Protein AF-A0A7G8WR10-F1 (afdb_monomer_lite)

Foldseek 3Di:
DPDDPQAKWKWKWKWFFLAFLLLLLVLLVVLCVVLQWQWAFRASFKTKTWFADLVQCVVVDLRHFTKIKMWGWACDVRGIMIMIMIIGPHPDPDQDPSVSVLVSVQVSLVSSQVSNCVSGVPIDGIPDIPTRHDRPPDDDPPDPPPVVVVCPVVVVVVVVVDPPCVCVDLAFDPFAWEWEFEPWWIFIGTPLLLLLLLLLLSLCLNPVDPHDPVLNSLSSVVNVQSVVQRSPGPPDRYGYGYDYPVSVVSSLQSSLQSLLQLVFQKWKWWAFPPPRDIDTHRPVVVVVVVVVVCVVVDPDDDDDDQDPVGRRPSSVVSVVVRRSVPLVAPQPPPPRGSDTDIAMWTADPPPRDIGRDSHQAADPVPRHGSSVRGDCPPRTDGGPPPPPPPPPPPPPPPDDDDDDDPDPPDDPDDDDPDDDPPPPDDDPDPDPDDDDDDDDPPPPDPPDPPPPQQDAWDWDQDPVNPARTFTDHSPDTAQWGAHPNDIDGHDD

pLDDT: mean 78.95, std 19.24, range [35.53, 98.44]

Radius of gyration: 31.47 Å; chains: 1; bounding box: 62×111×83 Å

Sequence (492 aa):
MTAPSAAAVRGLARRDLTIGIGRARAELVRAIGESGFALEIDQLTVLEAARGSAIAGASRSADKLPLRLRIRLTAADPGCSVWIEVSDYWKLPVRRPVEHYRDVIVEILGAIDLAVRRADPGASEFADPEITGGPIGASSESGGSQAIAKFSGAANRYLDGGVPATQRRKGWRETGTLLVMTPKASTVFEMAEAYGIVTVGTMVVSRPGGMPGPLVSEIGKVVAAFEAALQGGPAMPGASVELDGAAVPAIEFLAQQARIREKVAIRTLQVCTTCRLTKVVNPDYTKLKAKRHRTNILSNSIGAVISTGGVSPFVLIGRLAQLNQLDLEFVCPRCQGLHAESSLITFCPKCGDQRNDSVLRSCDRCKFEFRALGSTKDLWDEPIQRPLPHATPALPPAGMASEAVPWPMADETAEQPRLPADQWAPPRSAQRVSTLPPAHPVSWEPPTPAQQVLPPPMWSPDPMGRHQLRWWDGHAWTAHALSHGRPVVDPL

Structure (mmCIF, N/CA/C/O backbone):
data_AF-A0A7G8WR10-F1
#
_entry.id   AF-A0A7G8WR10-F1
#
loop_
_atom_site.group_PDB
_atom_site.id
_atom_site.type_symbol
_atom_site.label_atom_id
_atom_site.label_alt_id
_atom_site.label_comp_id
_atom_site.label_asym_id
_atom_site.label_entity_id
_atom_site.label_seq_id
_atom_site.pdbx_PDB_ins_code
_atom_site.Cartn_x
_atom_site.Cartn_y
_atom_site.Cartn_z
_atom_site.occupancy
_atom_site.B_iso_or_equiv
_atom_site.auth_seq_id
_atom_site.auth_comp_id
_atom_site.auth_asym_id
_atom_site.auth_atom_id
_atom_site.pdbx_PDB_model_num
ATOM 1 N N . MET A 1 1 ? 14.966 19.772 -2.213 1.00 40.88 1 MET A N 1
ATOM 2 C CA . MET A 1 1 ? 15.108 19.108 -3.526 1.00 40.88 1 MET A CA 1
ATOM 3 C C . MET A 1 1 ? 16.570 19.222 -3.914 1.00 40.88 1 MET A C 1
ATOM 5 O O . MET A 1 1 ? 17.074 20.333 -3.926 1.00 40.88 1 MET A O 1
ATOM 9 N N . THR A 1 2 ? 17.288 18.115 -4.094 1.00 41.50 2 THR A N 1
ATOM 10 C CA . THR A 1 2 ? 18.653 18.156 -4.642 1.00 41.50 2 THR A CA 1
ATOM 11 C C . THR A 1 2 ? 18.586 18.718 -6.059 1.00 41.50 2 THR A C 1
ATOM 13 O O . THR A 1 2 ? 17.701 18.315 -6.816 1.00 41.50 2 THR A O 1
ATOM 16 N N . ALA A 1 3 ? 19.473 19.657 -6.400 1.00 42.62 3 ALA A N 1
ATOM 17 C CA . ALA A 1 3 ? 19.559 20.200 -7.752 1.00 42.62 3 ALA A CA 1
ATOM 18 C C . ALA A 1 3 ? 19.681 19.039 -8.759 1.00 42.62 3 ALA A C 1
ATOM 20 O O . ALA A 1 3 ? 20.433 18.091 -8.493 1.00 42.62 3 ALA A O 1
ATOM 21 N N . PRO A 1 4 ? 18.913 19.050 -9.862 1.00 50.44 4 PRO A N 1
ATOM 22 C CA . PRO A 1 4 ? 18.985 17.988 -10.851 1.00 50.44 4 PRO A CA 1
ATOM 23 C C . PRO A 1 4 ? 20.415 17.912 -11.391 1.00 50.44 4 PRO A C 1
ATOM 25 O O . PRO A 1 4 ? 20.997 18.917 -11.792 1.00 50.44 4 PRO A O 1
ATOM 28 N N . SER A 1 5 ? 20.999 16.713 -11.377 1.00 52.41 5 SER A N 1
ATOM 29 C CA . SER A 1 5 ? 22.228 16.456 -12.124 1.00 52.41 5 SER A CA 1
ATOM 30 C C . SER A 1 5 ? 21.944 16.785 -13.591 1.00 52.41 5 SER A C 1
ATOM 32 O O . SER A 1 5 ? 21.019 16.215 -14.167 1.00 52.41 5 SER A O 1
ATOM 34 N N . ALA A 1 6 ? 22.709 17.712 -14.172 1.00 54.22 6 ALA A N 1
ATOM 35 C CA . ALA A 1 6 ? 22.470 18.331 -15.482 1.00 54.22 6 ALA A CA 1
ATOM 36 C C . ALA A 1 6 ? 22.495 17.370 -16.700 1.00 54.22 6 ALA A C 1
ATOM 38 O O . ALA A 1 6 ? 22.509 17.826 -17.837 1.00 54.22 6 ALA A O 1
ATOM 39 N N . ALA A 1 7 ? 22.506 16.050 -16.487 1.00 67.19 7 ALA A N 1
ATOM 40 C CA . ALA A 1 7 ? 22.666 15.033 -17.529 1.00 67.19 7 ALA A CA 1
ATOM 41 C C . ALA A 1 7 ? 21.576 13.939 -17.548 1.00 67.19 7 ALA A C 1
ATOM 43 O O . ALA A 1 7 ? 21.667 13.021 -18.364 1.00 67.19 7 ALA A O 1
ATOM 44 N N . ALA A 1 8 ? 20.576 13.985 -16.660 1.00 79.56 8 ALA A N 1
ATOM 45 C CA . ALA A 1 8 ? 19.507 12.983 -16.648 1.00 79.56 8 ALA A CA 1
ATOM 46 C C . ALA A 1 8 ? 18.439 13.297 -17.704 1.00 79.56 8 ALA A C 1
ATOM 48 O O . ALA A 1 8 ? 17.933 14.416 -17.727 1.00 79.56 8 ALA A O 1
ATOM 49 N N . VAL A 1 9 ? 18.072 12.303 -18.520 1.00 86.19 9 VAL A N 1
ATOM 50 C CA . VAL A 1 9 ? 16.889 12.359 -19.382 1.00 86.19 9 VAL A CA 1
ATOM 51 C C . VAL A 1 9 ? 15.666 12.167 -18.500 1.00 86.19 9 VAL A C 1
ATOM 53 O O . VAL A 1 9 ? 15.548 11.158 -17.795 1.00 86.19 9 VAL A O 1
ATOM 56 N N . ARG A 1 10 ? 14.778 13.158 -18.494 1.00 90.31 10 ARG A N 1
ATOM 57 C CA . ARG A 1 10 ? 13.597 13.177 -17.626 1.00 90.31 10 ARG A CA 1
ATOM 58 C C . ARG A 1 10 ? 12.379 13.598 -18.414 1.00 90.31 10 ARG A C 1
ATOM 60 O O . ARG A 1 10 ? 12.482 14.597 -19.103 1.00 90.31 10 ARG A O 1
ATOM 67 N N . GLY A 1 11 ? 11.267 12.886 -18.273 1.00 90.69 11 GLY A N 1
ATOM 68 C CA . GLY A 1 11 ? 9.947 13.309 -18.734 1.00 90.69 11 GLY A CA 1
ATOM 69 C C . GLY A 1 11 ? 9.049 13.616 -17.543 1.00 90.69 11 GLY A C 1
ATOM 70 O O . GLY A 1 11 ? 8.984 12.827 -16.596 1.00 90.69 11 GLY A O 1
ATOM 71 N N . LEU A 1 12 ? 8.370 14.758 -17.594 1.00 92.75 12 LEU A N 1
ATOM 72 C CA . LEU A 1 12 ? 7.423 15.197 -16.573 1.00 92.75 12 LEU A CA 1
ATOM 73 C C . LEU A 1 12 ? 6.030 15.338 -17.179 1.00 92.75 12 LEU A C 1
ATOM 75 O O . LEU A 1 12 ? 5.881 15.905 -18.257 1.00 92.75 12 LEU A O 1
ATOM 79 N N . ALA A 1 13 ? 5.016 14.862 -16.462 1.00 92.25 13 ALA A N 1
ATOM 80 C CA . ALA A 1 13 ? 3.618 15.048 -16.823 1.00 92.25 13 ALA A CA 1
ATOM 81 C C . ALA A 1 13 ? 2.781 15.341 -15.572 1.00 92.25 13 ALA A C 1
ATOM 83 O O . ALA A 1 13 ? 3.046 14.820 -14.487 1.00 92.25 13 ALA A O 1
ATOM 84 N N . ARG A 1 14 ? 1.758 16.184 -15.708 1.00 93.38 14 ARG A N 1
ATOM 85 C CA . ARG A 1 14 ? 0.814 16.503 -14.632 1.00 93.38 14 ARG A CA 1
ATOM 86 C C . ARG A 1 14 ? -0.606 16.466 -15.166 1.00 93.38 14 ARG A C 1
ATOM 88 O O . ARG A 1 14 ? -0.843 16.921 -16.280 1.00 93.38 14 ARG A O 1
ATOM 95 N N . ARG A 1 15 ? -1.540 15.983 -14.350 1.00 91.25 15 ARG A N 1
ATOM 96 C CA . ARG A 1 15 ? -2.969 16.012 -14.654 1.00 91.25 15 ARG A CA 1
ATOM 97 C C . ARG A 1 15 ? -3.815 16.103 -13.398 1.00 91.25 15 ARG A C 1
ATOM 99 O O . ARG A 1 15 ? -3.475 15.498 -12.387 1.00 91.25 15 ARG A O 1
ATOM 106 N N . ASP A 1 16 ? -4.936 16.796 -13.510 1.00 94.38 16 ASP A N 1
ATOM 107 C CA . ASP A 1 16 ? -5.999 16.779 -12.515 1.00 94.38 16 ASP A CA 1
ATOM 108 C C . ASP A 1 16 ? -7.110 15.825 -12.985 1.00 94.38 16 ASP A C 1
ATOM 110 O O . ASP A 1 16 ? -7.447 15.775 -14.168 1.00 94.38 16 ASP A O 1
ATOM 114 N N . LEU A 1 17 ? -7.623 15.018 -12.063 1.00 95.12 17 LEU A N 1
ATOM 115 C CA . LEU A 1 17 ? -8.621 13.977 -12.283 1.00 95.12 17 LEU A CA 1
ATOM 116 C C . LEU A 1 17 ? -9.863 14.275 -11.457 1.00 95.12 17 LEU A C 1
ATOM 118 O O . LEU A 1 17 ? -9.760 14.712 -10.312 1.00 95.12 17 LEU A O 1
ATOM 122 N N . THR A 1 18 ? -11.025 13.950 -12.008 1.00 95.06 18 THR A N 1
ATOM 123 C CA . THR A 1 18 ? -12.325 14.049 -11.331 1.00 95.06 18 THR A CA 1
ATOM 124 C C . THR A 1 18 ? -12.588 12.863 -10.400 1.00 95.06 18 THR A C 1
ATOM 126 O O . THR A 1 18 ? -13.427 12.932 -9.501 1.00 95.06 18 THR A O 1
ATOM 129 N N . ILE A 1 19 ? -11.852 11.763 -10.584 1.00 93.88 19 ILE A N 1
ATOM 130 C CA . ILE A 1 19 ? -11.946 10.563 -9.750 1.00 93.88 19 ILE A CA 1
ATOM 131 C C . ILE A 1 19 ? -11.105 10.678 -8.474 1.00 93.88 19 ILE A C 1
ATOM 133 O O . ILE A 1 19 ? -10.072 11.342 -8.433 1.00 93.88 19 ILE A O 1
ATOM 137 N N . GLY A 1 20 ? -11.522 9.970 -7.423 1.00 91.44 20 GLY A N 1
ATOM 138 C CA . GLY A 1 20 ? -10.787 9.935 -6.159 1.00 91.44 20 GLY A CA 1
ATOM 139 C C . GLY A 1 20 ? -9.423 9.237 -6.258 1.00 91.44 20 GLY A C 1
ATOM 140 O O . GLY A 1 20 ? -9.238 8.285 -7.024 1.00 91.44 20 GLY A O 1
ATOM 141 N N . ILE A 1 21 ? -8.499 9.660 -5.389 1.00 93.94 21 ILE A N 1
ATOM 142 C CA . ILE A 1 21 ? -7.103 9.190 -5.318 1.00 93.94 21 ILE A CA 1
ATOM 143 C C . ILE A 1 21 ? -6.953 7.660 -5.283 1.00 93.94 21 ILE A C 1
ATOM 145 O O . ILE A 1 21 ? -6.066 7.116 -5.934 1.00 93.94 21 ILE A O 1
ATOM 149 N N . GLY A 1 22 ? -7.837 6.942 -4.582 1.00 88.81 22 GLY A N 1
ATOM 150 C CA . GLY A 1 22 ? -7.779 5.479 -4.485 1.00 88.81 22 GLY A CA 1
ATOM 151 C C . GLY A 1 22 ? -8.014 4.768 -5.818 1.00 88.81 22 GLY A C 1
ATOM 152 O O . GLY A 1 22 ? -7.296 3.824 -6.151 1.00 88.81 22 GLY A O 1
ATOM 153 N N . ARG A 1 23 ? -8.976 5.254 -6.614 1.00 91.31 23 ARG A N 1
ATOM 154 C CA . ARG A 1 23 ? -9.259 4.708 -7.949 1.00 91.31 23 ARG A CA 1
ATOM 155 C C . ARG A 1 23 ? -8.131 5.041 -8.920 1.00 91.31 23 ARG A C 1
ATOM 157 O O . ARG A 1 23 ? -7.678 4.153 -9.635 1.00 91.31 23 ARG A O 1
ATOM 164 N N . ALA A 1 24 ? -7.646 6.285 -8.897 1.00 94.38 24 ALA A N 1
ATOM 165 C CA . ALA A 1 24 ? -6.505 6.702 -9.709 1.00 94.38 24 ALA A CA 1
ATOM 166 C C . ALA A 1 24 ? -5.265 5.843 -9.410 1.00 94.38 24 ALA A C 1
ATOM 168 O O . ALA A 1 24 ? -4.658 5.289 -10.323 1.00 94.38 24 ALA A O 1
ATOM 169 N N . ARG A 1 25 ? -4.935 5.646 -8.126 1.00 94.06 25 ARG A N 1
ATOM 170 C CA . ARG A 1 25 ? -3.821 4.796 -7.688 1.00 94.06 25 ARG A CA 1
ATOM 171 C C . ARG A 1 25 ? -3.950 3.361 -8.192 1.00 94.06 25 ARG A C 1
ATOM 173 O O . ARG A 1 25 ? -2.968 2.821 -8.686 1.00 94.06 25 ARG A O 1
ATOM 180 N N . ALA A 1 26 ? -5.126 2.742 -8.069 1.00 89.69 26 ALA A N 1
ATOM 181 C CA . ALA A 1 26 ? -5.334 1.361 -8.509 1.00 89.69 26 ALA A CA 1
ATOM 182 C C . ALA A 1 26 ? -5.037 1.182 -10.010 1.00 89.69 26 ALA A C 1
ATOM 184 O O . ALA A 1 26 ? -4.357 0.232 -10.401 1.00 89.69 26 ALA A O 1
ATOM 185 N N . GLU A 1 27 ? -5.486 2.127 -10.836 1.00 93.00 27 GLU A N 1
ATOM 186 C CA . GLU A 1 27 ? -5.251 2.108 -12.284 1.00 93.00 27 GLU A CA 1
ATOM 187 C C . GLU A 1 27 ? -3.790 2.392 -12.643 1.00 93.00 27 GLU A C 1
ATOM 189 O O . GLU A 1 27 ? -3.227 1.739 -13.522 1.00 93.00 27 GLU A O 1
ATOM 194 N N . LEU A 1 28 ? -3.139 3.298 -11.911 1.00 94.88 28 LEU A N 1
ATOM 195 C CA . LEU A 1 28 ? -1.716 3.581 -12.082 1.00 94.88 28 LEU A CA 1
ATOM 196 C C . LEU A 1 28 ? -0.851 2.374 -11.707 1.00 94.88 28 LEU A C 1
ATOM 198 O O . LEU A 1 28 ? 0.021 2.004 -12.481 1.00 94.88 28 LEU A O 1
ATOM 202 N N . VAL A 1 29 ? -1.111 1.707 -10.578 1.00 91.56 29 VAL A N 1
ATOM 203 C CA . VAL A 1 29 ? -0.379 0.489 -10.177 1.00 91.56 29 VAL A CA 1
ATOM 204 C C . VAL A 1 29 ? -0.480 -0.596 -11.250 1.00 91.56 29 VAL A C 1
ATOM 206 O O . VAL A 1 29 ? 0.519 -1.237 -11.577 1.00 91.56 29 VAL A O 1
ATOM 209 N N . ARG A 1 30 ? -1.662 -0.764 -11.852 1.00 88.31 30 ARG A N 1
ATOM 210 C CA . ARG A 1 30 ? -1.852 -1.686 -12.973 1.00 88.31 30 ARG A CA 1
ATOM 211 C C . ARG A 1 30 ? -1.021 -1.279 -14.195 1.00 88.31 30 ARG A C 1
ATOM 213 O O . ARG A 1 30 ? -0.301 -2.115 -14.732 1.00 88.31 30 ARG A O 1
ATOM 220 N N . ALA A 1 31 ? -1.064 -0.004 -14.584 1.00 93.44 31 ALA A N 1
ATOM 221 C CA . ALA A 1 31 ? -0.308 0.529 -15.721 1.00 93.44 31 ALA A CA 1
ATOM 222 C C . ALA A 1 31 ? 1.216 0.405 -15.547 1.00 93.44 31 ALA A C 1
ATOM 224 O O . ALA A 1 31 ? 1.926 0.094 -16.501 1.00 93.44 31 ALA A O 1
ATOM 225 N N . ILE A 1 32 ? 1.717 0.600 -14.322 1.00 93.69 32 ILE A N 1
ATOM 226 C CA . ILE A 1 32 ? 3.126 0.392 -13.955 1.00 93.69 32 ILE A CA 1
ATOM 227 C C . ILE A 1 32 ? 3.535 -1.058 -14.247 1.00 93.69 32 ILE A C 1
ATOM 229 O O . ILE A 1 32 ? 4.541 -1.288 -14.919 1.00 93.69 32 ILE A O 1
ATOM 233 N N . GLY A 1 33 ? 2.736 -2.029 -13.789 1.00 88.06 33 GLY A N 1
ATOM 234 C CA . GLY A 1 33 ? 2.985 -3.452 -14.035 1.00 88.06 33 GLY A CA 1
ATOM 235 C C . GLY A 1 33 ? 2.908 -3.826 -15.520 1.00 88.06 33 GLY A C 1
ATOM 236 O O . GLY A 1 33 ? 3.808 -4.495 -16.022 1.00 88.06 33 GLY A O 1
ATOM 237 N N . GLU A 1 34 ? 1.890 -3.335 -16.239 1.00 87.62 34 GLU A N 1
ATOM 238 C CA . GLU A 1 34 ? 1.729 -3.519 -17.696 1.00 87.62 34 GLU A CA 1
ATOM 239 C C . GLU A 1 34 ? 2.923 -2.935 -18.484 1.00 87.62 34 GLU A C 1
ATOM 241 O O . GLU A 1 34 ? 3.312 -3.480 -19.514 1.00 87.62 34 GLU A O 1
ATOM 246 N N . SER A 1 35 ? 3.565 -1.885 -17.960 1.00 91.06 35 SER A N 1
ATOM 247 C CA . SER A 1 35 ? 4.746 -1.239 -18.556 1.00 91.06 35 SER A CA 1
ATOM 248 C C . SER A 1 35 ? 6.081 -1.916 -18.190 1.00 91.06 35 SER A C 1
ATOM 250 O O . SER A 1 35 ? 7.155 -1.392 -18.510 1.00 91.06 35 SER A O 1
ATOM 252 N N . GLY A 1 36 ? 6.045 -3.060 -17.496 1.00 88.31 36 GLY A N 1
ATOM 253 C CA . GLY A 1 36 ? 7.229 -3.840 -17.117 1.00 88.31 36 GLY A CA 1
ATOM 254 C C . GLY A 1 36 ? 8.055 -3.239 -15.977 1.00 88.31 36 GLY A C 1
ATOM 255 O O . GLY A 1 36 ? 9.228 -3.581 -15.820 1.00 88.31 36 GLY A O 1
ATOM 256 N N . PHE A 1 37 ? 7.484 -2.322 -15.193 1.00 90.69 37 PHE A N 1
ATOM 257 C CA . PHE A 1 37 ? 8.144 -1.783 -14.008 1.00 90.69 37 PHE A CA 1
ATOM 258 C C . PHE A 1 37 ? 7.909 -2.673 -12.785 1.00 90.69 37 PHE A C 1
ATOM 260 O O . PHE A 1 37 ? 6.791 -3.104 -12.507 1.00 90.69 37 PHE A O 1
ATOM 267 N N . ALA A 1 38 ? 8.960 -2.869 -11.993 1.00 84.06 38 ALA A N 1
ATOM 268 C CA . ALA A 1 38 ? 8.857 -3.417 -10.651 1.00 84.06 38 ALA A CA 1
ATOM 269 C C . ALA A 1 38 ? 8.544 -2.281 -9.668 1.00 84.06 38 ALA A C 1
ATOM 271 O O . ALA A 1 38 ? 9.334 -1.345 -9.514 1.00 84.06 38 ALA A O 1
ATOM 272 N N . LEU A 1 39 ? 7.387 -2.350 -9.005 1.00 85.19 39 LEU A N 1
ATOM 273 C CA . LEU A 1 39 ? 6.978 -1.355 -8.016 1.00 85.19 39 LEU A CA 1
ATOM 274 C C . LEU A 1 39 ? 7.851 -1.482 -6.752 1.00 85.19 39 LEU A C 1
ATOM 276 O O . LEU A 1 39 ? 7.923 -2.537 -6.123 1.00 85.19 39 LEU A O 1
ATOM 280 N N . GLU A 1 40 ? 8.549 -0.402 -6.406 1.00 83.12 40 GLU A N 1
ATOM 281 C CA . GLU A 1 40 ? 9.468 -0.314 -5.268 1.00 83.12 40 GLU A CA 1
ATOM 282 C C . GLU A 1 40 ? 8.829 0.344 -4.041 1.00 83.12 40 GLU A C 1
ATOM 284 O O . GLU A 1 40 ? 9.194 0.011 -2.913 1.00 83.12 40 GLU A O 1
ATOM 289 N N . ILE A 1 41 ? 7.923 1.300 -4.255 1.00 85.06 41 ILE A N 1
ATOM 290 C CA . ILE A 1 41 ? 7.161 1.994 -3.214 1.00 85.06 41 ILE A CA 1
ATOM 291 C C . ILE A 1 41 ? 5.705 2.060 -3.665 1.00 85.06 41 ILE A C 1
ATOM 293 O O . ILE A 1 41 ? 5.426 2.576 -4.744 1.00 85.06 41 ILE A O 1
ATOM 297 N N . ASP A 1 42 ? 4.796 1.579 -2.819 1.00 87.44 42 ASP A N 1
ATOM 298 C CA . ASP A 1 42 ? 3.351 1.572 -3.067 1.00 87.44 42 ASP A CA 1
ATOM 299 C C . ASP A 1 42 ? 2.584 2.304 -1.951 1.00 87.44 42 ASP A C 1
ATOM 301 O O . ASP A 1 42 ? 1.883 1.706 -1.136 1.00 87.44 42 ASP A O 1
ATOM 305 N N . GLN A 1 43 ? 2.734 3.621 -1.866 1.00 89.00 43 GLN A N 1
ATOM 306 C CA . GLN A 1 43 ? 2.037 4.466 -0.885 1.00 89.00 43 GLN A CA 1
ATOM 307 C C . GLN A 1 43 ? 0.766 5.060 -1.499 1.00 89.00 43 GLN A C 1
ATOM 309 O O . GLN A 1 43 ? 0.565 4.984 -2.713 1.00 89.00 43 GLN A O 1
ATOM 314 N N . LEU A 1 44 ? -0.138 5.615 -0.688 1.00 89.44 44 LEU A N 1
ATOM 315 C CA . LEU A 1 44 ? -1.358 6.234 -1.211 1.00 89.44 44 LEU A CA 1
ATOM 316 C C . LEU A 1 44 ? -1.026 7.458 -2.075 1.00 89.44 44 LEU A C 1
ATOM 318 O O . LEU A 1 44 ? -1.592 7.628 -3.153 1.00 89.44 44 LEU A O 1
ATOM 322 N N . THR A 1 45 ? -0.094 8.285 -1.603 1.00 92.56 45 THR A N 1
ATOM 323 C CA . THR A 1 45 ? 0.309 9.544 -2.248 1.00 92.56 45 THR A CA 1
ATOM 324 C C . THR A 1 45 ? 1.540 9.418 -3.138 1.00 92.56 45 THR A C 1
ATOM 326 O O . THR A 1 45 ? 1.857 10.346 -3.882 1.00 92.56 45 THR A O 1
ATOM 329 N N . VAL A 1 46 ? 2.267 8.299 -3.078 1.00 93.50 46 VAL A N 1
ATOM 330 C CA . VAL A 1 46 ? 3.518 8.115 -3.823 1.00 93.50 46 VAL A CA 1
ATOM 331 C C . VAL A 1 46 ? 3.643 6.687 -4.338 1.00 93.50 46 VAL A C 1
ATOM 333 O O . VAL A 1 46 ? 3.650 5.735 -3.564 1.00 93.50 46 VAL A O 1
ATOM 336 N N . LEU A 1 47 ? 3.851 6.553 -5.644 1.00 93.75 47 LEU A N 1
ATOM 337 C CA . LEU A 1 47 ? 4.287 5.316 -6.281 1.00 93.75 47 LEU A CA 1
ATOM 338 C C . LEU A 1 47 ? 5.708 5.520 -6.810 1.00 93.75 47 LEU A C 1
ATOM 340 O O . LEU A 1 47 ? 5.976 6.499 -7.507 1.00 93.75 47 LEU A O 1
ATOM 344 N N . GLU A 1 48 ? 6.627 4.612 -6.499 1.00 93.12 48 GLU A N 1
ATOM 345 C CA . GLU A 1 48 ? 7.943 4.563 -7.145 1.00 93.12 48 GLU A CA 1
ATOM 346 C C . GLU A 1 48 ? 8.160 3.180 -7.731 1.00 93.12 48 GLU A C 1
ATOM 348 O O . GLU A 1 48 ? 7.904 2.175 -7.073 1.00 93.12 48 GLU A O 1
ATOM 353 N N . ALA A 1 49 ? 8.646 3.124 -8.962 1.00 92.69 49 ALA A N 1
ATOM 354 C CA . ALA A 1 49 ? 8.912 1.884 -9.661 1.00 92.69 49 ALA A CA 1
ATOM 355 C C . ALA A 1 49 ? 10.209 1.991 -10.466 1.00 92.69 49 ALA A C 1
ATOM 357 O O . ALA A 1 49 ? 10.615 3.079 -10.885 1.00 92.69 49 ALA A O 1
ATOM 358 N N . ALA A 1 50 ? 10.860 0.857 -10.695 1.00 91.62 50 ALA A N 1
ATOM 359 C CA . ALA A 1 50 ? 12.067 0.772 -11.505 1.00 91.62 50 ALA A CA 1
ATOM 360 C C . ALA A 1 50 ? 11.927 -0.324 -12.564 1.00 91.62 50 ALA A C 1
ATOM 362 O O . ALA A 1 50 ? 11.341 -1.376 -12.315 1.00 91.62 50 ALA A O 1
ATOM 363 N N . ARG A 1 51 ? 12.476 -0.071 -13.748 1.00 90.69 51 ARG A N 1
ATOM 364 C CA . ARG A 1 51 ? 12.572 -1.024 -14.857 1.00 90.69 51 ARG A CA 1
ATOM 365 C C . ARG A 1 51 ? 14.001 -1.031 -15.383 1.00 90.69 51 ARG A C 1
ATOM 367 O O . ARG A 1 51 ? 14.674 -0.005 -15.343 1.00 90.69 51 ARG A O 1
ATOM 374 N N . GLY A 1 52 ? 14.428 -2.181 -15.901 1.00 87.00 52 GLY A N 1
ATOM 375 C CA . GLY A 1 52 ? 15.722 -2.356 -16.555 1.00 87.00 52 GLY A CA 1
ATOM 376 C C . GLY A 1 52 ? 16.899 -2.473 -15.587 1.00 87.00 52 GLY A C 1
ATOM 377 O O . GLY A 1 52 ? 16.758 -2.516 -14.365 1.00 87.00 52 GLY A O 1
ATOM 378 N N . SER A 1 53 ? 18.104 -2.565 -16.145 1.00 81.00 53 SER A N 1
ATOM 379 C CA . SER A 1 53 ? 19.341 -2.544 -15.363 1.00 81.00 53 SER A CA 1
ATOM 380 C C . SER A 1 53 ? 20.436 -1.824 -16.135 1.00 81.00 53 SER A C 1
ATOM 382 O O . SER A 1 53 ? 20.437 -1.808 -17.364 1.00 81.00 53 SER A O 1
ATOM 384 N N . ALA A 1 54 ? 21.400 -1.237 -15.423 1.00 73.00 54 ALA A N 1
ATOM 385 C CA . ALA A 1 54 ? 22.521 -0.546 -16.064 1.00 73.00 54 ALA A CA 1
ATOM 386 C C . ALA A 1 54 ? 23.332 -1.475 -16.991 1.00 73.00 54 ALA A C 1
ATOM 388 O O . ALA A 1 54 ? 23.918 -1.023 -17.967 1.00 73.00 54 ALA A O 1
ATOM 389 N N . ILE A 1 55 ? 23.345 -2.778 -16.701 1.00 71.00 55 ILE A N 1
ATOM 390 C CA . ILE A 1 55 ? 24.081 -3.780 -17.477 1.00 71.00 55 ILE A CA 1
ATOM 391 C C . ILE A 1 55 ? 23.271 -4.191 -18.707 1.00 71.00 55 ILE A C 1
ATOM 393 O O . ILE A 1 55 ? 23.792 -4.201 -19.820 1.00 71.00 55 ILE A O 1
ATOM 397 N N . ALA A 1 56 ? 21.976 -4.465 -18.531 1.00 68.88 56 ALA A N 1
ATOM 398 C CA . ALA A 1 56 ? 21.091 -4.839 -19.626 1.00 68.88 56 ALA A CA 1
ATOM 399 C C . ALA A 1 56 ? 20.875 -3.678 -20.611 1.00 68.88 56 ALA A C 1
ATOM 401 O O . ALA A 1 56 ? 20.771 -3.910 -21.816 1.00 68.88 56 ALA A O 1
ATOM 402 N N . GLY A 1 57 ? 20.896 -2.432 -20.132 1.00 62.62 57 GLY A N 1
ATOM 403 C CA . GLY A 1 57 ? 20.779 -1.232 -20.959 1.00 62.62 57 GLY A CA 1
ATOM 404 C C . GLY A 1 57 ? 21.902 -1.067 -21.991 1.00 62.62 57 GLY A C 1
ATOM 405 O O . GLY A 1 57 ? 21.706 -0.378 -22.989 1.00 62.62 57 GLY A O 1
ATOM 406 N N . ALA A 1 58 ? 23.047 -1.747 -21.825 1.00 70.75 58 ALA A N 1
ATOM 407 C CA . ALA A 1 58 ? 24.099 -1.783 -22.845 1.00 70.75 58 ALA A CA 1
ATOM 408 C C . ALA A 1 58 ? 23.626 -2.439 -24.156 1.00 70.75 58 ALA A C 1
ATOM 410 O O . ALA A 1 58 ? 24.119 -2.093 -25.226 1.00 70.75 58 ALA A O 1
ATOM 411 N N . SER A 1 59 ? 22.628 -3.331 -24.084 1.00 74.50 59 SER A N 1
ATOM 412 C CA . SER A 1 59 ? 22.006 -3.945 -25.264 1.00 74.50 59 SER A CA 1
ATOM 413 C C . SER A 1 59 ? 21.124 -2.986 -26.070 1.00 74.50 59 SER A C 1
ATOM 415 O O . SER A 1 59 ? 20.689 -3.354 -27.156 1.00 74.50 59 SER A O 1
ATOM 417 N N . ARG A 1 60 ? 20.855 -1.772 -25.556 1.00 75.44 60 ARG A N 1
ATOM 418 C CA . ARG A 1 60 ? 19.967 -0.762 -26.165 1.00 75.44 60 ARG A CA 1
ATOM 419 C C . ARG A 1 60 ? 18.568 -1.284 -26.514 1.00 75.44 60 ARG A C 1
ATOM 421 O O . ARG A 1 60 ? 17.906 -0.726 -27.377 1.00 75.44 60 ARG A O 1
ATOM 428 N N . SER A 1 61 ? 18.125 -2.357 -25.866 1.00 83.25 61 SER A N 1
ATOM 429 C CA . SER A 1 61 ? 16.749 -2.812 -25.999 1.00 83.25 61 SER A CA 1
ATOM 430 C C . SER A 1 61 ? 15.853 -1.953 -25.110 1.00 83.25 61 SER A C 1
ATOM 432 O O . SER A 1 61 ? 16.208 -1.679 -23.958 1.00 83.25 61 SER A O 1
ATOM 434 N N . ALA A 1 62 ? 14.721 -1.505 -25.653 1.00 83.44 62 ALA A N 1
ATOM 435 C CA . ALA A 1 62 ? 13.814 -0.577 -24.985 1.00 83.44 62 ALA A CA 1
ATOM 436 C C . ALA A 1 62 ? 13.350 -1.112 -23.620 1.00 83.44 62 ALA A C 1
ATOM 438 O O . ALA A 1 62 ? 13.350 -0.382 -22.628 1.00 83.44 62 ALA A O 1
ATOM 439 N N . ASP A 1 63 ? 13.023 -2.405 -23.535 1.00 81.81 63 ASP A N 1
ATOM 440 C CA . ASP A 1 63 ? 12.606 -3.126 -22.320 1.00 81.81 63 ASP A CA 1
ATOM 441 C C . ASP A 1 63 ? 13.657 -3.086 -21.193 1.00 81.81 63 ASP A C 1
ATOM 443 O O . ASP A 1 63 ? 13.309 -3.081 -20.011 1.00 81.81 63 ASP A O 1
ATOM 447 N N . LYS A 1 64 ? 14.938 -2.970 -21.552 1.00 84.94 64 LYS A N 1
ATOM 448 C CA . LYS A 1 64 ? 16.090 -3.072 -20.647 1.00 84.94 64 LYS A CA 1
ATOM 449 C C . LYS A 1 64 ? 16.670 -1.735 -20.199 1.00 84.94 64 LYS A C 1
ATOM 451 O O . LYS A 1 64 ? 17.609 -1.741 -19.394 1.00 84.94 64 LYS A O 1
ATOM 456 N N . LEU A 1 65 ? 16.142 -0.607 -20.676 1.00 88.94 65 LEU A N 1
ATOM 457 C CA . LEU A 1 65 ? 16.615 0.710 -20.250 1.00 88.94 65 LEU A CA 1
ATOM 458 C C . LEU A 1 65 ? 16.363 0.927 -18.746 1.00 88.94 65 LEU A C 1
ATOM 460 O O . LEU A 1 65 ? 15.236 0.732 -18.292 1.00 88.94 65 LEU A O 1
ATOM 464 N N . PRO A 1 66 ? 17.382 1.334 -17.962 1.00 91.38 66 PRO A N 1
ATOM 465 C CA . PRO A 1 66 ? 17.233 1.647 -16.547 1.00 91.38 66 PRO A CA 1
ATOM 466 C C . PRO A 1 66 ? 16.459 2.953 -16.361 1.00 91.38 66 PRO A C 1
ATOM 468 O O . PRO A 1 66 ? 17.021 4.054 -16.360 1.00 91.38 66 PRO A O 1
ATOM 471 N N . LEU A 1 67 ? 15.155 2.802 -16.172 1.00 93.31 67 LEU A N 1
ATOM 472 C CA . LEU A 1 67 ? 14.210 3.883 -15.951 1.00 93.31 67 LEU A CA 1
ATOM 473 C C . LEU A 1 67 ? 13.609 3.789 -14.555 1.00 93.31 67 LEU A C 1
ATOM 475 O O . LEU A 1 67 ? 13.267 2.716 -14.058 1.00 93.31 67 LEU A O 1
ATOM 479 N N . ARG A 1 68 ? 13.455 4.947 -13.927 1.00 94.31 68 ARG A N 1
ATOM 480 C CA . ARG A 1 68 ? 12.733 5.126 -12.679 1.00 94.31 68 ARG A CA 1
ATOM 481 C C . ARG A 1 68 ? 11.485 5.937 -12.960 1.00 94.31 68 ARG A C 1
ATOM 483 O O . ARG A 1 68 ? 11.565 7.030 -13.512 1.00 94.31 68 ARG A O 1
ATOM 490 N N . LEU A 1 69 ? 10.360 5.403 -12.524 1.00 95.75 69 LEU A N 1
ATOM 491 C CA . LEU A 1 69 ? 9.063 6.045 -12.564 1.00 95.75 69 LEU A CA 1
ATOM 492 C C . LEU A 1 69 ? 8.698 6.466 -11.143 1.00 95.75 69 LEU A C 1
ATOM 494 O O . LEU A 1 69 ? 8.754 5.663 -10.214 1.00 95.75 69 LEU A O 1
ATOM 498 N N . ARG A 1 70 ? 8.331 7.730 -10.973 1.00 95.62 70 ARG A N 1
ATOM 499 C CA . ARG A 1 70 ? 7.813 8.283 -9.729 1.00 95.62 70 ARG A CA 1
ATOM 500 C C . ARG A 1 70 ? 6.493 8.966 -10.022 1.00 95.62 70 ARG A C 1
ATOM 502 O O . ARG A 1 70 ? 6.440 9.877 -10.836 1.00 95.62 70 ARG A O 1
ATOM 509 N N . ILE A 1 71 ? 5.445 8.565 -9.322 1.00 96.38 71 ILE A N 1
ATOM 510 C CA . ILE A 1 71 ? 4.127 9.175 -9.428 1.00 96.38 71 ILE A CA 1
ATOM 511 C C . ILE A 1 71 ? 3.753 9.719 -8.057 1.00 96.38 71 ILE A C 1
ATOM 513 O O . ILE A 1 71 ? 3.818 9.002 -7.062 1.00 96.38 71 ILE A O 1
ATOM 517 N N . ARG A 1 72 ? 3.386 10.996 -7.990 1.00 96.00 72 ARG A N 1
ATOM 518 C CA . ARG A 1 72 ? 2.809 11.620 -6.800 1.00 96.00 72 ARG A CA 1
ATOM 519 C C . ARG A 1 72 ? 1.327 11.851 -7.036 1.00 96.00 72 ARG A C 1
ATOM 521 O O . ARG A 1 72 ? 0.953 12.374 -8.081 1.00 96.00 72 ARG A O 1
ATOM 528 N N . LEU A 1 73 ? 0.514 11.488 -6.058 1.00 95.75 73 LEU A N 1
ATOM 529 C CA . LEU A 1 73 ? -0.915 11.736 -6.047 1.00 95.75 73 LEU A CA 1
ATOM 530 C C . LEU A 1 73 ? -1.248 12.686 -4.900 1.00 95.75 73 LEU A C 1
ATOM 532 O O . LEU A 1 73 ? -0.843 12.450 -3.762 1.00 95.75 73 LEU A O 1
ATOM 536 N N . THR A 1 74 ? -2.016 13.729 -5.193 1.00 94.25 74 THR A N 1
ATOM 537 C CA . THR A 1 74 ? -2.526 14.661 -4.181 1.00 94.25 74 THR A CA 1
ATOM 538 C C . THR A 1 74 ? -4.042 14.665 -4.252 1.00 94.25 74 THR A C 1
ATOM 540 O O . THR A 1 74 ? -4.598 14.909 -5.320 1.00 94.25 74 THR A O 1
ATOM 543 N N . ALA A 1 75 ? -4.723 14.389 -3.140 1.00 90.00 75 ALA A N 1
ATOM 544 C CA . ALA A 1 75 ? -6.180 14.477 -3.091 1.00 90.00 75 ALA A CA 1
ATOM 545 C C . ALA A 1 75 ? -6.648 15.919 -3.373 1.00 90.00 75 ALA A C 1
ATOM 547 O O . ALA A 1 75 ? -6.024 16.874 -2.911 1.00 90.00 75 ALA A O 1
ATOM 548 N N . ALA A 1 76 ? -7.737 16.060 -4.127 1.00 89.69 76 ALA A N 1
ATOM 549 C CA . ALA A 1 76 ? -8.429 17.319 -4.395 1.00 89.69 76 ALA A CA 1
ATOM 550 C C . ALA A 1 76 ? -9.929 17.125 -4.115 1.00 89.69 76 ALA A C 1
ATOM 552 O O . ALA A 1 76 ? -10.400 15.989 -4.064 1.00 89.69 76 ALA A O 1
ATOM 553 N N . ASP A 1 77 ? -10.680 18.204 -3.904 1.00 82.69 77 ASP A N 1
ATOM 554 C CA . ASP A 1 77 ? -12.128 18.118 -3.694 1.00 82.69 77 ASP A CA 1
ATOM 555 C C . ASP A 1 77 ? -12.885 18.848 -4.820 1.00 82.69 77 ASP A C 1
ATOM 557 O O . ASP A 1 77 ? -12.808 20.079 -4.878 1.00 82.69 77 ASP A O 1
ATOM 561 N N . PRO A 1 78 ? -13.584 18.130 -5.727 1.00 85.75 78 PRO A N 1
ATOM 562 C CA . PRO A 1 78 ? -13.568 16.674 -5.917 1.00 85.75 78 PRO A CA 1
ATOM 563 C C . PRO A 1 78 ? -12.324 16.196 -6.694 1.00 85.75 78 PRO A C 1
ATOM 565 O O . PRO A 1 78 ? -11.821 16.892 -7.573 1.00 85.75 78 PRO A O 1
ATOM 568 N N . GLY A 1 79 ? -11.861 14.970 -6.424 1.00 92.25 79 GLY A N 1
ATOM 569 C CA . GLY A 1 79 ? -10.907 14.253 -7.279 1.00 92.25 79 GLY A CA 1
ATOM 570 C C . GLY A 1 79 ? -9.467 14.134 -6.757 1.00 92.25 79 GLY A C 1
ATOM 571 O O . GLY A 1 79 ? -9.224 13.895 -5.570 1.00 92.25 79 GLY A O 1
ATOM 572 N N . CYS A 1 80 ? -8.480 14.208 -7.654 1.00 95.12 80 CYS A N 1
ATOM 573 C CA . CYS A 1 80 ? -7.057 14.216 -7.291 1.00 95.12 80 CYS A CA 1
ATOM 574 C C . CYS A 1 80 ? -6.167 14.757 -8.414 1.00 95.12 80 CYS A C 1
ATOM 576 O O . CYS A 1 80 ? -6.518 14.666 -9.583 1.00 95.12 80 CYS A O 1
ATOM 578 N N . SER A 1 81 ? -4.976 15.241 -8.074 1.00 95.25 81 SER A N 1
ATOM 579 C CA . SER A 1 81 ? -3.920 15.545 -9.043 1.00 95.25 81 SER A CA 1
ATOM 580 C C . SER A 1 81 ? -2.866 14.440 -9.068 1.00 95.25 81 SER A C 1
ATOM 582 O O . SER A 1 81 ? -2.506 13.882 -8.030 1.00 95.25 81 SER A O 1
ATOM 584 N N . VAL A 1 82 ? -2.365 14.130 -10.260 1.00 95.62 82 VAL A N 1
ATOM 585 C CA . VAL A 1 82 ? -1.330 13.131 -10.525 1.00 95.62 82 VAL A CA 1
ATOM 586 C C . VAL A 1 82 ? -0.143 13.826 -11.183 1.00 95.62 82 VAL A C 1
ATOM 588 O O . VAL A 1 82 ? -0.282 14.484 -12.213 1.00 95.62 82 VAL A O 1
ATOM 591 N N . TRP A 1 83 ? 1.037 13.675 -10.589 1.00 95.69 83 TRP A N 1
ATOM 592 C CA . TRP A 1 83 ? 2.306 14.182 -11.106 1.00 95.69 83 TRP A CA 1
ATOM 593 C C . TRP A 1 83 ? 3.249 13.015 -11.375 1.00 95.69 83 TRP A C 1
ATOM 595 O O . TRP A 1 83 ? 3.573 12.261 -10.459 1.00 95.69 83 TRP A O 1
ATOM 605 N N . ILE A 1 84 ? 3.676 12.857 -12.621 1.00 95.81 84 ILE A N 1
ATOM 606 C CA . ILE A 1 84 ? 4.458 11.727 -13.112 1.00 95.81 84 ILE A CA 1
ATOM 607 C C . ILE A 1 84 ? 5.843 12.233 -13.508 1.00 95.81 84 ILE A C 1
ATOM 609 O O . ILE A 1 84 ? 5.972 13.178 -14.280 1.00 95.81 84 ILE A O 1
ATOM 613 N N . GLU A 1 85 ? 6.875 11.576 -12.997 1.00 95.38 85 GLU A N 1
ATOM 614 C CA . GLU A 1 85 ? 8.274 11.781 -13.355 1.00 95.38 85 GLU A CA 1
ATOM 615 C C . GLU A 1 85 ? 8.855 10.444 -13.813 1.00 95.38 85 GLU A C 1
ATOM 617 O O . GLU A 1 85 ? 8.948 9.494 -13.033 1.00 95.38 85 GLU A O 1
ATOM 622 N N . VAL A 1 86 ? 9.273 10.371 -15.075 1.00 95.25 86 VAL A N 1
ATOM 623 C CA . VAL A 1 86 ? 10.098 9.275 -15.590 1.00 95.25 86 VAL A CA 1
ATOM 624 C C . VAL A 1 86 ? 11.508 9.809 -15.747 1.00 95.25 86 VAL A C 1
ATOM 626 O O . VAL A 1 86 ? 11.715 10.841 -16.375 1.00 95.25 86 VAL A O 1
ATOM 629 N N . SER A 1 87 ? 12.490 9.135 -15.167 1.00 93.31 87 SER A N 1
ATOM 630 C CA . SER A 1 87 ? 13.888 9.557 -15.230 1.00 93.31 87 SER A CA 1
ATOM 631 C C . SER A 1 87 ? 14.801 8.363 -15.426 1.00 93.31 87 SER A C 1
ATOM 633 O O . SER A 1 87 ? 14.557 7.295 -14.865 1.00 93.31 87 SER A O 1
ATOM 635 N N . ASP A 1 88 ? 15.877 8.529 -16.186 1.00 90.81 88 ASP A N 1
ATOM 636 C CA . ASP A 1 88 ? 16.949 7.542 -16.139 1.00 90.81 88 ASP A CA 1
ATOM 637 C C . ASP A 1 88 ? 17.645 7.574 -14.766 1.00 90.81 88 ASP A C 1
ATOM 639 O O . ASP A 1 88 ? 17.736 8.615 -14.109 1.00 90.81 88 ASP A O 1
ATOM 643 N N . TYR A 1 89 ? 18.143 6.422 -14.318 1.00 86.88 89 TYR A N 1
ATOM 644 C CA . TYR A 1 89 ? 18.975 6.336 -13.111 1.00 86.88 89 TYR A CA 1
ATOM 645 C C . TYR A 1 89 ? 20.399 5.863 -13.419 1.00 86.88 89 TYR A C 1
ATOM 647 O O . TYR A 1 89 ? 21.057 5.229 -12.585 1.00 86.88 89 TYR A O 1
ATOM 655 N N . TRP A 1 90 ? 20.902 6.182 -14.614 1.00 80.38 90 TRP A N 1
ATOM 656 C CA . TRP A 1 90 ? 22.235 5.770 -15.031 1.00 80.38 90 TRP A CA 1
ATOM 657 C C . TRP A 1 90 ? 23.297 6.497 -14.199 1.00 80.38 90 TRP A C 1
ATOM 659 O O . TRP A 1 90 ? 23.352 7.726 -14.161 1.00 80.38 90 TRP A O 1
ATOM 669 N N . LYS A 1 91 ? 24.164 5.742 -13.516 1.00 74.44 91 LYS A N 1
ATOM 670 C CA . LYS A 1 91 ? 25.222 6.317 -12.661 1.00 74.44 91 LYS A CA 1
ATOM 671 C C . LYS A 1 91 ? 26.556 6.504 -13.379 1.00 74.44 91 LYS A C 1
ATOM 673 O O . LYS A 1 91 ? 27.379 7.290 -12.926 1.00 74.44 91 LYS A O 1
ATOM 678 N N . LEU A 1 92 ? 26.789 5.779 -14.473 1.00 71.88 92 LEU A N 1
ATOM 679 C CA . LEU A 1 92 ? 28.068 5.828 -15.180 1.00 71.88 92 LEU A CA 1
ATOM 680 C C . LEU A 1 92 ? 28.126 7.003 -16.177 1.00 71.88 92 LEU A C 1
ATOM 682 O O . LEU A 1 92 ? 27.129 7.291 -16.842 1.00 71.88 92 LEU A O 1
ATOM 686 N N . PRO A 1 93 ? 29.291 7.646 -16.342 1.00 65.75 93 PRO A N 1
ATOM 687 C CA . PRO A 1 93 ? 29.514 8.716 -17.315 1.00 65.75 93 PRO A CA 1
ATOM 688 C C . PRO A 1 93 ? 29.701 8.155 -18.740 1.00 65.75 93 PRO A C 1
ATOM 690 O O . PRO A 1 93 ? 30.674 8.457 -19.420 1.00 65.75 93 PRO A O 1
ATOM 693 N N . VAL A 1 94 ? 28.803 7.275 -19.187 1.00 69.69 94 VAL A N 1
ATOM 694 C CA . VAL A 1 94 ? 28.816 6.715 -20.549 1.00 69.69 94 VAL A CA 1
ATOM 695 C C . VAL A 1 94 ? 27.874 7.541 -21.424 1.00 69.69 94 VAL A C 1
ATOM 697 O O . VAL A 1 94 ? 26.827 7.976 -20.942 1.00 69.69 94 VAL A O 1
ATOM 700 N N . ARG A 1 95 ? 28.226 7.751 -22.704 1.00 71.75 95 ARG A N 1
ATOM 701 C CA . ARG A 1 95 ? 27.329 8.380 -23.689 1.00 71.75 95 ARG A CA 1
ATOM 702 C C . ARG A 1 95 ? 25.983 7.651 -23.696 1.00 71.75 95 ARG A C 1
ATOM 704 O O . ARG A 1 95 ? 25.923 6.448 -23.954 1.00 71.75 95 ARG A O 1
ATOM 711 N N . ARG A 1 96 ? 24.916 8.391 -23.402 1.00 75.31 96 ARG A N 1
ATOM 712 C CA . ARG A 1 96 ? 23.537 7.893 -23.379 1.00 75.31 96 ARG A CA 1
ATOM 713 C C . ARG A 1 96 ? 22.924 8.117 -24.763 1.00 75.31 96 ARG A C 1
ATOM 715 O O . ARG A 1 96 ? 23.101 9.211 -25.294 1.00 75.31 96 ARG A O 1
ATOM 722 N N . PRO A 1 97 ? 22.212 7.139 -25.344 1.00 82.19 97 PRO A N 1
ATOM 723 C CA . PRO A 1 97 ? 21.403 7.378 -26.535 1.00 82.19 97 PRO A CA 1
ATOM 724 C C . PRO A 1 97 ? 20.148 8.164 -26.124 1.00 82.19 97 PRO A C 1
ATOM 726 O O . PRO A 1 97 ? 19.107 7.568 -25.855 1.00 82.19 97 PRO A O 1
ATOM 729 N N . VAL A 1 98 ? 20.273 9.486 -25.970 1.00 84.25 98 VAL A N 1
ATOM 730 C CA . VAL A 1 98 ? 19.222 10.366 -25.419 1.00 84.25 98 VAL A CA 1
ATOM 731 C C . VAL A 1 98 ? 17.915 10.233 -26.200 1.00 84.25 98 VAL A C 1
ATOM 733 O O . VAL A 1 98 ? 16.845 10.206 -25.596 1.00 84.25 98 VAL A O 1
ATOM 736 N N . GLU A 1 99 ? 18.005 10.068 -27.518 1.00 85.88 99 GLU A N 1
ATOM 737 C CA . GLU A 1 99 ? 16.874 9.876 -28.425 1.00 85.88 99 GLU A CA 1
ATOM 738 C C . GLU A 1 99 ? 16.081 8.617 -28.057 1.00 85.88 99 GLU A C 1
ATOM 740 O O . GLU A 1 99 ? 14.867 8.667 -27.903 1.00 85.88 99 GLU A O 1
ATOM 745 N N . HIS A 1 100 ? 16.775 7.512 -27.778 1.00 88.00 100 HIS A N 1
ATOM 746 C CA . HIS A 1 100 ? 16.119 6.258 -27.417 1.00 88.00 100 HIS A CA 1
ATOM 747 C C . HIS A 1 100 ? 15.441 6.327 -26.039 1.00 88.00 100 HIS A C 1
ATOM 749 O O . HIS A 1 100 ? 14.364 5.770 -25.845 1.00 88.00 100 HIS A O 1
ATOM 755 N N . TYR A 1 101 ? 16.034 7.044 -25.076 1.00 89.38 101 TYR A N 1
ATOM 756 C CA . TYR A 1 101 ? 15.371 7.308 -23.793 1.00 89.38 101 TYR A CA 1
ATOM 757 C C . TYR A 1 101 ? 14.124 8.168 -23.970 1.00 89.38 101 TYR A C 1
ATOM 759 O O . TYR A 1 101 ? 13.112 7.901 -23.329 1.00 89.38 101 TYR A O 1
ATOM 767 N N . ARG A 1 102 ? 14.195 9.187 -24.831 1.00 90.19 102 ARG A N 1
ATOM 768 C CA . ARG A 1 102 ? 13.059 10.050 -25.156 1.00 90.19 102 ARG A CA 1
ATOM 769 C C . ARG A 1 102 ? 11.898 9.231 -25.721 1.00 90.19 102 ARG A C 1
ATOM 771 O O . ARG A 1 102 ? 10.801 9.349 -25.184 1.00 90.19 102 ARG A O 1
ATOM 778 N N . ASP A 1 103 ? 12.145 8.374 -26.708 1.00 91.44 103 ASP A N 1
ATOM 779 C CA . ASP A 1 103 ? 11.097 7.552 -27.330 1.00 91.44 103 ASP A CA 1
ATOM 780 C C . ASP A 1 103 ? 10.416 6.633 -26.305 1.00 91.44 103 ASP A C 1
ATOM 782 O O . ASP A 1 103 ? 9.190 6.610 -26.196 1.00 91.44 103 ASP A O 1
ATOM 786 N N . VAL A 1 104 ? 11.209 5.945 -25.475 1.00 92.69 104 VAL A N 1
ATOM 787 C CA . VAL A 1 104 ? 10.678 5.042 -24.441 1.00 92.69 104 VAL A CA 1
ATOM 788 C C . VAL A 1 104 ? 9.932 5.809 -23.343 1.00 92.69 104 VAL A C 1
ATOM 790 O O . VAL A 1 104 ? 8.917 5.334 -22.839 1.00 92.69 104 VAL A O 1
ATOM 793 N N . ILE A 1 105 ? 10.391 7.006 -22.963 1.00 93.19 105 ILE A N 1
ATOM 794 C CA . ILE A 1 105 ? 9.681 7.861 -22.000 1.00 93.19 105 ILE A CA 1
ATOM 795 C C . ILE A 1 105 ? 8.321 8.295 -22.559 1.00 93.19 105 ILE A C 1
ATOM 797 O O . ILE A 1 105 ? 7.334 8.240 -21.826 1.00 93.19 105 ILE A O 1
ATOM 801 N N . VAL A 1 106 ? 8.251 8.691 -23.835 1.00 92.38 106 VAL A N 1
ATOM 802 C CA . VAL A 1 106 ? 6.987 9.055 -24.499 1.00 92.38 106 VAL A CA 1
ATOM 803 C C . VAL A 1 106 ? 6.033 7.861 -24.536 1.00 92.38 106 VAL A C 1
ATOM 805 O O . VAL A 1 106 ? 4.869 8.008 -24.168 1.00 92.38 106 VAL A O 1
ATOM 808 N N . GLU A 1 107 ? 6.523 6.671 -24.890 1.00 93.75 107 GLU A N 1
ATOM 809 C CA . GLU A 1 107 ? 5.732 5.434 -24.885 1.00 93.75 107 GLU A CA 1
ATOM 810 C C . GLU A 1 107 ? 5.151 5.130 -23.492 1.00 93.75 107 GLU A C 1
ATOM 812 O O . GLU A 1 107 ? 3.950 4.893 -23.353 1.00 93.75 107 GLU A O 1
ATOM 817 N N . ILE A 1 108 ? 5.979 5.197 -22.441 1.00 94.31 108 ILE A N 1
ATOM 818 C CA . ILE A 1 108 ? 5.552 4.951 -21.054 1.00 94.31 108 ILE A CA 1
ATOM 819 C C . ILE A 1 108 ? 4.496 5.966 -20.614 1.00 94.31 108 ILE A C 1
ATOM 821 O O . ILE A 1 108 ? 3.489 5.592 -20.010 1.00 94.31 108 ILE A O 1
ATOM 825 N N . LEU A 1 109 ? 4.708 7.251 -20.905 1.00 94.06 109 LEU A N 1
ATOM 826 C CA . LEU A 1 109 ? 3.749 8.293 -20.549 1.00 94.06 109 LEU A CA 1
ATOM 827 C C . LEU A 1 109 ? 2.434 8.134 -21.318 1.00 94.06 109 LEU A C 1
ATOM 829 O O . LEU A 1 109 ? 1.378 8.308 -20.715 1.00 94.06 109 LEU A O 1
ATOM 833 N N . GLY A 1 110 ? 2.473 7.712 -22.585 1.00 93.38 110 GLY A N 1
ATOM 834 C CA . GLY A 1 110 ? 1.282 7.374 -23.369 1.00 93.38 110 GLY A CA 1
ATOM 835 C C . GLY A 1 110 ? 0.521 6.156 -22.826 1.00 93.38 110 GLY A C 1
ATOM 836 O O . GLY A 1 110 ? -0.709 6.162 -22.763 1.00 93.38 110 GLY A O 1
ATOM 837 N N . ALA A 1 111 ? 1.224 5.124 -22.355 1.00 93.25 111 ALA A N 1
ATOM 838 C CA . ALA A 1 111 ? 0.591 3.968 -21.716 1.00 93.25 111 ALA A CA 1
ATOM 839 C C . ALA A 1 111 ? -0.098 4.348 -20.392 1.00 93.25 111 ALA A C 1
ATOM 841 O O . ALA A 1 111 ? -1.234 3.935 -20.128 1.00 93.25 111 ALA A O 1
ATOM 842 N N . ILE A 1 112 ? 0.560 5.178 -19.574 1.00 94.56 112 ILE A N 1
ATOM 843 C CA . ILE A 1 112 ? -0.027 5.708 -18.338 1.00 94.56 112 ILE A CA 1
ATOM 844 C C . ILE A 1 112 ? -1.214 6.627 -18.656 1.00 94.56 112 ILE A C 1
ATOM 846 O O . ILE A 1 112 ? -2.242 6.537 -17.985 1.00 94.56 112 ILE A O 1
ATOM 850 N N . ASP A 1 113 ? -1.118 7.455 -19.698 1.00 93.62 113 ASP A N 1
ATOM 851 C CA . ASP A 1 113 ? -2.215 8.293 -20.185 1.00 93.62 113 ASP A CA 1
ATOM 852 C C . ASP A 1 113 ? -3.468 7.480 -20.485 1.00 93.62 113 ASP A C 1
ATOM 854 O O . ASP A 1 113 ? -4.539 7.748 -19.935 1.00 93.62 113 ASP A O 1
ATOM 858 N N . LEU A 1 114 ? -3.321 6.432 -21.293 1.00 93.25 114 LEU A N 1
ATOM 859 C CA . LEU A 1 114 ? -4.422 5.551 -21.652 1.00 93.25 114 LEU A CA 1
ATOM 860 C C . LEU A 1 114 ? -5.046 4.897 -20.411 1.00 93.25 114 LEU A C 1
ATOM 862 O O . LEU A 1 114 ? -6.268 4.784 -20.311 1.00 93.25 114 LEU A O 1
ATOM 866 N N . ALA A 1 115 ? -4.230 4.477 -19.441 1.00 92.00 115 ALA A N 1
ATOM 867 C CA . ALA A 1 115 ? -4.728 3.924 -18.185 1.00 92.00 115 ALA A CA 1
ATOM 868 C C . ALA A 1 115 ? -5.532 4.947 -17.372 1.00 92.00 115 ALA A C 1
ATOM 870 O O . ALA A 1 115 ? -6.620 4.630 -16.893 1.00 92.00 115 ALA A O 1
ATOM 871 N N . VAL A 1 116 ? -5.041 6.182 -17.278 1.00 93.12 116 VAL A N 1
ATOM 872 C CA . VAL A 1 116 ? -5.734 7.269 -16.585 1.00 93.12 116 VAL A CA 1
ATOM 873 C C . VAL A 1 116 ? -7.044 7.631 -17.291 1.00 93.12 116 VAL A C 1
ATOM 875 O O . VAL A 1 116 ? -8.060 7.754 -16.615 1.00 93.12 116 VAL A O 1
ATOM 878 N N . ARG A 1 117 ? -7.079 7.706 -18.628 1.00 93.31 117 ARG A N 1
ATOM 879 C CA . ARG A 1 117 ? -8.320 7.966 -19.386 1.00 93.31 117 ARG A CA 1
ATOM 880 C C . ARG A 1 117 ? -9.352 6.848 -19.261 1.00 93.31 117 ARG A C 1
ATOM 882 O O . ARG A 1 117 ? -10.546 7.118 -19.223 1.00 93.31 117 ARG A O 1
ATOM 889 N N . ARG A 1 118 ? -8.920 5.584 -19.159 1.00 92.12 118 ARG A N 1
ATOM 890 C CA . ARG A 1 118 ? -9.833 4.466 -18.841 1.00 92.12 118 ARG A CA 1
ATOM 891 C C . ARG A 1 118 ? -10.506 4.663 -17.478 1.00 92.12 118 ARG A C 1
ATOM 893 O O . ARG A 1 118 ? -11.659 4.275 -17.300 1.00 92.12 118 ARG A O 1
ATOM 900 N N . ALA A 1 119 ? -9.785 5.244 -16.521 1.00 91.56 119 ALA A N 1
ATOM 901 C CA . ALA A 1 119 ? -10.286 5.522 -15.181 1.00 91.56 119 ALA A CA 1
ATOM 902 C C . ALA A 1 119 ? -11.197 6.759 -15.140 1.00 91.56 119 ALA A C 1
ATOM 904 O O . ALA A 1 119 ? -12.220 6.741 -14.452 1.00 91.56 119 ALA A O 1
ATOM 905 N N . ASP A 1 120 ? -10.807 7.801 -15.875 1.00 95.75 120 ASP A N 1
ATOM 906 C CA . ASP A 1 120 ? -11.444 9.112 -15.950 1.00 95.75 120 ASP A CA 1
ATOM 907 C C . ASP A 1 120 ? -11.531 9.593 -17.413 1.00 95.75 120 ASP A C 1
ATOM 909 O O . ASP A 1 120 ? -10.637 10.296 -17.896 1.00 95.75 120 ASP A O 1
ATOM 913 N N . PRO A 1 121 ? -12.597 9.213 -18.146 1.00 93.25 121 PRO A N 1
ATOM 914 C CA . PRO A 1 121 ? -12.751 9.566 -19.559 1.00 93.25 121 PRO A CA 1
ATOM 915 C C . PRO A 1 121 ? -12.871 11.071 -19.827 1.00 93.25 121 PRO A C 1
ATOM 917 O O . PRO A 1 121 ? -12.687 11.494 -20.964 1.00 93.25 121 PRO A O 1
ATOM 920 N N . GLY A 1 122 ? -13.208 11.869 -18.805 1.00 89.38 122 GLY A N 1
ATOM 921 C CA . GLY A 1 122 ? -13.336 13.324 -18.910 1.00 89.38 122 GLY A CA 1
ATOM 922 C C . GLY A 1 122 ? -12.022 14.080 -18.713 1.00 89.38 122 GLY A C 1
ATOM 923 O O . GLY A 1 122 ? -12.005 15.302 -18.851 1.00 89.38 122 GLY A O 1
ATOM 924 N N . ALA A 1 123 ? -10.931 13.387 -18.379 1.00 87.62 123 ALA A N 1
ATOM 925 C CA . ALA A 1 123 ? -9.651 14.029 -18.135 1.00 87.62 123 ALA A CA 1
ATOM 926 C C . ALA A 1 123 ? -8.991 14.509 -19.442 1.00 87.62 123 ALA A C 1
ATOM 928 O O . ALA A 1 123 ? -8.958 13.792 -20.443 1.00 87.62 123 ALA A O 1
ATOM 929 N N . SER A 1 124 ? -8.433 15.722 -19.419 1.00 82.88 124 SER A N 1
ATOM 930 C CA . SER A 1 124 ? -7.694 16.311 -20.543 1.00 82.88 124 SER A CA 1
ATOM 931 C C . SER A 1 124 ? -6.416 15.533 -20.859 1.00 82.88 124 SER A C 1
ATOM 933 O O . SER A 1 124 ? -5.822 14.950 -19.958 1.00 82.88 124 SER A O 1
ATOM 935 N N . GLU A 1 125 ? -5.949 15.550 -22.114 1.00 80.25 125 GLU A N 1
ATOM 936 C CA . GLU A 1 125 ? -4.679 14.918 -22.515 1.00 80.25 125 GLU A CA 1
ATOM 937 C C . GLU A 1 125 ? -3.481 15.481 -21.724 1.00 80.25 125 GLU A C 1
ATOM 939 O O . GLU A 1 125 ? -3.542 16.580 -21.174 1.00 80.25 125 GLU A O 1
ATOM 944 N N . PHE A 1 126 ? -2.410 14.691 -21.569 1.00 77.31 126 PHE A N 1
ATOM 945 C CA . PHE A 1 126 ? -1.231 15.164 -20.851 1.00 77.31 126 PHE A CA 1
ATOM 946 C C . PHE A 1 126 ? -0.585 16.202 -21.756 1.00 77.31 126 PHE A C 1
ATOM 948 O O . PHE A 1 126 ? -0.544 16.014 -22.970 1.00 77.31 126 PHE A O 1
ATOM 955 N N . ALA A 1 127 ? -0.075 17.284 -21.169 1.00 75.62 127 ALA A N 1
ATOM 956 C CA . ALA A 1 127 ? 0.825 18.146 -21.917 1.00 75.62 127 ALA A CA 1
ATOM 957 C C . ALA A 1 127 ? 1.995 17.308 -22.448 1.00 75.62 127 ALA A C 1
ATOM 959 O O . ALA A 1 127 ? 2.413 16.347 -21.786 1.00 75.62 127 ALA A O 1
ATOM 960 N N . ASP A 1 128 ? 2.516 17.690 -23.615 1.00 74.38 128 ASP A N 1
ATOM 961 C CA . ASP A 1 128 ? 3.714 17.068 -24.163 1.00 74.38 128 ASP A CA 1
ATOM 962 C C . ASP A 1 128 ? 4.799 17.026 -23.080 1.00 74.38 128 ASP A C 1
ATOM 964 O O . ASP A 1 128 ? 5.041 18.037 -22.406 1.00 74.38 128 ASP A O 1
ATOM 968 N N . PRO A 1 129 ? 5.426 15.860 -22.851 1.00 74.56 129 PRO A N 1
ATOM 969 C CA . PRO A 1 129 ? 6.339 15.714 -21.740 1.00 74.56 129 PRO A CA 1
ATOM 970 C C . PRO A 1 129 ? 7.521 16.659 -21.892 1.00 74.56 129 PRO A C 1
ATOM 972 O O . PRO A 1 129 ? 8.189 16.692 -22.928 1.00 74.56 129 PRO A O 1
ATOM 975 N N . GLU A 1 130 ? 7.827 17.392 -20.824 1.00 79.69 130 GLU A N 1
ATOM 976 C CA . GLU A 1 130 ? 9.035 18.206 -20.787 1.00 79.69 130 GLU A CA 1
ATOM 977 C C . GLU A 1 130 ? 10.238 17.266 -20.685 1.00 79.69 130 GLU A C 1
ATOM 979 O O . GLU A 1 130 ? 10.519 16.714 -19.617 1.00 79.69 130 GLU A O 1
ATOM 984 N N . ILE A 1 131 ? 10.917 17.044 -21.815 1.00 76.12 131 ILE A N 1
ATOM 985 C CA . ILE A 1 131 ? 12.093 16.178 -21.879 1.00 76.12 131 ILE A CA 1
ATOM 986 C C . ILE A 1 131 ? 13.358 17.010 -21.721 1.00 76.12 131 ILE A C 1
ATOM 988 O O . ILE A 1 131 ? 13.847 17.614 -22.676 1.00 76.12 131 ILE A O 1
ATOM 992 N N . THR A 1 132 ? 13.911 17.001 -20.511 1.00 77.75 132 THR A N 1
ATOM 993 C CA . THR A 1 132 ? 15.200 17.640 -20.210 1.00 77.75 132 THR A CA 1
ATOM 994 C C . THR A 1 132 ? 16.335 16.638 -20.408 1.00 77.75 132 THR A C 1
ATOM 996 O O . THR A 1 132 ? 16.219 15.490 -19.994 1.00 77.75 132 THR A O 1
ATOM 999 N N . GLY A 1 133 ? 17.410 17.049 -21.087 1.00 67.56 133 GLY A N 1
ATOM 1000 C CA . GLY A 1 133 ? 18.582 16.219 -21.385 1.00 67.56 133 GLY A CA 1
ATOM 1001 C C . GLY A 1 133 ? 19.384 16.809 -22.545 1.00 67.56 133 GLY A C 1
ATOM 1002 O O . GLY A 1 133 ? 18.973 16.705 -23.696 1.00 67.56 133 GLY A O 1
ATOM 1003 N N . GLY A 1 134 ? 20.499 17.480 -22.250 1.00 58.84 134 GLY A N 1
ATOM 1004 C CA . GLY A 1 134 ? 21.367 18.045 -23.286 1.00 58.84 134 GLY A CA 1
ATOM 1005 C C . GLY A 1 134 ? 22.245 16.969 -23.941 1.00 58.84 134 GLY A C 1
ATOM 1006 O O . GLY A 1 134 ? 22.625 16.010 -23.260 1.00 58.84 134 GLY A O 1
ATOM 1007 N N . PRO A 1 135 ? 22.615 17.111 -25.229 1.00 59.25 135 PRO A N 1
ATOM 1008 C CA . PRO A 1 135 ? 23.652 16.276 -25.820 1.00 59.25 135 PRO A CA 1
ATOM 1009 C C . PRO A 1 135 ? 24.934 16.450 -24.998 1.00 59.25 135 PRO A C 1
ATOM 1011 O O . PRO A 1 135 ? 25.465 17.554 -24.879 1.00 59.25 135 PRO A O 1
ATOM 1014 N N . ILE A 1 136 ? 25.424 15.369 -24.385 1.00 57.72 136 ILE A N 1
ATOM 1015 C CA . ILE A 1 136 ? 26.726 15.392 -23.713 1.00 57.72 136 ILE A CA 1
ATOM 1016 C C . ILE A 1 136 ? 27.756 15.671 -24.811 1.00 57.72 136 ILE A C 1
ATOM 1018 O O . ILE A 1 136 ? 27.893 14.865 -25.731 1.00 57.72 136 ILE A O 1
ATOM 1022 N N . GLY A 1 137 ? 28.406 16.838 -24.737 1.00 52.78 137 GLY A N 1
ATOM 1023 C CA . GLY A 1 137 ? 29.241 17.403 -25.797 1.00 52.78 137 GLY A CA 1
ATOM 1024 C C . GLY A 1 137 ? 30.132 16.369 -26.485 1.00 52.78 137 GLY A C 1
ATOM 1025 O O . GLY A 1 137 ? 30.771 15.547 -25.822 1.00 52.78 137 GLY A O 1
ATOM 1026 N N . ALA A 1 138 ? 30.143 16.422 -27.820 1.00 48.59 138 ALA A N 1
ATOM 1027 C CA . ALA A 1 138 ? 30.888 15.550 -28.720 1.00 48.59 138 ALA A CA 1
ATOM 1028 C C . ALA A 1 138 ? 32.388 15.523 -28.376 1.00 48.59 138 ALA A C 1
ATOM 1030 O O . ALA A 1 138 ? 33.202 16.253 -28.927 1.00 48.59 138 ALA A O 1
ATOM 1031 N N . SER A 1 139 ? 32.768 14.671 -27.434 1.00 49.88 139 SER A N 1
ATOM 1032 C CA . SER A 1 139 ? 34.157 14.409 -27.074 1.00 49.88 139 SER A CA 1
ATOM 1033 C C . SER A 1 139 ? 34.623 13.204 -27.891 1.00 49.88 139 SER A C 1
ATOM 1035 O O . SER A 1 139 ? 34.160 12.095 -27.644 1.00 49.88 139 SER A O 1
ATOM 1037 N N . SER A 1 140 ? 35.426 13.481 -28.927 1.00 44.97 140 SER A N 1
ATOM 1038 C CA . SER A 1 140 ? 36.324 12.605 -29.711 1.00 44.97 140 SER A CA 1
ATOM 1039 C C . SER A 1 140 ? 36.018 11.092 -29.736 1.00 44.97 140 SER A C 1
ATOM 1041 O O . SER A 1 140 ? 36.185 10.384 -28.748 1.00 44.97 140 SER A O 1
ATOM 1043 N N . GLU A 1 141 ? 35.650 10.570 -30.909 1.00 49.03 141 GLU A N 1
ATOM 1044 C CA . GLU A 1 141 ? 35.268 9.170 -31.181 1.00 49.03 141 GLU A CA 1
ATOM 1045 C C . GLU A 1 141 ? 36.419 8.135 -31.159 1.00 49.03 141 GLU A C 1
ATOM 1047 O O . GLU A 1 141 ? 36.245 6.997 -31.590 1.00 49.03 141 GLU A O 1
ATOM 1052 N N . SER A 1 142 ? 37.596 8.465 -30.626 1.00 47.56 142 SER A N 1
ATOM 1053 C CA . SER A 1 142 ? 38.780 7.595 -30.706 1.00 47.56 142 SER A CA 1
ATOM 1054 C C . SER A 1 142 ? 39.108 6.913 -29.367 1.00 47.56 142 SER A C 1
ATOM 1056 O O . SER A 1 142 ? 39.920 7.401 -28.590 1.00 47.56 142 SER A O 1
ATOM 1058 N N . GLY A 1 143 ? 38.492 5.755 -29.070 1.00 48.75 143 GLY A N 1
ATOM 1059 C CA . GLY A 1 143 ? 38.964 4.920 -27.942 1.00 48.75 143 GLY A CA 1
ATOM 1060 C C . GLY A 1 143 ? 38.044 3.836 -27.357 1.00 48.75 143 GLY A C 1
ATOM 1061 O O . GLY A 1 143 ? 38.346 3.310 -26.286 1.00 48.75 143 GLY A O 1
ATOM 1062 N N . GLY A 1 144 ? 36.924 3.481 -28.000 1.00 49.09 144 GLY A N 1
ATOM 1063 C CA . GLY A 1 144 ? 35.860 2.663 -27.385 1.00 49.09 144 GLY A CA 1
ATOM 1064 C C . GLY A 1 144 ? 36.204 1.212 -27.001 1.00 49.09 144 GLY A C 1
ATOM 1065 O O . GLY A 1 144 ? 35.498 0.618 -26.188 1.00 49.09 144 GLY A O 1
ATOM 1066 N N . SER A 1 145 ? 37.281 0.627 -27.528 1.00 52.41 145 SER A N 1
ATOM 1067 C CA . SER A 1 145 ? 37.494 -0.828 -27.441 1.00 52.41 145 SER A CA 1
ATOM 1068 C C . SER A 1 145 ? 38.231 -1.297 -26.178 1.00 52.41 145 SER A C 1
ATOM 1070 O O . SER A 1 145 ? 38.033 -2.428 -25.745 1.00 52.41 145 SER A O 1
ATOM 1072 N N . GLN A 1 146 ? 39.060 -0.457 -25.544 1.00 53.06 146 GLN A N 1
ATOM 1073 C CA . GLN A 1 146 ? 39.869 -0.878 -24.381 1.00 53.06 146 GLN A CA 1
ATOM 1074 C C . GLN A 1 146 ? 39.190 -0.660 -23.023 1.00 53.06 146 GLN A C 1
ATOM 1076 O O . GLN A 1 146 ? 39.558 -1.307 -22.041 1.00 53.06 146 GLN A O 1
ATOM 1081 N N . ALA A 1 147 ? 38.180 0.210 -22.943 1.00 50.25 147 ALA A N 1
ATOM 1082 C CA . ALA A 1 147 ? 37.493 0.479 -21.684 1.00 50.25 147 ALA A CA 1
ATOM 1083 C C . ALA A 1 147 ? 36.642 -0.719 -21.227 1.00 50.25 147 ALA A C 1
ATOM 1085 O O . ALA A 1 147 ? 36.633 -1.031 -20.044 1.00 50.25 147 ALA A O 1
ATOM 1086 N N . ILE A 1 148 ? 36.008 -1.456 -22.145 1.00 50.91 148 ILE A N 1
ATOM 1087 C CA . ILE A 1 148 ? 35.047 -2.530 -21.823 1.00 50.91 148 ILE A CA 1
ATOM 1088 C C . ILE A 1 148 ? 35.702 -3.711 -21.072 1.00 50.91 148 ILE A C 1
ATOM 1090 O O . ILE A 1 148 ? 35.073 -4.309 -20.200 1.00 50.91 148 ILE A O 1
ATOM 1094 N N . ALA A 1 149 ? 36.987 -3.999 -21.309 1.00 49.56 149 ALA A N 1
ATOM 1095 C CA . ALA A 1 149 ? 37.679 -5.144 -20.704 1.00 49.56 149 ALA A CA 1
ATOM 1096 C C . ALA A 1 149 ? 38.030 -4.970 -19.210 1.00 49.56 149 ALA A C 1
ATOM 1098 O O . ALA A 1 149 ? 38.179 -5.963 -18.502 1.00 49.56 149 ALA A O 1
ATOM 1099 N N . LYS A 1 150 ? 38.128 -3.732 -18.694 1.00 50.75 150 LYS A N 1
ATOM 1100 C CA . LYS A 1 150 ? 38.449 -3.469 -17.272 1.00 50.75 150 LYS A CA 1
ATOM 1101 C C . LYS A 1 150 ? 37.217 -3.394 -16.357 1.00 50.75 150 LYS A C 1
ATOM 1103 O O . LYS A 1 150 ? 37.369 -3.344 -15.139 1.00 50.75 150 LYS A O 1
ATOM 1108 N N . PHE A 1 151 ? 36.001 -3.416 -16.911 1.00 50.81 151 PHE A N 1
ATOM 1109 C CA . PHE A 1 151 ? 34.759 -3.305 -16.131 1.00 50.81 151 PHE A CA 1
ATOM 1110 C C . PHE A 1 151 ? 34.210 -4.645 -15.618 1.00 50.81 151 PHE A C 1
ATOM 1112 O O . PHE A 1 151 ? 33.387 -4.639 -14.704 1.00 50.81 151 PHE A O 1
ATOM 1119 N N . SER A 1 152 ? 34.685 -5.791 -16.114 1.00 49.06 152 SER A N 1
ATOM 1120 C CA . SER A 1 152 ? 34.198 -7.125 -15.718 1.00 49.06 152 SER A CA 1
ATOM 1121 C C . SER A 1 152 ? 34.421 -7.447 -14.228 1.00 49.06 152 SER A C 1
ATOM 1123 O O . SER A 1 152 ? 33.549 -8.033 -13.589 1.00 49.06 152 SER A O 1
ATOM 1125 N N . GLY A 1 153 ? 35.524 -6.983 -13.627 1.00 46.97 153 GLY A N 1
ATOM 1126 C CA . GLY A 1 153 ? 35.823 -7.207 -12.202 1.00 46.97 153 GLY A CA 1
ATOM 1127 C C . GLY A 1 153 ? 34.989 -6.365 -11.222 1.00 46.97 153 GLY A C 1
ATOM 1128 O O . GLY A 1 153 ? 34.726 -6.793 -10.097 1.00 46.97 153 GLY A O 1
ATOM 1129 N N . ALA A 1 154 ? 34.532 -5.179 -11.641 1.00 48.84 154 ALA A N 1
ATOM 1130 C CA . ALA A 1 154 ? 33.613 -4.337 -10.867 1.00 48.84 154 ALA A CA 1
ATOM 1131 C C . ALA A 1 154 ? 32.137 -4.680 -11.147 1.00 48.84 154 ALA A C 1
ATOM 1133 O O . ALA A 1 154 ? 31.284 -4.468 -10.284 1.00 48.84 154 ALA A O 1
ATOM 1134 N N . ALA A 1 155 ? 31.847 -5.259 -12.318 1.00 44.28 155 ALA A N 1
ATOM 1135 C CA . ALA A 1 155 ? 30.517 -5.702 -12.715 1.00 44.28 155 ALA A CA 1
ATOM 1136 C C . ALA A 1 155 ? 29.993 -6.846 -11.837 1.00 44.28 155 ALA A C 1
ATOM 1138 O O . ALA A 1 155 ? 28.827 -6.794 -11.472 1.00 44.28 155 ALA A O 1
ATOM 1139 N N . ASN A 1 156 ? 30.821 -7.802 -11.390 1.00 42.47 156 ASN A N 1
ATOM 1140 C CA . ASN A 1 156 ? 30.344 -8.889 -10.512 1.00 42.47 156 ASN A CA 1
ATOM 1141 C C . ASN A 1 156 ? 29.781 -8.397 -9.168 1.00 42.47 156 ASN A C 1
ATOM 1143 O O . ASN A 1 156 ? 28.774 -8.915 -8.710 1.00 42.47 156 ASN A O 1
ATOM 1147 N N . ARG A 1 157 ? 30.338 -7.328 -8.580 1.00 46.94 157 ARG A N 1
ATOM 1148 C CA . ARG A 1 157 ? 29.772 -6.707 -7.362 1.00 46.94 157 ARG A CA 1
ATOM 1149 C C . ARG A 1 157 ? 28.495 -5.892 -7.616 1.00 46.94 157 ARG A C 1
ATOM 1151 O O . ARG A 1 157 ? 27.791 -5.565 -6.669 1.00 46.94 157 ARG A O 1
ATOM 1158 N N . TYR A 1 158 ? 28.207 -5.554 -8.873 1.00 42.34 158 TYR A N 1
ATOM 1159 C CA . TYR A 1 158 ? 26.993 -4.850 -9.306 1.00 42.34 158 TYR A CA 1
ATOM 1160 C C . TYR A 1 158 ? 25.918 -5.805 -9.866 1.00 42.34 158 TYR A C 1
ATOM 1162 O O . TYR A 1 158 ? 24.740 -5.452 -9.878 1.00 42.34 158 TYR A O 1
ATOM 1170 N N . LEU A 1 159 ? 26.319 -6.999 -10.317 1.00 41.62 159 LEU A N 1
ATOM 1171 C CA . LEU A 1 159 ? 25.461 -8.063 -10.849 1.00 41.62 159 LEU A CA 1
ATOM 1172 C C . LEU A 1 159 ? 24.621 -8.742 -9.758 1.00 41.62 159 LEU A C 1
ATOM 1174 O O . LEU A 1 159 ? 23.513 -9.176 -10.052 1.00 41.62 159 LEU A O 1
ATOM 1178 N N . ASP A 1 160 ? 25.067 -8.717 -8.498 1.00 41.47 160 ASP A N 1
ATOM 1179 C CA . ASP A 1 160 ? 24.317 -9.240 -7.342 1.00 41.47 160 ASP A CA 1
ATOM 1180 C C . ASP A 1 160 ? 23.130 -8.355 -6.894 1.00 41.47 160 ASP A C 1
ATOM 1182 O O . ASP A 1 160 ? 22.567 -8.553 -5.818 1.00 41.47 160 ASP A O 1
ATOM 1186 N N . GLY A 1 161 ? 22.725 -7.349 -7.683 1.00 36.97 161 GLY A N 1
ATOM 1187 C CA . GLY A 1 161 ? 21.467 -6.613 -7.474 1.00 36.97 161 GLY A CA 1
ATOM 1188 C C . GLY A 1 161 ? 21.372 -5.798 -6.174 1.00 36.97 161 GLY A C 1
ATOM 1189 O O . GLY A 1 161 ? 20.332 -5.206 -5.882 1.00 36.97 161 GLY A O 1
ATOM 1190 N N . GLY A 1 162 ? 22.447 -5.719 -5.389 1.00 35.53 162 GLY A N 1
ATOM 1191 C CA . GLY A 1 162 ? 22.509 -4.898 -4.191 1.00 35.53 162 GLY A CA 1
ATOM 1192 C C . GLY A 1 162 ? 22.549 -3.421 -4.561 1.00 35.53 162 GLY A C 1
ATOM 1193 O O . GLY A 1 162 ? 23.599 -2.895 -4.926 1.00 35.53 162 GLY A O 1
ATOM 1194 N N . VAL A 1 163 ? 21.418 -2.722 -4.434 1.00 42.25 163 VAL A N 1
ATOM 1195 C CA . VAL A 1 163 ? 21.402 -1.253 -4.395 1.00 42.25 163 VAL A CA 1
ATOM 1196 C C . VAL A 1 163 ? 22.452 -0.809 -3.356 1.00 42.25 163 VAL A C 1
ATOM 1198 O O . VAL A 1 163 ? 22.332 -1.197 -2.192 1.00 42.25 163 VAL A O 1
ATOM 1201 N N . PRO A 1 164 ? 23.493 -0.033 -3.724 1.00 38.75 164 PRO A N 1
ATOM 1202 C CA . PRO A 1 164 ? 24.535 0.349 -2.778 1.00 38.75 164 PRO A CA 1
ATOM 1203 C C . PRO A 1 164 ? 23.942 1.102 -1.578 1.00 38.75 164 PRO A C 1
ATOM 1205 O O . PRO A 1 164 ? 23.130 2.016 -1.747 1.00 38.75 164 PRO A O 1
ATOM 1208 N N . ALA A 1 165 ? 24.389 0.753 -0.367 1.00 41.41 165 ALA A N 1
ATOM 1209 C CA . ALA A 1 165 ? 23.899 1.269 0.918 1.00 41.41 165 ALA A CA 1
ATOM 1210 C C . ALA A 1 165 ? 23.942 2.807 1.073 1.00 41.41 165 ALA A C 1
ATOM 1212 O O . ALA A 1 165 ? 23.286 3.359 1.956 1.00 41.41 165 ALA A O 1
ATOM 1213 N N . THR A 1 166 ? 24.676 3.514 0.210 1.00 37.12 166 THR A N 1
ATOM 1214 C CA . THR A 1 166 ? 24.830 4.979 0.228 1.00 37.12 166 THR A CA 1
ATOM 1215 C C . THR A 1 166 ? 23.637 5.737 -0.353 1.00 37.12 166 THR A C 1
ATOM 1217 O O . THR A 1 166 ? 23.526 6.943 -0.164 1.00 37.12 166 THR A O 1
ATOM 1220 N N . GLN A 1 167 ? 22.696 5.036 -0.988 1.00 45.03 167 GLN A N 1
ATOM 1221 C CA . GLN A 1 167 ? 21.367 5.552 -1.308 1.00 45.03 167 GLN A CA 1
ATOM 1222 C C . GLN A 1 167 ? 20.322 4.753 -0.526 1.00 45.03 167 GLN A C 1
ATOM 1224 O O . GLN A 1 167 ? 19.296 4.354 -1.076 1.00 45.03 167 GLN A O 1
ATOM 1229 N N . ARG A 1 168 ? 20.606 4.481 0.762 1.00 44.41 168 ARG A N 1
ATOM 1230 C CA . ARG A 1 168 ? 19.591 4.051 1.728 1.00 44.41 168 ARG A CA 1
ATOM 1231 C C . ARG A 1 168 ? 18.423 5.013 1.565 1.00 44.41 168 ARG A C 1
ATOM 1233 O O . ARG A 1 168 ? 18.547 6.208 1.832 1.00 44.41 168 ARG A O 1
ATOM 1240 N N . ARG A 1 169 ? 17.349 4.480 0.982 1.00 50.72 169 ARG A N 1
ATOM 1241 C CA . ARG A 1 169 ? 16.119 5.192 0.654 1.00 50.72 169 ARG A CA 1
ATOM 1242 C C . ARG A 1 169 ? 15.745 6.038 1.872 1.00 50.72 169 ARG A C 1
ATOM 1244 O O . ARG A 1 169 ? 15.939 5.578 3.000 1.00 50.72 169 ARG A O 1
ATOM 1251 N N . LYS A 1 170 ? 15.190 7.240 1.673 1.00 55.44 170 LYS A N 1
ATOM 1252 C CA . LYS A 1 170 ? 14.385 7.888 2.723 1.00 55.44 170 LYS A CA 1
ATOM 1253 C C . LYS A 1 170 ? 13.139 7.019 2.923 1.00 55.44 170 LYS A C 1
ATOM 1255 O O . LYS A 1 170 ? 12.051 7.357 2.480 1.00 55.44 170 LYS A O 1
ATOM 1260 N N . GLY A 1 171 ? 13.344 5.825 3.473 1.00 65.75 171 GLY A N 1
ATOM 1261 C CA . GLY A 1 171 ? 12.289 4.985 3.980 1.00 65.75 171 GLY A CA 1
ATOM 1262 C C . GLY A 1 171 ? 11.622 5.738 5.111 1.00 65.75 171 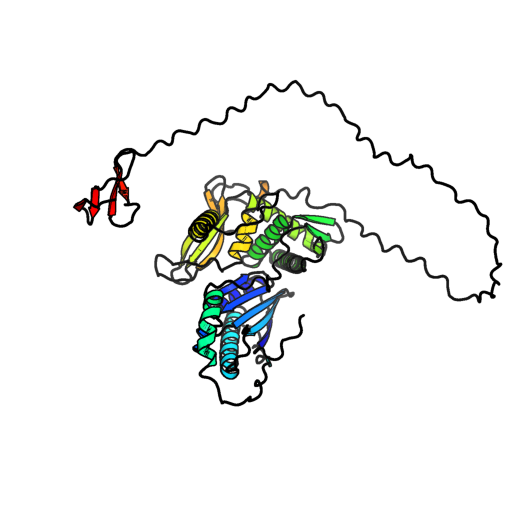GLY A C 1
ATOM 1263 O O . GLY A 1 171 ? 12.212 6.640 5.715 1.00 65.75 171 GLY A O 1
ATOM 1264 N N . TRP A 1 172 ? 10.373 5.387 5.369 1.00 76.00 172 TRP A N 1
ATOM 1265 C CA . TRP A 1 172 ? 9.690 5.934 6.520 1.00 76.00 172 TRP A CA 1
ATOM 1266 C C . TRP A 1 172 ? 10.486 5.691 7.805 1.00 76.00 172 TRP A C 1
ATOM 1268 O O . TRP A 1 172 ? 11.192 4.684 7.937 1.00 76.00 172 TRP A O 1
ATOM 1278 N N . ARG A 1 173 ? 10.338 6.618 8.749 1.00 80.94 173 ARG A N 1
ATOM 1279 C CA . ARG A 1 173 ? 10.961 6.589 10.079 1.00 80.94 173 ARG A CA 1
ATOM 1280 C C . ARG A 1 173 ? 10.734 5.260 10.794 1.00 80.94 173 ARG A C 1
ATOM 1282 O O . ARG A 1 173 ? 9.620 4.945 11.181 1.00 80.94 173 ARG A O 1
ATOM 1289 N N . GLU A 1 174 ? 11.769 4.449 10.975 1.00 79.75 174 GLU A N 1
ATOM 1290 C CA . GLU A 1 174 ? 11.589 3.097 11.536 1.00 79.75 174 GLU A CA 1
ATOM 1291 C C . GLU A 1 174 ? 11.355 3.089 13.051 1.00 79.75 174 GLU A C 1
ATOM 1293 O O . GLU A 1 174 ? 10.834 2.114 13.586 1.00 79.75 174 GLU A O 1
ATOM 1298 N N . THR A 1 175 ? 11.723 4.173 13.733 1.00 84.12 175 THR A N 1
ATOM 1299 C CA . THR A 1 175 ? 11.648 4.324 15.186 1.00 84.12 175 THR A CA 1
ATOM 1300 C C . THR A 1 175 ? 11.102 5.698 15.570 1.00 84.12 175 THR A C 1
ATOM 1302 O O . THR A 1 175 ? 11.084 6.627 14.757 1.00 84.12 175 THR A O 1
ATOM 1305 N N . GLY A 1 176 ? 10.672 5.819 16.827 1.00 88.62 176 GLY A N 1
ATOM 1306 C CA . GLY A 1 176 ? 10.114 7.041 17.399 1.00 88.62 176 GLY A CA 1
ATOM 1307 C C . GLY A 1 176 ? 8.590 7.035 17.422 1.00 88.62 176 GLY A C 1
ATOM 1308 O O . GLY A 1 176 ? 7.951 5.992 17.268 1.00 88.62 176 GLY A O 1
ATOM 1309 N N . THR A 1 177 ? 8.022 8.222 17.603 1.00 92.75 177 THR A N 1
ATOM 1310 C CA . THR A 1 177 ? 6.579 8.426 17.728 1.00 92.75 177 THR A CA 1
ATOM 1311 C C . THR A 1 177 ? 6.062 9.442 16.709 1.00 92.75 177 THR A C 1
ATOM 1313 O O . THR A 1 177 ? 6.816 10.267 16.174 1.00 92.75 177 THR A O 1
ATOM 1316 N N . LEU A 1 178 ? 4.768 9.346 16.399 1.00 94.69 178 LEU A N 1
ATOM 1317 C CA . LEU A 1 178 ? 4.014 10.315 15.610 1.00 94.69 178 LEU A CA 1
ATOM 1318 C C . LEU A 1 178 ? 3.047 11.042 16.543 1.00 94.69 178 LEU A C 1
ATOM 1320 O O . LEU A 1 178 ? 2.070 10.455 17.001 1.00 94.69 178 LEU A O 1
ATOM 1324 N N . LEU A 1 179 ? 3.317 12.320 16.801 1.00 95.44 179 LEU A N 1
ATOM 1325 C CA . LEU A 1 179 ? 2.397 13.207 17.503 1.00 95.44 179 LEU A CA 1
ATOM 1326 C C . LEU A 1 179 ? 1.334 13.707 16.521 1.00 95.44 179 LEU A C 1
ATOM 1328 O O . LEU A 1 179 ? 1.648 14.385 15.541 1.00 95.44 179 LEU A O 1
ATOM 1332 N N . VAL A 1 180 ? 0.076 13.405 16.802 1.00 96.38 180 VAL A N 1
ATOM 1333 C CA . VAL A 1 180 ? -1.069 13.894 16.038 1.00 96.38 180 VAL A CA 1
ATOM 1334 C C . VAL A 1 180 ? -1.765 14.961 16.859 1.00 96.38 180 VAL A C 1
ATOM 1336 O O . VAL A 1 180 ? -2.171 14.720 17.995 1.00 96.38 180 VAL A O 1
ATOM 1339 N N . MET A 1 181 ? -1.890 16.150 16.282 1.00 95.44 181 MET A N 1
ATOM 1340 C CA . MET A 1 181 ? -2.506 17.301 16.927 1.00 95.44 181 MET A CA 1
ATOM 1341 C C . MET A 1 181 ? -3.757 17.701 16.158 1.00 95.44 181 MET A C 1
ATOM 1343 O O . MET A 1 181 ? -3.723 17.860 14.940 1.00 95.44 181 MET A O 1
ATOM 1347 N N . THR A 1 182 ? -4.849 17.905 16.882 1.00 95.25 182 THR A N 1
ATOM 1348 C CA . THR A 1 182 ? -6.063 18.552 16.381 1.00 95.25 182 THR A CA 1
ATOM 1349 C C . THR A 1 182 ? -6.383 19.751 17.273 1.00 95.25 182 THR A C 1
ATOM 1351 O O . THR A 1 182 ? -5.872 19.822 18.393 1.00 95.25 182 THR A O 1
ATOM 1354 N N . PRO A 1 183 ? -7.260 20.684 16.858 1.00 93.38 183 PRO A N 1
ATOM 1355 C CA . PRO A 1 183 ? -7.634 21.815 17.706 1.00 93.38 183 PRO A CA 1
ATOM 1356 C C . PRO A 1 183 ? -8.228 21.427 19.070 1.00 93.38 183 PRO A C 1
ATOM 1358 O O . PRO A 1 183 ? -8.246 22.255 19.974 1.00 93.38 183 PRO A O 1
ATOM 1361 N N . LYS A 1 184 ? -8.756 20.201 19.216 1.00 90.81 184 LYS A N 1
ATOM 1362 C CA . LYS A 1 184 ? -9.484 19.756 20.417 1.00 90.81 184 LYS A CA 1
ATOM 1363 C C . LYS A 1 184 ? -8.775 18.675 21.228 1.00 90.81 184 LYS A C 1
ATOM 1365 O O . LYS A 1 184 ? -9.168 18.454 22.365 1.00 90.81 184 LYS A O 1
ATOM 1370 N N . ALA A 1 185 ? -7.798 17.985 20.650 1.00 92.75 185 ALA A N 1
ATOM 1371 C CA . ALA A 1 185 ? -7.167 16.820 21.258 1.00 92.75 185 ALA A CA 1
ATOM 1372 C C . ALA A 1 185 ? -5.813 16.528 20.611 1.00 92.75 185 ALA A C 1
ATOM 1374 O O . ALA A 1 185 ? -5.583 16.860 19.442 1.00 92.75 185 ALA A O 1
ATOM 1375 N N . SER A 1 186 ? -4.946 15.846 21.350 1.00 95.06 186 SER A N 1
ATOM 1376 C CA . SER A 1 186 ? -3.706 15.285 20.817 1.00 95.06 186 SER A CA 1
ATOM 1377 C C . SER A 1 186 ? -3.580 13.810 21.165 1.00 95.06 186 SER A C 1
ATOM 1379 O O . SER A 1 186 ? -4.161 13.340 22.136 1.00 95.06 186 SER A O 1
ATOM 1381 N N . THR A 1 187 ? -2.827 13.075 20.357 1.00 96.19 187 THR A N 1
ATOM 1382 C CA . THR A 1 187 ? -2.478 11.681 20.637 1.00 96.19 187 THR A CA 1
ATOM 1383 C C . THR A 1 187 ? -1.086 11.374 20.106 1.00 96.19 187 THR A C 1
ATOM 1385 O O . THR A 1 187 ? -0.607 12.023 19.170 1.00 96.19 187 THR A O 1
ATOM 1388 N N . VAL A 1 188 ? -0.421 10.396 20.709 1.00 95.31 188 VAL A N 1
ATOM 1389 C CA . VAL A 1 188 ? 0.907 9.941 20.306 1.00 95.31 188 VAL A CA 1
ATOM 1390 C C . VAL A 1 188 ? 0.808 8.491 19.862 1.00 95.31 188 VAL A C 1
ATOM 1392 O O . VAL A 1 188 ? 0.436 7.619 20.639 1.00 95.31 188 VAL A O 1
ATOM 1395 N N . PHE A 1 189 ? 1.187 8.232 18.614 1.00 95.06 189 PHE A N 1
ATOM 1396 C CA . PHE A 1 189 ? 1.282 6.881 18.078 1.00 95.06 189 PHE A CA 1
ATOM 1397 C C . PHE A 1 189 ? 2.724 6.394 18.094 1.00 95.06 189 PHE A C 1
ATOM 1399 O O . PHE A 1 189 ? 3.630 7.078 17.611 1.00 95.06 189 PHE A O 1
ATOM 1406 N N . GLU A 1 190 ? 2.930 5.162 18.546 1.00 93.19 190 GLU A N 1
ATOM 1407 C CA . GLU A 1 190 ? 4.147 4.422 18.218 1.00 93.19 190 GLU A CA 1
ATOM 1408 C C . GLU A 1 190 ? 4.255 4.250 16.696 1.00 93.19 190 GLU A C 1
ATOM 1410 O O . GLU A 1 190 ? 3.243 4.086 16.006 1.00 93.19 190 GLU A O 1
ATOM 1415 N N . MET A 1 191 ? 5.476 4.241 16.142 1.00 90.31 191 MET A N 1
ATOM 1416 C CA . MET A 1 191 ? 5.654 4.107 14.685 1.00 90.31 191 MET A CA 1
ATOM 1417 C C . MET A 1 191 ? 4.951 2.884 14.095 1.00 90.31 191 MET A C 1
ATOM 1419 O O . MET A 1 191 ? 4.383 2.965 13.007 1.00 90.31 191 MET A O 1
ATOM 1423 N N . ALA A 1 192 ? 4.952 1.759 14.812 1.00 89.25 192 ALA A N 1
ATOM 1424 C CA . ALA A 1 192 ? 4.234 0.566 14.383 1.00 89.25 192 ALA A CA 1
ATOM 1425 C C . ALA A 1 192 ? 2.724 0.836 14.236 1.00 89.25 192 ALA A C 1
ATOM 1427 O O . ALA A 1 192 ? 2.145 0.533 13.194 1.00 89.25 192 ALA A O 1
ATOM 1428 N N . GLU A 1 193 ? 2.095 1.472 15.222 1.00 93.06 193 GLU A N 1
ATOM 1429 C CA . GLU A 1 193 ? 0.664 1.784 15.171 1.00 93.06 193 GLU A CA 1
ATOM 1430 C C . GLU A 1 193 ? 0.344 2.778 14.045 1.00 93.06 193 GLU A C 1
ATOM 1432 O O . GLU A 1 193 ? -0.585 2.547 13.267 1.00 93.06 193 GLU A O 1
ATOM 1437 N N . ALA A 1 194 ? 1.172 3.814 13.866 1.00 94.50 194 ALA A N 1
ATOM 1438 C CA . ALA A 1 194 ? 1.034 4.771 12.767 1.00 94.50 194 ALA A CA 1
ATOM 1439 C C . ALA A 1 194 ? 1.086 4.084 11.387 1.00 94.50 194 ALA A C 1
ATOM 1441 O O . ALA A 1 194 ? 0.282 4.384 10.502 1.00 94.50 194 ALA A O 1
ATOM 1442 N N . TYR A 1 195 ? 1.978 3.107 11.201 1.00 91.69 195 TYR A N 1
ATOM 1443 C CA . TYR A 1 195 ? 2.025 2.310 9.973 1.00 91.69 195 TYR A CA 1
ATOM 1444 C C . TYR A 1 195 ? 0.812 1.407 9.789 1.00 91.69 195 TYR A C 1
ATOM 1446 O O . TYR A 1 195 ? 0.342 1.244 8.659 1.00 91.69 195 TYR A O 1
ATOM 1454 N N . GLY A 1 196 ? 0.295 0.828 10.872 1.00 92.69 196 GLY A N 1
ATOM 1455 C CA . GLY A 1 196 ? -0.959 0.083 10.846 1.00 92.69 196 GLY A CA 1
ATOM 1456 C C . GLY A 1 196 ? -2.112 0.962 10.357 1.00 92.69 196 GLY A C 1
ATOM 1457 O O . GLY A 1 196 ? -2.832 0.571 9.437 1.00 92.69 196 GLY A O 1
ATOM 1458 N N . ILE A 1 197 ? -2.225 2.179 10.897 1.00 95.62 197 ILE A N 1
ATOM 1459 C CA . ILE A 1 197 ? -3.226 3.185 10.511 1.00 95.62 197 ILE A CA 1
ATOM 1460 C C . ILE A 1 197 ? -3.122 3.529 9.022 1.00 95.62 197 ILE A C 1
ATOM 1462 O O . ILE A 1 197 ? -4.117 3.436 8.301 1.00 95.62 197 ILE A O 1
ATOM 1466 N N . VAL A 1 198 ? -1.920 3.849 8.533 1.00 94.62 198 VAL A N 1
ATOM 1467 C CA . VAL A 1 198 ? -1.696 4.171 7.113 1.00 94.62 198 VAL A CA 1
ATOM 1468 C C . VAL A 1 198 ? -2.020 2.984 6.205 1.00 94.62 198 VAL A C 1
ATOM 1470 O O . VAL A 1 198 ? -2.658 3.154 5.164 1.00 94.62 198 VAL A O 1
ATOM 1473 N N . THR A 1 199 ? -1.634 1.770 6.605 1.00 90.62 199 THR A N 1
ATOM 1474 C CA . THR A 1 199 ? -1.914 0.545 5.841 1.00 90.62 199 THR A CA 1
ATOM 1475 C C . THR A 1 199 ? -3.421 0.324 5.708 1.00 90.62 199 THR A C 1
ATOM 1477 O O . THR A 1 199 ? -3.919 0.142 4.596 1.00 90.62 199 THR A O 1
ATOM 1480 N N . VAL A 1 200 ? -4.167 0.393 6.817 1.00 94.75 200 VAL A N 1
ATOM 1481 C CA . VAL A 1 200 ? -5.634 0.274 6.800 1.00 94.75 200 VAL A CA 1
ATOM 1482 C C . VAL A 1 200 ? -6.258 1.374 5.956 1.00 94.75 200 VAL A C 1
ATOM 1484 O O . VAL A 1 200 ? -7.112 1.086 5.120 1.00 94.75 200 VAL A O 1
ATOM 1487 N N . GLY A 1 201 ? -5.842 2.624 6.150 1.00 95.12 201 GLY A N 1
ATOM 1488 C CA . GLY A 1 201 ? -6.416 3.751 5.428 1.00 95.12 201 GLY A CA 1
ATOM 1489 C C . GLY A 1 201 ? -6.191 3.638 3.923 1.00 95.12 201 GLY A C 1
ATOM 1490 O O . GLY A 1 201 ? -7.123 3.834 3.147 1.00 95.12 201 GLY A O 1
ATOM 1491 N N . THR A 1 202 ? -5.011 3.184 3.499 1.00 91.75 202 THR A N 1
ATOM 1492 C CA . THR A 1 202 ? -4.719 2.898 2.087 1.00 91.75 202 THR A CA 1
ATOM 1493 C C . THR A 1 202 ? -5.621 1.791 1.534 1.00 91.75 202 THR A C 1
ATOM 1495 O O . THR A 1 202 ? -6.157 1.930 0.431 1.00 91.75 202 THR A O 1
ATOM 1498 N N . MET A 1 203 ? -5.853 0.711 2.296 1.00 91.12 203 MET A N 1
ATOM 1499 C CA . MET A 1 203 ? -6.786 -0.356 1.903 1.00 91.12 203 MET A CA 1
ATOM 1500 C C . MET A 1 203 ? -8.218 0.164 1.749 1.00 91.12 203 MET A C 1
ATOM 1502 O O . MET A 1 203 ? -8.895 -0.172 0.779 1.00 91.12 203 MET A O 1
ATOM 1506 N N . VAL A 1 204 ? -8.670 0.979 2.704 1.00 94.62 204 VAL A N 1
ATOM 1507 C CA . VAL A 1 204 ? -9.998 1.599 2.727 1.00 94.62 204 VAL A CA 1
ATOM 1508 C C . VAL A 1 204 ? -10.189 2.518 1.526 1.00 94.62 204 VAL A C 1
ATOM 1510 O O . VAL A 1 204 ? -11.173 2.376 0.810 1.00 94.62 204 VAL A O 1
ATOM 1513 N N . VAL A 1 205 ? -9.243 3.416 1.263 1.00 91.69 205 VAL A N 1
ATOM 1514 C CA . VAL A 1 205 ? -9.339 4.383 0.160 1.00 91.69 205 VAL A CA 1
ATOM 1515 C C . VAL A 1 205 ? -9.282 3.685 -1.197 1.00 91.69 205 VAL A C 1
ATOM 1517 O O . VAL A 1 205 ? -10.004 4.063 -2.116 1.00 91.69 205 VAL A O 1
ATOM 1520 N N . SER A 1 206 ? -8.471 2.633 -1.322 1.00 87.00 206 SER A N 1
ATOM 1521 C CA . SER A 1 206 ? -8.355 1.868 -2.570 1.00 87.00 206 SER A CA 1
ATOM 1522 C C . SER A 1 206 ? -9.572 0.974 -2.833 1.00 87.00 206 SER A C 1
ATOM 1524 O O . SER A 1 206 ? -9.915 0.719 -3.984 1.00 87.00 206 SER A O 1
ATOM 1526 N N . ARG A 1 207 ? -10.221 0.465 -1.776 1.00 90.88 207 ARG A N 1
ATOM 1527 C CA . ARG A 1 207 ? -11.395 -0.420 -1.854 1.00 90.88 207 ARG A CA 1
ATOM 1528 C C . ARG A 1 207 ? -12.430 -0.015 -0.794 1.00 90.88 207 ARG A C 1
ATOM 1530 O O . ARG A 1 207 ? -12.558 -0.692 0.233 1.00 90.88 207 ARG A O 1
ATOM 1537 N N . PRO A 1 208 ? -13.192 1.067 -1.030 1.00 90.75 208 PRO A N 1
ATOM 1538 C CA . PRO A 1 208 ? -14.095 1.613 -0.019 1.00 90.75 208 PRO A CA 1
ATOM 1539 C C . PRO A 1 208 ? -15.310 0.723 0.266 1.00 90.75 208 PRO A C 1
ATOM 1541 O O . PRO A 1 208 ? -15.925 0.841 1.326 1.00 90.75 208 PRO A O 1
ATOM 1544 N N . GLY A 1 209 ? -15.662 -0.185 -0.650 1.00 89.69 209 GLY A N 1
ATOM 1545 C CA . GLY A 1 209 ? -16.860 -1.013 -0.516 1.00 89.69 209 GLY A CA 1
ATOM 1546 C C . GLY A 1 209 ? -18.107 -0.139 -0.352 1.00 89.69 209 GLY A C 1
ATOM 1547 O O . GLY A 1 209 ? -18.302 0.805 -1.110 1.00 89.69 209 GLY A O 1
ATOM 1548 N N . GLY A 1 210 ? -18.925 -0.427 0.663 1.00 89.75 210 GLY A N 1
ATOM 1549 C CA . GLY A 1 210 ? -20.124 0.353 1.000 1.00 89.75 210 GLY A CA 1
ATOM 1550 C C . GLY A 1 210 ? -19.890 1.538 1.948 1.00 89.75 210 GLY A C 1
ATOM 1551 O O . GLY A 1 210 ? -20.816 1.924 2.662 1.00 89.75 210 GLY A O 1
ATOM 1552 N N . MET A 1 211 ? -18.667 2.068 2.064 1.00 93.38 211 MET A N 1
ATOM 1553 C CA . MET A 1 211 ? -18.406 3.220 2.936 1.00 93.38 211 MET A CA 1
ATOM 1554 C C . MET A 1 211 ? -18.926 4.545 2.355 1.00 93.38 211 MET A C 1
ATOM 1556 O O . MET A 1 211 ? -18.861 4.742 1.142 1.00 93.38 211 MET A O 1
ATOM 1560 N N . PRO A 1 212 ? -19.385 5.486 3.207 1.00 93.12 212 PRO A N 1
ATOM 1561 C CA . PRO A 1 212 ? -19.791 6.816 2.758 1.00 93.12 212 PRO A CA 1
ATOM 1562 C C . PRO A 1 212 ? -18.630 7.583 2.113 1.00 93.12 212 PRO A C 1
ATOM 1564 O O . PRO A 1 212 ? -17.551 7.674 2.698 1.00 93.12 212 PRO A O 1
ATOM 1567 N N . GLY A 1 213 ? -18.874 8.194 0.950 1.00 90.06 213 GLY A N 1
ATOM 1568 C CA . GLY A 1 213 ? -17.881 8.989 0.214 1.00 90.06 213 GLY A CA 1
ATOM 1569 C C . GLY A 1 213 ? -17.162 10.058 1.054 1.00 90.06 213 GLY A C 1
ATOM 1570 O O . GLY A 1 213 ? -15.932 10.089 1.019 1.00 90.06 213 GLY A O 1
ATOM 1571 N N . PRO A 1 214 ? -17.869 10.869 1.872 1.00 91.19 214 PRO A N 1
ATOM 1572 C CA . PRO A 1 214 ? -17.225 11.867 2.730 1.00 91.19 214 PRO A CA 1
ATOM 1573 C C . PRO A 1 214 ? -16.219 11.259 3.715 1.00 91.19 214 PRO A C 1
ATOM 1575 O O . PRO A 1 214 ? -15.112 11.765 3.854 1.00 91.19 214 PRO A O 1
ATOM 1578 N N . LEU A 1 215 ? -16.552 10.119 4.334 1.00 93.25 215 LEU A N 1
ATOM 1579 C CA . LEU A 1 215 ? -15.642 9.428 5.253 1.00 93.25 215 LEU A CA 1
ATOM 1580 C C . LEU A 1 215 ? -14.405 8.887 4.523 1.00 93.25 215 LEU A C 1
ATOM 1582 O O . LEU A 1 215 ? -13.299 8.973 5.045 1.00 93.25 215 LEU A O 1
ATOM 1586 N N . VAL A 1 216 ? -14.575 8.341 3.316 1.00 93.19 216 VAL A N 1
ATOM 1587 C CA . VAL A 1 216 ? -13.449 7.856 2.498 1.00 93.19 216 VAL A CA 1
ATOM 1588 C C . VAL A 1 216 ? -12.521 9.011 2.107 1.00 93.19 216 VAL A C 1
ATOM 1590 O O . VAL A 1 216 ? -11.303 8.839 2.134 1.00 93.19 216 VAL A O 1
ATOM 1593 N N . SER A 1 217 ? -13.082 10.182 1.791 1.00 89.62 217 SER A N 1
ATOM 1594 C CA . SER A 1 217 ? -12.314 11.400 1.505 1.00 89.62 217 SER A CA 1
ATOM 1595 C C . SER A 1 217 ? -11.493 11.845 2.719 1.00 89.62 217 SER A C 1
ATOM 1597 O O . SER A 1 217 ? -10.277 12.010 2.607 1.00 89.62 217 SER A O 1
ATOM 1599 N N . GLU A 1 218 ? -12.116 11.927 3.901 1.00 94.62 218 GLU A N 1
ATOM 1600 C CA . GLU A 1 218 ? -11.420 12.277 5.148 1.00 94.62 218 GLU A CA 1
ATOM 1601 C C . GLU A 1 218 ? -10.322 11.270 5.513 1.00 94.62 218 GLU A C 1
ATOM 1603 O O . GLU A 1 218 ? -9.203 11.660 5.844 1.00 94.62 218 GLU A O 1
ATOM 1608 N N . ILE A 1 219 ? -10.578 9.966 5.360 1.00 96.06 219 ILE A N 1
ATOM 1609 C CA . ILE A 1 219 ? -9.544 8.937 5.545 1.00 96.06 219 ILE A CA 1
ATOM 1610 C C . ILE A 1 219 ? -8.374 9.159 4.578 1.00 96.06 219 ILE A C 1
ATOM 1612 O O . ILE A 1 219 ? -7.219 9.039 4.981 1.00 96.06 219 ILE A O 1
ATOM 1616 N N . GLY A 1 220 ? -8.647 9.508 3.318 1.00 92.94 220 GLY A N 1
ATOM 1617 C CA . GLY A 1 220 ? -7.611 9.830 2.335 1.00 92.94 220 GLY A CA 1
ATOM 1618 C C . GLY A 1 220 ? -6.722 10.997 2.767 1.00 92.94 220 GLY A C 1
ATOM 1619 O O . GLY A 1 220 ? -5.498 10.894 2.664 1.00 92.94 220 GLY A O 1
ATOM 1620 N N . LYS A 1 221 ? -7.317 12.068 3.308 1.00 92.94 221 LYS A N 1
ATOM 1621 C CA . LYS A 1 221 ? -6.585 13.229 3.845 1.00 92.94 221 LYS A CA 1
ATOM 1622 C C . LYS A 1 221 ? -5.705 12.843 5.037 1.00 92.94 221 LYS A C 1
ATOM 1624 O O . LYS A 1 221 ? -4.521 13.175 5.049 1.00 92.94 221 LYS A O 1
ATOM 1629 N N . VAL A 1 222 ? -6.253 12.086 5.994 1.00 96.25 222 VAL A N 1
ATOM 1630 C CA . VAL A 1 222 ? -5.515 11.583 7.169 1.00 96.25 222 VAL A CA 1
ATOM 1631 C C . VAL A 1 222 ? -4.315 10.740 6.742 1.00 96.25 222 VAL A C 1
ATOM 1633 O O . VAL A 1 222 ? -3.200 10.974 7.205 1.00 96.25 222 VAL A O 1
ATOM 1636 N N . VAL A 1 223 ? -4.520 9.790 5.826 1.00 95.75 223 VAL A N 1
ATOM 1637 C CA . VAL A 1 223 ? -3.449 8.923 5.318 1.00 95.75 223 VAL A CA 1
ATOM 1638 C C . VAL A 1 223 ? -2.363 9.746 4.639 1.00 95.75 223 VAL A C 1
ATOM 1640 O O . VAL A 1 223 ? -1.194 9.582 4.972 1.00 95.75 223 VAL A O 1
ATOM 1643 N N . ALA A 1 224 ? -2.729 10.665 3.742 1.00 91.31 224 ALA A N 1
ATOM 1644 C CA . ALA A 1 224 ? -1.771 11.528 3.056 1.00 91.31 224 ALA A CA 1
ATOM 1645 C C . ALA A 1 224 ? -0.917 12.348 4.038 1.00 91.31 224 ALA A C 1
ATOM 1647 O O . ALA A 1 224 ? 0.302 12.446 3.878 1.00 91.31 224 ALA A O 1
ATOM 1648 N N . ALA A 1 225 ? -1.538 12.894 5.085 1.00 94.25 225 ALA A N 1
ATOM 1649 C CA . ALA A 1 225 ? -0.847 13.668 6.107 1.00 94.25 225 ALA A CA 1
ATOM 1650 C C . ALA A 1 225 ? 0.109 12.804 6.951 1.00 94.25 225 ALA A C 1
ATOM 1652 O O . ALA A 1 225 ? 1.243 13.209 7.217 1.00 94.25 225 ALA A O 1
ATOM 1653 N N . PHE A 1 226 ? -0.307 11.586 7.318 1.00 95.12 226 PHE A N 1
ATOM 1654 C CA . PHE A 1 226 ? 0.553 10.626 8.015 1.00 95.12 226 PHE A CA 1
ATOM 1655 C C . PHE A 1 226 ? 1.741 10.219 7.135 1.00 95.12 226 PHE A C 1
ATOM 1657 O O . PHE A 1 226 ? 2.879 10.252 7.597 1.00 95.12 226 PHE A O 1
ATOM 1664 N N . GLU A 1 227 ? 1.518 9.887 5.860 1.00 92.50 227 GLU A N 1
ATOM 1665 C CA . GLU A 1 227 ? 2.593 9.540 4.922 1.00 92.50 227 GLU A CA 1
ATOM 1666 C C . GLU A 1 227 ? 3.620 10.672 4.792 1.00 92.50 227 GLU A C 1
ATOM 1668 O O . GLU A 1 227 ? 4.825 10.421 4.872 1.00 92.50 227 GLU A O 1
ATOM 1673 N N . ALA A 1 228 ? 3.159 11.919 4.660 1.00 89.94 228 ALA A N 1
ATOM 1674 C CA . ALA A 1 228 ? 4.028 13.090 4.593 1.00 89.94 228 ALA A CA 1
ATOM 1675 C C . ALA A 1 228 ? 4.877 13.254 5.867 1.00 89.94 228 ALA A C 1
ATOM 1677 O O . ALA A 1 228 ? 6.092 13.463 5.779 1.00 89.94 228 ALA A O 1
ATOM 1678 N N . ALA A 1 229 ? 4.271 13.094 7.048 1.00 91.69 229 ALA A N 1
ATOM 1679 C CA . ALA A 1 229 ? 4.976 13.165 8.327 1.00 91.69 229 ALA A CA 1
ATOM 1680 C C . ALA A 1 229 ? 6.022 12.041 8.477 1.00 91.69 229 ALA A C 1
ATOM 1682 O O . ALA A 1 229 ? 7.146 12.274 8.930 1.00 91.69 229 ALA A O 1
ATOM 1683 N N . LEU A 1 230 ? 5.689 10.827 8.028 1.00 89.81 230 LEU A N 1
ATOM 1684 C CA . LEU A 1 230 ? 6.555 9.645 8.097 1.00 89.81 230 LEU A CA 1
ATOM 1685 C C . LEU A 1 230 ? 7.740 9.698 7.121 1.00 89.81 230 LEU A C 1
ATOM 1687 O O . LEU A 1 230 ? 8.781 9.093 7.390 1.00 89.81 230 LEU A O 1
ATOM 1691 N N . GLN A 1 231 ? 7.612 10.428 6.008 1.00 85.31 231 GLN A N 1
ATOM 1692 C CA . GLN A 1 231 ? 8.690 10.669 5.038 1.00 85.31 231 GLN A CA 1
ATOM 1693 C C . GLN A 1 231 ? 9.719 11.720 5.512 1.00 85.31 231 GLN A C 1
ATOM 1695 O O . GLN A 1 231 ? 10.798 11.845 4.914 1.00 85.31 231 GLN A O 1
ATOM 1700 N N . GLY A 1 232 ? 9.425 12.474 6.581 1.00 74.12 232 GLY A N 1
ATOM 1701 C CA . GLY A 1 232 ? 10.360 13.420 7.189 1.00 74.12 232 GLY A CA 1
ATOM 1702 C C . GLY A 1 232 ? 11.646 12.705 7.616 1.00 74.12 232 GLY A C 1
ATOM 1703 O O . GLY A 1 232 ? 11.595 11.737 8.365 1.00 74.12 232 GLY A O 1
ATOM 1704 N N . GLY A 1 233 ? 12.810 13.144 7.124 1.00 66.88 233 GLY A N 1
ATOM 1705 C CA . GLY A 1 233 ? 14.089 12.439 7.311 1.00 66.88 233 GLY A CA 1
ATOM 1706 C C . GLY A 1 233 ? 14.491 12.200 8.782 1.00 66.88 233 GLY A C 1
ATOM 1707 O O . GLY A 1 233 ? 13.888 12.773 9.689 1.00 66.88 233 GLY A O 1
ATOM 1708 N N . PRO A 1 234 ? 15.548 11.407 9.032 1.00 64.88 234 PRO A N 1
ATOM 1709 C CA . PRO A 1 234 ? 15.908 10.872 10.356 1.00 64.88 234 PRO A CA 1
ATOM 1710 C C . PRO A 1 234 ? 16.362 11.907 11.406 1.00 64.88 234 PRO A C 1
ATOM 1712 O O . PRO A 1 234 ? 16.709 11.526 12.515 1.00 64.88 234 PRO A O 1
ATOM 1715 N N . ALA A 1 235 ? 16.390 13.203 11.082 1.00 61.16 235 ALA A N 1
ATOM 1716 C CA . ALA A 1 235 ? 17.067 14.222 11.887 1.00 61.16 235 ALA A CA 1
ATOM 1717 C C . ALA A 1 235 ? 16.304 14.691 13.142 1.00 61.16 235 ALA A C 1
ATOM 1719 O O . ALA A 1 235 ? 16.907 15.324 13.998 1.00 61.16 235 ALA A O 1
ATOM 1720 N N . MET A 1 236 ? 15.004 14.400 13.269 1.00 68.56 236 MET A N 1
ATOM 1721 C CA . MET A 1 236 ? 14.194 14.836 14.422 1.00 68.56 236 MET A CA 1
ATOM 1722 C C . MET A 1 236 ? 13.672 13.623 15.204 1.00 68.56 236 MET A C 1
ATOM 1724 O O . MET A 1 236 ? 13.181 12.702 14.555 1.00 68.56 236 MET A O 1
ATOM 1728 N N . PRO A 1 237 ? 13.711 13.606 16.549 1.00 74.62 237 PRO A N 1
ATOM 1729 C CA . PRO A 1 237 ? 13.322 12.455 17.381 1.00 74.62 237 PRO A CA 1
ATOM 1730 C C . PRO A 1 237 ? 11.815 12.120 17.397 1.00 74.62 237 PRO A C 1
ATOM 1732 O O . PRO A 1 237 ? 11.410 11.161 18.042 1.00 74.62 237 PRO A O 1
ATOM 1735 N N . GLY A 1 238 ? 10.986 12.841 16.642 1.00 80.75 238 GLY A N 1
ATOM 1736 C CA . GLY A 1 238 ? 9.573 12.528 16.437 1.00 80.75 238 GLY A CA 1
ATOM 1737 C C . GLY A 1 238 ? 9.072 13.110 15.119 1.00 80.75 238 GLY A C 1
ATOM 1738 O O . GLY A 1 238 ? 9.700 14.012 14.554 1.00 80.75 238 GLY A O 1
ATOM 1739 N N . ALA A 1 239 ? 7.977 12.555 14.609 1.00 91.38 239 ALA A N 1
ATOM 1740 C CA . ALA A 1 239 ? 7.190 13.167 13.545 1.00 91.38 239 ALA A CA 1
ATOM 1741 C C . ALA A 1 239 ? 5.961 13.833 14.173 1.00 91.38 239 ALA A C 1
ATOM 1743 O O . ALA A 1 239 ? 5.433 13.333 15.165 1.00 91.38 239 ALA A O 1
ATOM 1744 N N . SER A 1 240 ? 5.494 14.942 13.609 1.00 92.88 240 SER A N 1
ATOM 1745 C CA . SER A 1 240 ? 4.237 15.560 14.027 1.00 92.88 240 SER A CA 1
ATOM 1746 C C . SER A 1 240 ? 3.366 15.872 12.824 1.00 92.88 240 SER A C 1
ATOM 1748 O O . SER A 1 240 ? 3.874 16.216 11.757 1.00 92.88 240 SER A O 1
ATOM 1750 N N . VAL A 1 241 ? 2.056 15.769 13.011 1.00 94.94 241 VAL A N 1
ATOM 1751 C CA . VAL A 1 241 ? 1.058 16.117 12.004 1.00 94.94 241 VAL A CA 1
ATOM 1752 C C . VAL A 1 241 ? -0.068 16.903 12.666 1.00 94.94 241 VAL A C 1
ATOM 1754 O O . VAL A 1 241 ? -0.583 16.511 13.712 1.00 94.94 241 VAL A O 1
ATOM 1757 N N . GLU A 1 242 ? -0.415 18.036 12.065 1.00 95.69 242 GLU A N 1
ATOM 1758 C CA . GLU A 1 242 ? -1.536 18.874 12.483 1.00 95.69 242 GLU A CA 1
ATOM 1759 C C . GLU A 1 242 ? -2.712 18.594 11.542 1.00 95.69 242 GLU A C 1
ATOM 1761 O O . GLU A 1 242 ? -2.559 18.632 10.320 1.00 95.69 242 GLU A O 1
ATOM 1766 N N . LEU A 1 243 ? -3.864 18.254 12.112 1.00 95.81 243 LEU A N 1
ATOM 1767 C CA . LEU A 1 243 ? -5.084 17.889 11.396 1.00 95.81 243 LEU A CA 1
ATOM 1768 C C . LEU A 1 243 ? -6.265 18.701 11.923 1.00 95.81 243 LEU A C 1
ATOM 1770 O O . LEU A 1 243 ? -6.248 19.194 13.050 1.00 95.81 243 LEU A O 1
ATOM 1774 N N . ASP A 1 244 ? -7.306 18.843 11.109 1.00 95.38 244 ASP A N 1
ATOM 1775 C CA . ASP A 1 244 ? -8.542 19.482 11.547 1.00 95.38 244 ASP A CA 1
ATOM 1776 C C . ASP A 1 244 ? -9.318 18.611 12.558 1.00 95.38 244 ASP A C 1
ATOM 1778 O 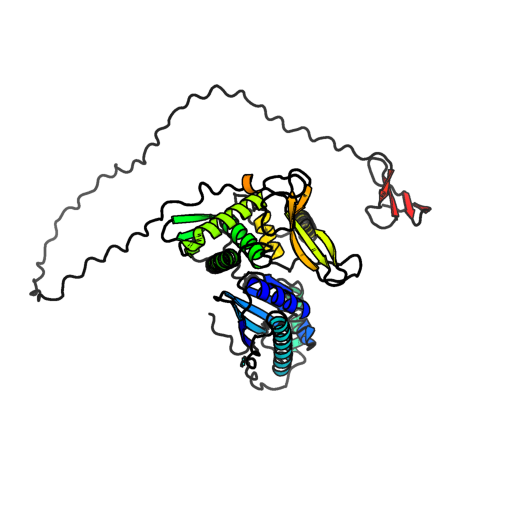O . ASP A 1 244 ? -9.009 17.444 12.809 1.00 95.38 244 ASP A O 1
ATOM 1782 N N . GLY A 1 245 ? -10.353 19.187 13.174 1.00 93.56 245 GLY A N 1
ATOM 1783 C CA . GLY A 1 245 ? -11.221 18.436 14.085 1.00 93.56 245 GLY A CA 1
ATOM 1784 C C . GLY A 1 245 ? -12.121 17.409 13.383 1.00 93.56 245 GLY A C 1
ATOM 1785 O O . GLY A 1 245 ? -12.642 16.518 14.053 1.00 93.56 245 GLY A O 1
ATOM 1786 N N . ALA A 1 246 ? -12.314 17.515 12.063 1.00 94.56 246 ALA A N 1
ATOM 1787 C CA . ALA A 1 246 ? -13.115 16.571 11.283 1.00 94.56 246 ALA A CA 1
ATOM 1788 C C . ALA A 1 246 ? -12.373 15.242 11.053 1.00 94.56 246 ALA A C 1
ATOM 1790 O O . ALA A 1 246 ? -13.013 14.206 10.875 1.00 94.56 246 ALA A O 1
ATOM 1791 N N . ALA A 1 247 ? -11.042 15.247 11.156 1.00 95.62 247 ALA A N 1
ATOM 1792 C CA . ALA A 1 247 ? -10.191 14.068 11.068 1.00 95.62 247 ALA A CA 1
ATOM 1793 C C . ALA A 1 247 ? -10.308 13.116 12.275 1.00 95.62 247 ALA A C 1
ATOM 1795 O O . ALA A 1 247 ? -9.973 11.937 12.151 1.00 95.62 247 ALA A O 1
ATOM 1796 N N . VAL A 1 248 ? -10.791 13.587 13.434 1.00 95.31 248 VAL A N 1
ATOM 1797 C CA . VAL A 1 248 ? -10.830 12.802 14.687 1.00 95.31 248 VAL A CA 1
ATOM 1798 C C . VAL A 1 248 ? -11.566 11.459 14.524 1.00 95.31 248 VAL A C 1
ATOM 1800 O O . VAL A 1 248 ? -10.949 10.423 14.792 1.00 95.31 248 VAL A O 1
ATOM 1803 N N . PRO A 1 249 ? -12.813 11.400 14.005 1.00 95.38 249 PRO A N 1
ATOM 1804 C CA . PRO A 1 249 ? -13.515 10.128 13.825 1.00 95.38 249 PRO A CA 1
ATOM 1805 C C . PRO A 1 249 ? -12.839 9.206 12.803 1.00 95.38 249 PRO A C 1
ATOM 1807 O O . PRO A 1 249 ? -12.901 7.984 12.935 1.00 95.38 249 PRO A O 1
ATOM 1810 N N . ALA A 1 250 ? -12.186 9.771 11.781 1.00 96.44 250 ALA A N 1
ATOM 1811 C CA . ALA A 1 250 ? -11.439 8.991 10.798 1.00 96.44 250 ALA A CA 1
ATOM 1812 C C . ALA A 1 250 ? -10.205 8.336 11.440 1.00 96.44 250 ALA A C 1
ATOM 1814 O O . ALA A 1 250 ? -9.959 7.152 11.216 1.00 96.44 250 ALA A O 1
ATOM 1815 N N . ILE A 1 251 ? -9.471 9.058 12.290 1.00 96.88 251 ILE A N 1
ATOM 1816 C CA . ILE A 1 251 ? -8.307 8.531 13.016 1.00 96.88 251 ILE A CA 1
ATOM 1817 C C . ILE A 1 251 ? -8.726 7.439 14.003 1.00 96.88 251 ILE A C 1
ATOM 1819 O O . ILE A 1 251 ? -8.127 6.366 13.999 1.00 96.88 251 ILE A O 1
ATOM 1823 N N . GLU A 1 252 ? -9.784 7.658 14.790 1.00 96.25 252 GLU A N 1
ATOM 1824 C CA . GLU A 1 252 ? -10.334 6.634 15.692 1.00 96.25 252 GLU A CA 1
ATOM 1825 C C . GLU A 1 252 ? -10.732 5.371 14.934 1.00 96.25 252 GLU A C 1
ATOM 1827 O O . GLU A 1 252 ? -10.375 4.256 15.320 1.00 96.25 252 GLU A O 1
ATOM 1832 N N . PHE A 1 253 ? -11.439 5.542 13.817 1.00 96.56 253 PHE A N 1
ATOM 1833 C CA . PHE A 1 253 ? -11.836 4.440 12.959 1.00 96.56 253 PHE A CA 1
ATOM 1834 C C . PHE A 1 253 ? -10.623 3.650 12.442 1.00 96.56 253 PHE A C 1
ATOM 1836 O O . PHE A 1 253 ? -10.610 2.418 12.525 1.00 96.56 253 PHE A O 1
ATOM 1843 N N . LEU A 1 254 ? -9.592 4.332 11.938 1.00 97.06 254 LEU A N 1
ATOM 1844 C CA . LEU A 1 254 ? -8.388 3.679 11.425 1.00 97.06 254 LEU A CA 1
ATOM 1845 C C . LEU A 1 254 ? -7.588 2.986 12.531 1.00 97.06 254 LEU A C 1
ATOM 1847 O O . LEU A 1 254 ? -7.161 1.848 12.337 1.00 97.06 254 LEU A O 1
ATOM 1851 N N . ALA A 1 255 ? -7.431 3.627 13.692 1.00 96.94 255 ALA A N 1
ATOM 1852 C CA . ALA A 1 255 ? -6.757 3.053 14.853 1.00 96.94 255 ALA A CA 1
ATOM 1853 C C . ALA A 1 255 ? -7.487 1.796 15.349 1.00 96.94 255 ALA A C 1
ATOM 1855 O O . ALA A 1 255 ? -6.863 0.753 15.559 1.00 96.94 255 ALA A O 1
ATOM 1856 N N . GLN A 1 256 ? -8.822 1.838 15.443 1.00 97.00 256 GLN A N 1
ATOM 1857 C CA . GLN A 1 256 ? -9.635 0.663 15.759 1.00 97.00 256 GLN A CA 1
ATOM 1858 C C . GLN A 1 256 ? -9.377 -0.471 14.763 1.00 97.00 256 GLN A C 1
ATOM 1860 O O . GLN A 1 256 ? -9.106 -1.600 15.166 1.00 97.00 256 GLN A O 1
ATOM 1865 N N . GLN A 1 257 ? -9.461 -0.193 13.462 1.00 97.31 257 GLN A N 1
ATOM 1866 C CA . GLN A 1 257 ? -9.283 -1.212 12.427 1.00 97.31 257 GLN A CA 1
ATOM 1867 C C . GLN A 1 257 ? -7.857 -1.782 12.401 1.00 97.31 257 GLN A C 1
ATOM 1869 O O . GLN A 1 257 ? -7.698 -2.987 12.197 1.00 97.31 257 GLN A O 1
ATOM 1874 N N . ALA A 1 258 ? -6.834 -0.964 12.662 1.00 95.50 258 ALA A N 1
ATOM 1875 C CA . ALA A 1 258 ? -5.455 -1.423 12.805 1.00 95.50 258 ALA A CA 1
ATOM 1876 C C . ALA A 1 258 ? -5.323 -2.391 13.994 1.00 95.50 258 ALA A C 1
ATOM 1878 O O . ALA A 1 258 ? -4.891 -3.527 13.806 1.00 95.50 258 ALA A O 1
ATOM 1879 N N . ARG A 1 259 ? -5.824 -2.009 15.177 1.00 95.50 259 ARG A N 1
ATOM 1880 C CA . ARG A 1 259 ? -5.817 -2.847 16.394 1.00 95.50 259 ARG A CA 1
ATOM 1881 C C . ARG A 1 259 ? -6.598 -4.154 16.228 1.00 95.50 259 ARG A C 1
ATOM 1883 O O . ARG A 1 259 ? -6.184 -5.193 16.739 1.00 95.50 259 ARG A O 1
ATOM 1890 N N . ILE A 1 260 ? -7.726 -4.133 15.508 1.00 96.06 260 ILE A N 1
ATOM 1891 C CA . ILE A 1 260 ? -8.467 -5.358 15.156 1.00 96.06 260 ILE A CA 1
ATOM 1892 C C . ILE A 1 260 ? -7.569 -6.278 14.332 1.00 96.06 260 ILE A C 1
ATOM 1894 O O . ILE A 1 260 ? -7.462 -7.460 14.651 1.00 96.06 260 ILE A O 1
ATOM 1898 N N . ARG A 1 261 ? -6.930 -5.739 13.285 1.00 95.38 261 ARG A N 1
ATOM 1899 C CA . ARG A 1 261 ? -6.085 -6.498 12.355 1.00 95.38 261 ARG A CA 1
ATOM 1900 C C . ARG A 1 261 ? -4.858 -7.101 13.034 1.00 95.38 261 ARG A C 1
ATOM 1902 O O . ARG A 1 261 ? -4.493 -8.224 12.712 1.00 95.38 261 ARG A O 1
ATOM 1909 N N . GLU A 1 262 ? -4.293 -6.439 14.034 1.00 93.31 262 GLU A N 1
ATOM 1910 C CA . GLU A 1 262 ? -3.200 -7.003 14.837 1.00 93.31 262 GLU A CA 1
ATOM 1911 C C . GLU A 1 262 ? -3.598 -8.249 15.638 1.00 93.31 262 GLU A C 1
ATOM 1913 O O . GLU A 1 262 ? -2.756 -9.104 15.907 1.00 93.31 262 GLU A O 1
ATOM 1918 N N . LYS A 1 263 ? -4.881 -8.386 15.992 1.00 95.81 263 LYS A N 1
ATOM 1919 C CA . LYS A 1 263 ? -5.400 -9.491 16.816 1.00 95.81 263 LYS A CA 1
ATOM 1920 C C . LYS A 1 263 ? -5.971 -10.658 16.012 1.00 95.81 263 LYS A C 1
ATOM 1922 O O . LYS A 1 263 ? -6.426 -11.639 16.596 1.00 95.81 263 LYS A O 1
ATOM 1927 N N . VAL A 1 264 ? -5.988 -10.567 14.687 1.00 96.00 264 VAL A N 1
ATOM 1928 C CA . VAL A 1 264 ? -6.588 -11.572 13.797 1.00 96.00 264 VAL A CA 1
ATOM 1929 C C . VAL A 1 264 ? -5.562 -12.083 12.797 1.00 96.00 264 VAL A C 1
ATOM 1931 O O . VAL A 1 264 ? -4.614 -11.394 12.435 1.00 96.00 264 VAL A O 1
ATOM 1934 N N . ALA A 1 265 ? -5.748 -13.312 12.320 1.00 94.94 265 ALA A N 1
ATOM 1935 C CA . ALA A 1 265 ? -4.842 -13.884 11.335 1.00 94.94 265 ALA A CA 1
ATOM 1936 C C . ALA A 1 265 ? -4.992 -13.169 9.983 1.00 94.94 265 ALA A C 1
ATOM 1938 O O . ALA A 1 265 ? -6.081 -13.140 9.401 1.00 94.94 265 ALA A O 1
ATOM 1939 N N . ILE A 1 266 ? -3.882 -12.634 9.472 1.00 92.88 266 ILE A N 1
ATOM 1940 C CA . ILE A 1 266 ? -3.807 -11.944 8.179 1.00 92.88 266 ILE A CA 1
ATOM 1941 C C . ILE A 1 266 ? -3.049 -12.807 7.176 1.00 92.88 266 ILE A C 1
ATOM 1943 O O . ILE A 1 266 ? -2.032 -13.430 7.502 1.00 92.88 266 ILE A O 1
ATOM 1947 N N . ARG A 1 267 ? -3.543 -12.840 5.940 1.00 93.88 267 ARG A N 1
ATOM 1948 C CA . ARG A 1 267 ? -2.891 -13.476 4.790 1.00 93.88 267 ARG A CA 1
ATOM 1949 C C . ARG A 1 267 ? -2.974 -12.554 3.577 1.00 93.88 267 ARG A C 1
ATOM 1951 O O . ARG A 1 267 ? -3.759 -11.607 3.566 1.00 93.88 267 ARG A O 1
ATOM 1958 N N . THR A 1 268 ? -2.197 -12.863 2.548 1.00 91.31 268 THR A N 1
ATOM 1959 C CA . THR A 1 268 ? -2.292 -12.186 1.252 1.00 91.31 268 THR A CA 1
ATOM 1960 C C . THR A 1 268 ? -3.062 -13.081 0.290 1.00 91.31 268 THR A C 1
ATOM 1962 O O . THR A 1 268 ? -2.681 -14.230 0.078 1.00 91.31 268 THR A O 1
ATOM 1965 N N . LEU A 1 269 ? -4.154 -12.584 -0.280 1.00 93.38 269 LEU A N 1
ATOM 1966 C CA . LEU A 1 269 ? -4.855 -13.206 -1.395 1.00 93.38 269 LEU A CA 1
ATOM 1967 C C . LEU A 1 269 ? -4.242 -12.689 -2.695 1.00 93.38 269 LEU A C 1
ATOM 1969 O O . LEU A 1 269 ? -4.266 -11.492 -2.953 1.00 93.38 269 LEU A O 1
ATOM 1973 N N . GLN A 1 270 ? -3.707 -13.593 -3.502 1.00 92.62 270 GLN A N 1
ATOM 1974 C CA . GLN A 1 270 ? -3.201 -13.310 -4.839 1.00 92.62 270 GLN A CA 1
ATOM 1975 C C . GLN A 1 270 ? -4.213 -13.820 -5.865 1.00 92.62 270 GLN A C 1
ATOM 1977 O O . GLN A 1 270 ? -4.578 -14.997 -5.838 1.00 92.62 270 GLN A O 1
ATOM 1982 N N . VAL A 1 271 ? -4.678 -12.950 -6.759 1.00 93.06 271 VAL A N 1
ATOM 1983 C CA . VAL A 1 271 ? -5.615 -13.288 -7.839 1.00 93.06 271 VAL A CA 1
ATOM 1984 C C . VAL A 1 271 ? -4.910 -13.108 -9.173 1.00 93.06 271 VAL A C 1
ATOM 1986 O O . VAL A 1 271 ? -4.566 -11.991 -9.541 1.00 93.06 271 VAL A O 1
ATOM 1989 N N . CYS A 1 272 ? -4.698 -14.196 -9.915 1.00 92.38 272 CYS A N 1
ATOM 1990 C CA . CYS A 1 272 ? -4.046 -14.127 -11.222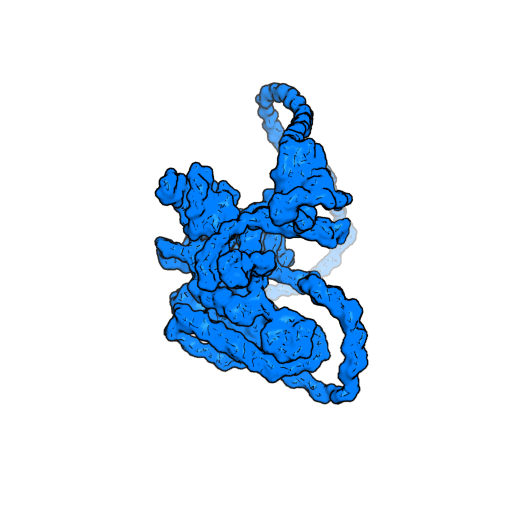 1.00 92.38 272 CYS A CA 1
ATOM 1991 C C . CYS A 1 272 ? -4.801 -13.175 -12.159 1.00 92.38 272 CYS A C 1
ATOM 1993 O O . CYS A 1 272 ? -6.006 -13.338 -12.362 1.00 92.38 272 CYS A O 1
ATOM 1995 N N . THR A 1 273 ? -4.096 -12.230 -12.777 1.00 88.06 273 THR A N 1
ATOM 1996 C CA . THR A 1 273 ? -4.713 -11.268 -13.705 1.00 88.06 273 THR A CA 1
ATOM 1997 C C . THR A 1 273 ? -5.220 -11.940 -14.985 1.00 88.06 273 THR A C 1
ATOM 1999 O O . THR A 1 273 ? -6.219 -11.503 -15.548 1.00 88.06 273 THR A O 1
ATOM 2002 N N . THR A 1 274 ? -4.588 -13.042 -15.410 1.00 91.50 274 THR A N 1
ATOM 2003 C CA . THR A 1 274 ? -4.939 -13.785 -16.632 1.00 91.50 274 THR A CA 1
ATOM 2004 C C . THR A 1 274 ? -6.114 -14.743 -16.430 1.00 91.50 274 THR A C 1
ATOM 2006 O O . THR A 1 274 ? -7.134 -14.622 -17.099 1.00 91.50 274 THR A O 1
ATOM 2009 N N . CYS A 1 275 ? -5.990 -15.720 -15.522 1.00 95.69 275 CYS A N 1
ATOM 2010 C CA . CYS A 1 275 ? -6.982 -16.798 -15.376 1.00 95.69 275 CYS A CA 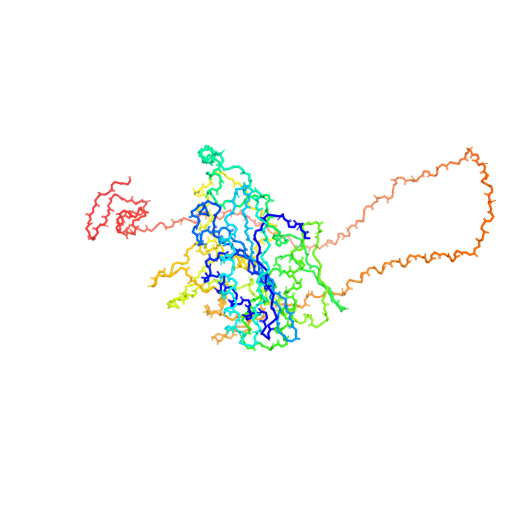1
ATOM 2011 C C . CYS A 1 275 ? -7.858 -16.687 -14.119 1.00 95.69 275 CYS A C 1
ATOM 2013 O O . CYS A 1 275 ? -8.644 -17.595 -13.843 1.00 95.69 275 CYS A O 1
ATOM 2015 N N . ARG A 1 276 ? -7.696 -15.609 -13.335 1.00 95.88 276 ARG A N 1
ATOM 2016 C CA . ARG A 1 276 ? -8.449 -15.323 -12.100 1.00 95.88 276 ARG A CA 1
ATOM 2017 C C . ARG A 1 276 ? -8.340 -16.383 -10.999 1.00 95.88 276 ARG A C 1
ATOM 2019 O O . ARG A 1 276 ? -9.102 -16.346 -10.038 1.00 95.88 276 ARG A O 1
ATOM 2026 N N . LEU A 1 277 ? -7.376 -17.304 -11.089 1.00 96.44 277 LEU A N 1
ATOM 2027 C CA . LEU A 1 277 ? -7.105 -18.253 -10.012 1.00 96.44 277 LEU A CA 1
ATOM 2028 C C . LEU A 1 277 ? -6.677 -17.506 -8.744 1.00 96.44 277 LEU A C 1
ATOM 2030 O O . LEU A 1 277 ? -5.776 -16.666 -8.790 1.00 96.44 277 LEU A O 1
ATOM 2034 N N . THR A 1 278 ? -7.295 -17.863 -7.623 1.00 96.31 278 THR A N 1
ATOM 2035 C CA . THR A 1 278 ? -6.983 -17.323 -6.304 1.00 96.31 278 THR A CA 1
ATOM 2036 C C . THR A 1 278 ? -5.978 -18.212 -5.570 1.00 96.31 278 THR A C 1
ATOM 2038 O O . THR A 1 278 ? -6.047 -19.440 -5.613 1.00 96.31 278 THR A O 1
ATOM 2041 N N . LYS A 1 279 ? -5.021 -17.591 -4.881 1.00 94.94 279 LYS A N 1
ATOM 2042 C CA . LYS A 1 279 ? -4.021 -18.260 -4.044 1.00 94.94 279 LYS A CA 1
ATOM 2043 C C . LYS A 1 279 ? -3.874 -17.489 -2.741 1.00 94.94 279 LYS A C 1
ATOM 2045 O O . LYS A 1 279 ? -3.602 -16.294 -2.756 1.00 94.94 279 LYS A O 1
ATOM 2050 N N . VAL A 1 280 ? -4.032 -18.169 -1.611 1.00 95.25 280 VAL A N 1
ATOM 2051 C CA . VAL A 1 280 ? -3.779 -17.574 -0.294 1.00 95.25 280 VAL A CA 1
ATOM 2052 C C . VAL A 1 280 ? -2.330 -17.839 0.098 1.00 95.25 280 VAL A C 1
ATOM 2054 O O . VAL A 1 280 ? -1.897 -18.988 0.170 1.00 95.25 280 VAL A O 1
ATOM 2057 N N . VAL A 1 281 ? -1.579 -16.775 0.363 1.00 92.00 281 VAL A N 1
ATOM 2058 C CA . VAL A 1 281 ? -0.180 -16.827 0.787 1.00 92.00 281 VAL A CA 1
ATOM 2059 C C . VAL A 1 281 ? -0.069 -16.413 2.245 1.00 92.00 281 VAL A C 1
ATOM 2061 O O . VAL A 1 281 ? -0.597 -15.384 2.670 1.00 92.00 281 VAL A O 1
ATOM 2064 N N . ASN A 1 282 ? 0.642 -17.228 3.022 1.00 91.12 282 ASN A N 1
ATOM 2065 C CA . ASN A 1 282 ? 1.002 -16.889 4.388 1.00 91.12 282 ASN A CA 1
ATOM 2066 C C . ASN A 1 282 ? 2.305 -16.064 4.401 1.00 91.12 282 ASN A C 1
ATOM 2068 O O . ASN A 1 282 ? 3.367 -16.627 4.118 1.00 91.12 282 ASN A O 1
ATOM 2072 N N . PRO A 1 283 ? 2.253 -14.765 4.751 1.00 82.00 283 PRO A N 1
ATOM 2073 C CA . PRO A 1 283 ? 3.433 -13.903 4.755 1.00 82.00 283 PRO A CA 1
ATOM 2074 C C . PRO A 1 283 ? 4.469 -14.314 5.810 1.00 82.00 283 PRO A C 1
ATOM 2076 O O . PRO A 1 283 ? 5.663 -14.077 5.645 1.00 82.00 283 PRO A O 1
ATOM 2079 N N . ASP A 1 284 ? 4.054 -14.967 6.895 1.00 82.81 284 ASP A N 1
ATOM 2080 C CA . ASP A 1 284 ? 4.997 -15.439 7.911 1.00 82.81 284 ASP A CA 1
ATOM 2081 C C . ASP A 1 284 ? 5.776 -16.660 7.414 1.00 82.81 284 ASP A C 1
ATOM 2083 O O . ASP A 1 284 ? 6.968 -16.809 7.689 1.00 82.81 284 ASP A O 1
ATOM 2087 N N . TYR A 1 285 ? 5.131 -17.494 6.595 1.00 84.81 285 TYR A N 1
ATOM 2088 C CA . TYR A 1 285 ? 5.796 -18.615 5.941 1.00 84.81 285 TYR A CA 1
ATOM 2089 C C . TYR A 1 285 ? 6.810 -18.141 4.894 1.00 84.81 285 TYR A C 1
ATOM 2091 O O . TYR A 1 285 ? 7.922 -18.668 4.846 1.00 84.81 285 TYR A O 1
ATOM 2099 N N . THR A 1 286 ? 6.483 -17.120 4.091 1.00 78.12 286 THR A N 1
ATOM 2100 C CA . THR A 1 286 ? 7.441 -16.559 3.122 1.00 78.12 286 THR A CA 1
ATOM 2101 C C . THR A 1 286 ? 8.638 -15.924 3.821 1.00 78.12 286 THR A C 1
ATOM 2103 O O . THR A 1 286 ? 9.766 -16.163 3.395 1.00 78.12 286 THR A O 1
ATOM 2106 N N . LYS A 1 287 ? 8.441 -15.225 4.949 1.00 76.06 287 LYS A N 1
ATOM 2107 C CA . LYS A 1 287 ? 9.548 -14.742 5.796 1.00 76.06 287 LYS A CA 1
ATOM 2108 C C . LYS A 1 287 ? 10.414 -15.886 6.312 1.00 76.06 287 LYS A C 1
ATOM 2110 O O . LYS A 1 287 ? 11.637 -15.799 6.247 1.00 76.06 287 LYS A O 1
ATOM 2115 N N . LEU A 1 288 ? 9.804 -16.958 6.818 1.00 79.00 288 LEU A N 1
ATOM 2116 C CA . LEU A 1 288 ? 10.546 -18.114 7.319 1.00 79.00 288 LEU A CA 1
ATOM 2117 C C . LEU A 1 288 ? 11.349 -18.788 6.196 1.00 79.00 288 LEU A C 1
ATOM 2119 O O . LEU A 1 288 ? 12.512 -19.134 6.404 1.00 79.00 288 LEU A O 1
ATOM 2123 N N . LYS A 1 289 ? 10.766 -18.915 4.997 1.00 79.12 289 LYS A N 1
ATOM 2124 C CA . LYS A 1 289 ? 11.440 -19.437 3.799 1.00 79.12 289 LYS A CA 1
ATOM 2125 C C . LYS A 1 289 ? 12.591 -18.527 3.366 1.00 79.12 289 LYS A C 1
ATOM 2127 O O . LYS A 1 289 ? 13.689 -19.025 3.148 1.00 79.12 289 LYS A O 1
ATOM 2132 N N . ALA A 1 290 ? 12.378 -17.212 3.316 1.00 75.69 290 ALA A N 1
ATOM 2133 C CA . ALA A 1 290 ? 13.412 -16.233 2.985 1.00 75.69 290 ALA A CA 1
ATOM 2134 C C . ALA A 1 290 ? 14.548 -16.239 4.017 1.00 75.69 290 ALA A C 1
ATOM 2136 O O . ALA A 1 290 ? 15.717 -16.220 3.643 1.00 75.69 290 ALA A O 1
ATOM 2137 N N . LYS A 1 291 ? 14.224 -16.344 5.313 1.00 76.25 291 LYS A N 1
ATOM 2138 C CA . LYS A 1 291 ? 15.213 -16.490 6.388 1.00 76.25 291 LYS A CA 1
ATOM 2139 C C . LYS A 1 291 ? 16.030 -17.769 6.212 1.00 76.25 291 LYS A C 1
ATOM 2141 O O . LYS A 1 291 ? 17.249 -17.686 6.269 1.00 76.25 291 LYS A O 1
ATOM 2146 N N . ARG A 1 292 ? 15.383 -18.911 5.938 1.00 75.62 292 ARG A N 1
ATOM 2147 C CA . ARG A 1 292 ? 16.063 -20.193 5.663 1.00 75.62 292 ARG A CA 1
ATOM 2148 C C . ARG A 1 292 ? 16.945 -20.130 4.417 1.00 75.62 292 ARG A C 1
ATOM 2150 O O . ARG A 1 292 ? 18.070 -20.610 4.434 1.00 75.62 292 ARG A O 1
ATOM 2157 N N . HIS A 1 293 ? 16.463 -19.510 3.345 1.00 72.31 293 HIS A N 1
ATOM 2158 C CA . HIS A 1 293 ? 17.248 -19.351 2.126 1.00 72.31 293 HIS A CA 1
ATOM 2159 C C . HIS A 1 293 ? 18.459 -18.442 2.363 1.00 72.31 293 HIS A C 1
ATOM 2161 O O . HIS A 1 293 ? 19.564 -18.770 1.949 1.00 72.31 293 HIS A O 1
ATOM 2167 N N . ARG A 1 294 ? 18.285 -17.357 3.129 1.00 69.06 294 ARG A N 1
ATOM 2168 C CA . ARG A 1 294 ? 19.378 -16.458 3.514 1.00 69.06 294 ARG A CA 1
ATOM 2169 C C . ARG A 1 294 ? 20.402 -17.135 4.418 1.00 69.06 294 ARG A C 1
ATOM 2171 O O . ARG A 1 294 ? 21.586 -16.931 4.201 1.00 69.06 294 ARG A O 1
ATOM 2178 N N . THR A 1 295 ? 19.981 -17.957 5.381 1.00 63.44 295 THR A N 1
ATOM 2179 C CA . THR A 1 295 ? 20.921 -18.753 6.189 1.00 63.44 295 THR A CA 1
ATOM 2180 C C . THR A 1 295 ? 21.658 -19.798 5.356 1.00 63.44 295 THR A C 1
ATOM 2182 O O . THR A 1 295 ? 22.804 -20.100 5.663 1.00 63.44 295 THR A O 1
ATOM 2185 N N . ASN A 1 296 ? 21.045 -20.305 4.282 1.00 60.00 296 ASN A N 1
ATOM 2186 C CA . ASN A 1 296 ? 21.698 -21.244 3.367 1.00 60.00 296 ASN A CA 1
ATOM 2187 C C . ASN A 1 296 ? 22.671 -20.549 2.396 1.00 60.00 296 ASN A C 1
ATOM 2189 O O . ASN A 1 296 ? 23.614 -21.183 1.940 1.00 60.00 296 ASN A O 1
ATOM 2193 N N . ILE A 1 297 ? 22.456 -19.265 2.086 1.00 54.50 297 ILE A N 1
ATOM 2194 C CA . ILE A 1 297 ? 23.311 -18.478 1.179 1.00 54.50 297 ILE A CA 1
ATOM 2195 C C . ILE A 1 297 ? 24.400 -17.703 1.944 1.00 54.50 297 ILE A C 1
ATOM 2197 O O . ILE A 1 297 ? 25.439 -17.385 1.373 1.00 54.50 297 ILE A O 1
ATOM 2201 N N . LEU A 1 298 ? 24.212 -17.414 3.238 1.00 45.84 298 LEU A N 1
ATOM 2202 C CA . LEU A 1 298 ? 25.141 -16.621 4.048 1.00 45.84 298 LEU A CA 1
ATOM 2203 C C . LEU A 1 298 ? 25.272 -17.181 5.472 1.00 45.84 298 LEU A C 1
ATOM 2205 O O . LEU A 1 298 ? 24.554 -16.784 6.389 1.00 45.84 298 LEU A O 1
ATOM 2209 N N . SER A 1 299 ? 26.291 -18.017 5.666 1.00 44.59 299 SER A N 1
ATOM 2210 C CA . SER A 1 299 ? 26.902 -18.320 6.965 1.00 44.59 299 SER A CA 1
ATOM 2211 C C . SER A 1 299 ? 27.738 -17.163 7.534 1.00 44.59 299 SER A C 1
ATOM 2213 O O . SER A 1 299 ? 28.349 -17.336 8.576 1.00 44.59 299 SER A O 1
ATOM 2215 N N . ASN A 1 300 ? 27.761 -15.973 6.919 1.00 38.12 300 ASN A N 1
ATOM 2216 C CA . ASN A 1 300 ? 28.456 -14.797 7.453 1.00 38.12 300 ASN A CA 1
ATOM 2217 C C . ASN A 1 300 ? 27.794 -13.488 6.982 1.00 38.12 300 ASN A C 1
ATOM 2219 O O . ASN A 1 300 ? 28.115 -12.986 5.908 1.00 38.12 300 ASN A O 1
ATOM 2223 N N . SER A 1 301 ? 26.856 -12.933 7.760 1.00 40.97 301 SER A N 1
ATOM 2224 C CA . SER A 1 301 ? 26.670 -11.475 7.974 1.00 40.97 301 SER A CA 1
ATOM 2225 C C . SER A 1 301 ? 25.372 -11.164 8.742 1.00 40.97 301 SER A C 1
ATOM 2227 O O . SER A 1 301 ? 24.255 -11.255 8.235 1.00 40.97 301 SER A O 1
ATOM 2229 N N . ILE A 1 302 ? 25.562 -10.775 10.003 1.00 42.53 302 ILE A N 1
ATOM 2230 C CA . ILE A 1 302 ? 24.603 -10.172 10.948 1.00 42.53 302 ILE A CA 1
ATOM 2231 C C . ILE A 1 302 ? 24.218 -8.764 10.423 1.00 42.53 302 ILE A C 1
ATOM 2233 O O . ILE A 1 302 ? 25.033 -8.115 9.781 1.00 42.53 302 ILE A O 1
ATOM 2237 N N . GLY A 1 303 ? 23.031 -8.192 10.634 1.00 38.97 303 GLY A N 1
ATOM 2238 C CA . GLY A 1 303 ? 21.910 -8.586 11.475 1.00 38.97 303 GLY A CA 1
ATOM 2239 C C . GLY A 1 303 ? 20.664 -7.739 11.195 1.00 38.97 303 GLY A C 1
ATOM 2240 O O . GLY A 1 303 ? 20.710 -6.726 10.496 1.00 38.97 303 GLY A O 1
ATOM 2241 N N . ALA A 1 304 ? 19.536 -8.187 11.740 1.00 37.88 304 ALA A N 1
ATOM 2242 C CA . ALA A 1 304 ? 18.293 -7.430 11.783 1.00 37.88 304 ALA A CA 1
ATOM 2243 C C . ALA A 1 304 ? 18.098 -6.896 13.207 1.00 37.88 304 ALA A C 1
ATOM 2245 O O . ALA A 1 304 ? 18.182 -7.658 14.169 1.00 37.88 304 ALA A O 1
ATOM 2246 N N . VAL A 1 305 ? 17.857 -5.591 13.326 1.00 41.25 305 VAL A N 1
ATOM 2247 C CA . VAL A 1 305 ? 17.533 -4.922 14.589 1.00 41.25 305 VAL A CA 1
ATOM 2248 C C . VAL A 1 305 ? 16.136 -5.371 15.014 1.00 41.25 305 VAL A C 1
ATOM 2250 O O . VAL A 1 305 ? 15.150 -5.078 14.341 1.00 41.25 305 VAL A O 1
ATOM 2253 N N . ILE A 1 306 ? 16.062 -6.126 16.107 1.00 38.53 306 ILE A N 1
ATOM 2254 C CA . ILE A 1 306 ? 14.814 -6.470 16.788 1.00 38.53 306 ILE A CA 1
ATOM 2255 C C . ILE A 1 306 ? 14.586 -5.352 17.809 1.00 38.53 306 ILE A C 1
ATOM 2257 O O . ILE A 1 306 ? 15.377 -5.204 18.737 1.00 38.53 306 ILE A O 1
ATOM 2261 N N . SER A 1 307 ? 13.557 -4.525 17.617 1.00 44.12 307 SER A N 1
ATOM 2262 C CA . SER A 1 307 ? 13.132 -3.577 18.649 1.00 44.12 307 SER A CA 1
ATOM 2263 C C . SER A 1 307 ? 12.537 -4.336 19.840 1.00 44.12 307 SER A C 1
ATOM 2265 O O . SER A 1 307 ? 11.963 -5.417 19.693 1.00 44.12 307 SER A O 1
ATOM 2267 N N . THR A 1 308 ? 12.659 -3.761 21.033 1.00 42.41 308 THR A N 1
ATOM 2268 C CA . THR A 1 308 ? 12.241 -4.347 22.318 1.00 42.41 308 THR A CA 1
ATOM 2269 C C . THR A 1 308 ? 10.730 -4.593 22.452 1.00 42.41 308 THR A C 1
ATOM 2271 O O . THR A 1 308 ? 10.322 -5.290 23.373 1.00 42.41 308 THR A O 1
ATOM 2274 N N . GLY A 1 309 ? 9.903 -4.088 21.527 1.00 52.09 309 GLY A N 1
ATOM 2275 C CA . GLY A 1 309 ? 8.443 -4.269 21.524 1.00 52.09 309 GLY A CA 1
ATOM 2276 C C . GLY A 1 309 ? 7.908 -5.417 20.657 1.00 52.09 309 GLY A C 1
ATOM 2277 O O . GLY A 1 309 ? 6.705 -5.652 20.650 1.00 52.09 309 GLY A O 1
ATOM 2278 N N . GLY A 1 310 ? 8.766 -6.137 19.923 1.00 49.09 310 GLY A N 1
ATOM 2279 C CA . GLY A 1 310 ? 8.320 -7.099 18.911 1.00 49.09 310 GLY A CA 1
ATOM 2280 C C . GLY A 1 310 ? 7.727 -6.398 17.680 1.00 49.09 310 GLY A C 1
ATOM 2281 O O . GLY A 1 310 ? 7.053 -5.375 17.767 1.00 49.09 310 GLY A O 1
ATOM 2282 N N . VAL A 1 311 ? 8.011 -6.908 16.482 1.00 57.81 311 VAL A N 1
ATOM 2283 C CA . VAL A 1 311 ? 7.515 -6.267 15.258 1.00 57.81 311 VAL A CA 1
ATOM 2284 C C . VAL A 1 311 ? 6.102 -6.767 14.962 1.00 57.81 311 VAL A C 1
ATOM 2286 O O . VAL A 1 311 ? 5.929 -7.947 14.655 1.00 57.81 311 VAL A O 1
ATOM 2289 N N . SER A 1 312 ? 5.107 -5.875 15.031 1.00 59.25 312 SER A N 1
ATOM 2290 C CA . SER A 1 312 ? 3.711 -6.179 14.678 1.00 59.25 312 SER A CA 1
ATOM 2291 C C . SER A 1 312 ? 3.650 -6.853 13.292 1.00 59.25 312 SER A C 1
ATOM 2293 O O . SER A 1 312 ? 4.093 -6.259 12.296 1.00 59.25 312 SER A O 1
ATOM 2295 N N . PRO A 1 313 ? 3.130 -8.096 13.183 1.00 58.94 313 PRO A N 1
ATOM 2296 C CA . PRO A 1 313 ? 3.032 -8.807 11.911 1.00 58.94 313 PRO A CA 1
ATOM 2297 C C . PRO A 1 313 ? 2.260 -8.006 10.865 1.00 58.94 313 PRO A C 1
ATOM 2299 O O . PRO A 1 313 ? 2.629 -8.037 9.694 1.00 58.94 313 PRO A O 1
ATOM 2302 N N . PHE A 1 314 ? 1.250 -7.239 11.287 1.00 65.06 314 PHE A N 1
ATOM 2303 C CA . PHE A 1 314 ? 0.427 -6.415 10.408 1.00 65.06 314 PHE A CA 1
ATOM 2304 C C . PHE A 1 314 ? 1.217 -5.279 9.752 1.00 65.06 314 PHE A C 1
ATOM 2306 O O . PHE A 1 314 ? 1.127 -5.095 8.542 1.00 65.06 314 PHE A O 1
ATOM 2313 N N . VAL A 1 315 ? 2.054 -4.580 10.516 1.00 63.78 315 VAL A N 1
ATOM 2314 C CA . VAL A 1 315 ? 2.905 -3.486 10.019 1.00 63.78 315 VAL A CA 1
ATOM 2315 C C . VAL A 1 315 ? 3.925 -3.991 9.007 1.00 63.78 315 VAL A C 1
ATOM 2317 O O . VAL A 1 315 ? 4.150 -3.376 7.963 1.00 63.78 315 VAL A O 1
ATOM 2320 N N . LEU A 1 316 ? 4.513 -5.156 9.284 1.00 60.62 316 LEU A N 1
ATOM 2321 C CA . LEU A 1 316 ? 5.408 -5.807 8.336 1.00 60.62 316 LEU A CA 1
ATOM 2322 C C . LEU A 1 316 ? 4.672 -6.271 7.089 1.00 60.62 316 LEU A C 1
ATOM 2324 O O . LEU A 1 316 ? 5.219 -6.143 6.006 1.00 60.62 316 LEU A O 1
ATOM 2328 N N . ILE A 1 317 ? 3.464 -6.816 7.221 1.00 58.59 317 ILE A N 1
ATOM 2329 C CA . ILE A 1 317 ? 2.652 -7.231 6.075 1.00 58.59 317 ILE A CA 1
ATOM 2330 C C . ILE A 1 317 ? 2.246 -6.016 5.239 1.00 58.59 317 ILE A C 1
ATOM 2332 O O . ILE A 1 317 ? 2.308 -6.107 4.023 1.00 58.59 317 ILE A O 1
ATOM 2336 N N . GLY A 1 318 ? 1.913 -4.881 5.858 1.00 57.12 318 GLY A N 1
ATOM 2337 C CA . GLY A 1 318 ? 1.674 -3.614 5.167 1.00 57.12 318 GLY A CA 1
ATOM 2338 C C . GLY A 1 318 ? 2.892 -3.187 4.356 1.00 57.12 318 GLY A C 1
ATOM 2339 O O . GLY A 1 318 ? 2.795 -3.047 3.142 1.00 57.12 318 GLY A O 1
ATOM 2340 N N . ARG A 1 319 ? 4.076 -3.113 4.980 1.00 60.00 319 ARG A N 1
ATOM 2341 C CA . ARG A 1 319 ? 5.327 -2.812 4.260 1.00 60.00 319 ARG A CA 1
ATOM 2342 C C . ARG A 1 319 ? 5.679 -3.859 3.194 1.00 60.00 319 ARG A C 1
ATOM 2344 O O . ARG A 1 319 ? 6.186 -3.486 2.148 1.00 60.00 319 ARG A O 1
ATOM 2351 N N . LEU A 1 320 ? 5.433 -5.148 3.428 1.00 53.16 320 LEU A N 1
ATOM 2352 C CA . LEU A 1 320 ? 5.742 -6.227 2.477 1.00 53.16 320 LEU A CA 1
ATOM 2353 C C . LEU A 1 320 ? 4.741 -6.304 1.320 1.00 53.16 320 LEU A C 1
ATOM 2355 O O . LEU A 1 320 ? 5.135 -6.664 0.222 1.00 53.16 320 LEU A O 1
ATOM 2359 N N . ALA A 1 321 ? 3.476 -5.952 1.545 1.00 51.94 321 ALA A N 1
ATOM 2360 C CA . ALA A 1 321 ? 2.492 -5.766 0.484 1.00 51.94 321 ALA A CA 1
ATOM 2361 C C . ALA A 1 321 ? 2.785 -4.492 -0.322 1.00 51.94 321 ALA A C 1
ATOM 2363 O O . ALA A 1 321 ? 2.528 -4.466 -1.516 1.00 51.94 321 ALA A O 1
ATOM 2364 N N . GLN A 1 322 ? 3.358 -3.459 0.311 1.00 51.09 322 GLN A N 1
ATOM 2365 C CA . GLN A 1 322 ? 3.812 -2.248 -0.380 1.00 51.09 322 GLN A CA 1
ATOM 2366 C C . GLN A 1 322 ? 5.124 -2.452 -1.153 1.00 51.09 322 GLN A C 1
ATOM 2368 O O . GLN A 1 322 ? 5.394 -1.774 -2.142 1.00 51.09 322 GLN A O 1
ATOM 2373 N N . LEU A 1 323 ? 5.955 -3.391 -0.703 1.00 49.97 323 LEU A N 1
ATOM 2374 C CA . LEU A 1 323 ? 7.146 -3.854 -1.398 1.00 49.97 323 LEU A CA 1
ATOM 2375 C C . LEU A 1 323 ? 6.752 -5.018 -2.317 1.00 49.97 323 LEU A C 1
ATOM 2377 O O . LEU A 1 323 ? 7.066 -6.175 -2.041 1.00 49.97 323 LEU A O 1
ATOM 2381 N N . ASN A 1 324 ? 6.138 -4.705 -3.460 1.00 46.31 324 ASN A N 1
ATOM 2382 C CA . ASN A 1 324 ? 5.902 -5.651 -4.568 1.00 46.31 324 ASN A CA 1
ATOM 2383 C C . ASN A 1 324 ? 7.185 -6.362 -5.069 1.00 46.31 324 ASN A C 1
ATOM 2385 O O . ASN A 1 324 ? 7.119 -7.263 -5.897 1.00 46.31 324 ASN A O 1
ATOM 2389 N N . GLN A 1 325 ? 8.362 -6.036 -4.522 1.00 44.41 325 GLN A N 1
ATOM 2390 C CA . GLN A 1 325 ? 9.602 -6.806 -4.672 1.00 44.41 325 GLN A CA 1
ATOM 2391 C C . GLN A 1 325 ? 9.543 -8.238 -4.094 1.00 44.41 325 GLN A C 1
ATOM 2393 O O . GLN A 1 325 ? 10.521 -8.974 -4.215 1.00 44.41 325 GLN A O 1
ATOM 2398 N N . LEU A 1 326 ? 8.424 -8.668 -3.498 1.00 44.34 326 LEU A N 1
ATOM 2399 C CA . LEU A 1 326 ? 8.183 -10.072 -3.144 1.00 44.34 326 LEU A CA 1
ATOM 2400 C C . LEU A 1 326 ? 7.442 -10.901 -4.212 1.00 44.34 326 LEU A C 1
ATOM 2402 O O . LEU A 1 326 ? 7.161 -12.069 -3.948 1.00 44.34 326 LEU A O 1
ATOM 2406 N N . ASP A 1 327 ? 7.202 -10.382 -5.422 1.00 48.47 327 ASP A N 1
ATOM 2407 C CA . ASP A 1 327 ? 6.728 -11.193 -6.567 1.00 48.47 327 ASP A CA 1
ATOM 2408 C C . ASP A 1 327 ? 7.826 -12.065 -7.220 1.00 48.47 327 ASP A C 1
ATOM 2410 O O . ASP A 1 327 ? 7.686 -12.556 -8.337 1.00 48.47 327 ASP A O 1
ATOM 2414 N N . LEU A 1 328 ? 8.908 -12.346 -6.495 1.00 49.88 328 LEU A N 1
ATOM 2415 C CA . LEU A 1 328 ? 9.719 -13.544 -6.710 1.00 49.88 328 LEU A CA 1
ATOM 2416 C C . LEU A 1 328 ? 9.021 -14.689 -5.939 1.00 49.88 328 LEU A C 1
ATOM 2418 O O . LEU A 1 328 ? 9.347 -14.945 -4.787 1.00 49.88 328 LEU A O 1
ATOM 2422 N N . GLU A 1 329 ? 7.986 -15.398 -6.383 1.00 64.94 329 GLU A N 1
ATOM 2423 C CA . GLU A 1 329 ? 7.588 -15.842 -7.714 1.00 64.94 329 GLU A CA 1
ATOM 2424 C C . GLU A 1 329 ? 6.073 -16.152 -7.640 1.00 64.94 329 GLU A C 1
ATOM 2426 O O . GLU A 1 329 ? 5.671 -17.277 -7.299 1.00 64.94 329 GLU A O 1
ATOM 2431 N N . PHE A 1 330 ? 5.179 -15.187 -7.890 1.00 80.25 330 PHE A N 1
ATOM 2432 C CA . PHE A 1 330 ? 3.801 -15.597 -8.180 1.00 80.25 330 PHE A CA 1
ATOM 2433 C C . PHE A 1 330 ? 3.795 -16.246 -9.562 1.00 80.25 330 PHE A C 1
ATOM 2435 O O . PHE A 1 330 ? 3.679 -15.577 -10.577 1.00 80.25 330 PHE A O 1
ATOM 2442 N N . VAL A 1 331 ? 3.917 -17.569 -9.603 1.00 89.81 331 VAL A N 1
ATOM 2443 C CA . VAL A 1 331 ? 3.624 -18.348 -10.806 1.00 89.81 331 VAL A CA 1
ATOM 2444 C C . VAL A 1 331 ? 2.241 -18.936 -10.627 1.00 89.81 331 VAL A C 1
ATOM 2446 O O . VAL A 1 331 ? 2.007 -19.761 -9.734 1.00 89.81 331 VAL A O 1
ATOM 2449 N N . CYS A 1 332 ? 1.302 -18.494 -11.457 1.00 92.25 332 CYS A N 1
ATOM 2450 C CA . CYS A 1 332 ? -0.028 -19.069 -11.454 1.00 92.25 332 CYS A CA 1
ATOM 2451 C C . CYS A 1 332 ? 0.057 -20.558 -11.840 1.00 92.25 332 CYS A C 1
ATOM 2453 O O . CYS A 1 332 ? 0.444 -20.860 -12.968 1.00 92.25 332 CYS A O 1
ATOM 2455 N N . PRO A 1 333 ? -0.363 -21.508 -10.984 1.00 94.19 333 PRO A N 1
ATOM 2456 C CA . PRO A 1 333 ? -0.262 -22.933 -11.303 1.00 94.19 333 PRO A CA 1
ATOM 2457 C C . PRO A 1 333 ? -1.193 -23.370 -12.444 1.00 94.19 333 PRO A C 1
ATOM 2459 O O . PRO A 1 333 ? -1.038 -24.468 -12.963 1.00 94.19 333 PRO A O 1
ATOM 2462 N N . ARG A 1 334 ? -2.162 -22.531 -12.839 1.00 95.81 334 ARG A N 1
ATOM 2463 C CA . ARG A 1 334 ? -3.103 -22.836 -13.924 1.00 95.81 334 ARG A CA 1
ATOM 2464 C C . ARG A 1 334 ? -2.611 -22.375 -15.294 1.00 95.81 334 ARG A C 1
ATOM 2466 O O . ARG A 1 334 ? -2.751 -23.120 -16.252 1.00 95.81 334 ARG A O 1
ATOM 2473 N N . CYS A 1 335 ? -2.094 -21.152 -15.404 1.00 95.75 335 CYS A N 1
ATOM 2474 C CA . CYS A 1 335 ? -1.731 -20.555 -16.697 1.00 95.75 335 CYS A CA 1
ATOM 2475 C C . CYS A 1 335 ? -0.279 -20.078 -16.781 1.00 95.75 335 CYS A C 1
ATOM 2477 O O . CYS A 1 335 ? 0.076 -19.433 -17.759 1.00 95.75 335 CYS A O 1
ATOM 2479 N N . GLN A 1 336 ? 0.528 -20.314 -15.742 1.00 94.50 336 GLN A N 1
ATOM 2480 C CA . GLN A 1 336 ? 1.922 -19.860 -15.636 1.00 94.50 336 GLN A CA 1
ATOM 2481 C C . GLN A 1 336 ? 2.114 -18.335 -15.748 1.00 94.50 336 GLN A C 1
ATOM 2483 O O . GLN A 1 336 ? 3.231 -17.856 -15.907 1.00 94.50 336 GLN A O 1
ATOM 2488 N N . GLY A 1 337 ? 1.031 -17.559 -15.617 1.00 88.62 337 GLY A N 1
ATOM 2489 C CA . GLY A 1 337 ? 1.094 -16.101 -15.568 1.00 88.62 337 GLY A CA 1
ATOM 2490 C C . GLY A 1 337 ? 1.862 -15.627 -14.336 1.00 88.62 337 GLY A C 1
ATOM 2491 O O . GLY A 1 337 ? 1.702 -16.199 -13.254 1.00 88.62 337 GLY A O 1
ATOM 2492 N N . LEU A 1 338 ? 2.660 -14.574 -14.517 1.00 85.06 338 LEU A N 1
ATOM 2493 C CA . LEU A 1 338 ? 3.569 -14.028 -13.503 1.00 85.06 338 LEU A CA 1
ATOM 2494 C C . LEU A 1 338 ? 2.983 -12.853 -12.708 1.00 85.06 338 LEU A C 1
ATOM 2496 O O . LEU A 1 338 ? 3.659 -12.266 -11.872 1.00 85.06 338 LEU A O 1
ATOM 2500 N N . HIS A 1 339 ? 1.728 -12.490 -12.976 1.00 82.62 339 HIS A N 1
ATOM 2501 C CA . HIS A 1 339 ? 1.085 -11.325 -12.381 1.00 82.62 339 HIS A CA 1
ATOM 2502 C C . HIS A 1 339 ? -0.150 -11.730 -11.576 1.00 82.62 339 HIS A C 1
ATOM 2504 O O . HIS A 1 339 ? -1.017 -12.478 -12.052 1.00 82.62 339 HIS A O 1
ATOM 2510 N N . ALA A 1 340 ? -0.246 -11.195 -10.360 1.00 87.88 340 ALA A N 1
ATOM 2511 C CA . ALA A 1 340 ? -1.426 -11.296 -9.518 1.00 87.88 340 ALA A CA 1
ATOM 2512 C C . ALA A 1 340 ? -1.798 -9.947 -8.910 1.00 87.88 340 ALA A C 1
ATOM 2514 O O . ALA A 1 340 ? -0.951 -9.181 -8.464 1.00 87.88 340 ALA A O 1
ATOM 2515 N N . GLU A 1 341 ? -3.099 -9.702 -8.812 1.00 86.25 341 GLU A N 1
ATOM 2516 C CA . GLU A 1 341 ? -3.628 -8.691 -7.910 1.00 86.25 341 GLU A CA 1
ATOM 2517 C C . GLU A 1 341 ? -3.500 -9.216 -6.476 1.00 86.25 341 GLU A C 1
ATOM 2519 O O . GLU A 1 341 ? -4.075 -10.252 -6.133 1.00 86.25 341 GLU A O 1
ATOM 2524 N N . SER A 1 342 ? -2.751 -8.504 -5.636 1.00 86.44 342 SER A N 1
ATOM 2525 C CA . SER A 1 342 ? -2.607 -8.837 -4.219 1.00 86.44 342 SER A CA 1
ATOM 2526 C C . SER A 1 342 ? -3.602 -8.044 -3.363 1.00 86.44 342 SER A C 1
ATOM 2528 O O . SER A 1 342 ? -3.803 -6.838 -3.537 1.00 86.44 342 SER A O 1
ATOM 2530 N N . SER A 1 343 ? -4.252 -8.709 -2.411 1.00 89.00 343 SER A N 1
ATOM 2531 C CA . SER A 1 343 ? -5.069 -8.072 -1.376 1.00 89.00 343 SER A CA 1
ATOM 2532 C C . SER A 1 343 ? -4.807 -8.691 -0.009 1.00 89.00 343 SER A C 1
ATOM 2534 O O . SER A 1 343 ? -4.474 -9.868 0.104 1.00 89.00 343 SER A O 1
ATOM 2536 N N . LEU A 1 344 ? -4.946 -7.900 1.055 1.00 91.38 344 LEU A N 1
ATOM 2537 C CA . LEU A 1 344 ? -4.902 -8.430 2.414 1.00 91.38 344 LEU A CA 1
ATOM 2538 C C . LEU A 1 344 ? -6.269 -8.995 2.783 1.00 91.38 344 LEU A C 1
ATOM 2540 O O . LEU A 1 344 ? -7.279 -8.300 2.691 1.00 91.38 344 LEU A O 1
ATOM 2544 N N . ILE A 1 345 ? -6.273 -10.243 3.235 1.00 95.25 345 ILE A N 1
ATOM 2545 C CA . ILE A 1 345 ? -7.452 -10.930 3.752 1.00 95.25 345 ILE A CA 1
ATOM 2546 C C . ILE A 1 345 ? -7.246 -11.288 5.219 1.00 95.25 345 ILE A C 1
ATOM 2548 O O . ILE A 1 345 ? -6.125 -11.487 5.694 1.00 95.25 345 ILE A O 1
ATOM 2552 N N . THR A 1 346 ? -8.354 -11.398 5.934 1.00 96.19 346 THR A N 1
ATOM 2553 C CA . THR A 1 346 ? -8.389 -11.755 7.348 1.00 96.19 346 THR A CA 1
ATOM 2554 C C . THR A 1 346 ? -9.238 -12.999 7.542 1.00 96.19 346 THR A C 1
ATOM 2556 O O . THR A 1 346 ? -10.231 -13.179 6.849 1.00 96.19 346 THR A O 1
ATOM 2559 N N . PHE A 1 347 ? -8.884 -13.848 8.500 1.00 97.50 347 PHE A N 1
ATOM 2560 C CA . PHE A 1 347 ? -9.698 -15.005 8.870 1.00 97.50 347 PHE A CA 1
ATOM 2561 C C . PHE A 1 347 ? -10.459 -14.728 10.164 1.00 97.50 347 PHE A C 1
ATOM 2563 O O . PHE A 1 347 ? -9.897 -14.203 11.127 1.00 97.50 347 PHE A O 1
ATOM 2570 N N . CYS A 1 348 ? -11.747 -15.073 10.195 1.00 98.06 348 CYS A N 1
ATOM 2571 C CA . CYS A 1 348 ? -12.551 -14.951 11.403 1.00 98.06 348 CYS A CA 1
ATOM 2572 C C . CYS A 1 348 ? -11.991 -15.874 12.501 1.00 98.06 348 CYS A C 1
ATOM 2574 O O . CYS A 1 348 ? -11.898 -17.081 12.270 1.00 98.06 348 CYS A O 1
ATOM 2576 N N . PRO A 1 349 ? -11.689 -15.362 13.708 1.00 97.62 349 PRO A N 1
ATOM 2577 C CA . PRO A 1 349 ? -11.113 -16.183 14.774 1.00 97.62 349 PRO A CA 1
ATOM 2578 C C . PRO A 1 349 ? -12.088 -17.238 15.317 1.00 97.62 349 PRO A C 1
ATOM 2580 O O . PRO A 1 349 ? -11.651 -18.223 15.898 1.00 97.62 349 PRO A O 1
ATOM 2583 N N . LYS A 1 350 ? -13.403 -17.055 15.125 1.00 98.00 350 LYS A N 1
ATOM 2584 C CA . LYS A 1 350 ? -14.433 -17.981 15.621 1.00 98.00 350 LYS A CA 1
ATOM 2585 C C . LYS A 1 350 ? -14.722 -19.138 14.662 1.00 98.00 350 LYS A C 1
ATOM 2587 O O . LYS A 1 350 ? -14.863 -20.267 15.111 1.00 98.00 350 LYS A O 1
ATOM 2592 N N . CYS A 1 351 ? -14.863 -18.872 13.362 1.00 98.06 351 CYS A N 1
ATOM 2593 C CA . CYS A 1 351 ? -15.290 -19.889 12.386 1.00 98.06 351 CYS A CA 1
ATOM 2594 C C . CYS A 1 351 ? -14.312 -20.133 11.229 1.00 98.06 351 CYS A C 1
ATOM 2596 O O . CYS A 1 351 ? -14.607 -20.955 10.365 1.00 98.06 351 CYS A O 1
ATOM 2598 N N . GLY A 1 352 ? -13.191 -19.408 11.165 1.00 97.56 352 GLY A N 1
ATOM 2599 C CA . GLY A 1 352 ? -12.211 -19.532 10.082 1.00 97.56 352 GLY A CA 1
ATOM 2600 C C . GLY A 1 352 ? -12.674 -18.983 8.727 1.00 97.56 352 GLY A C 1
ATOM 2601 O O . GLY A 1 352 ? -12.002 -19.210 7.729 1.00 97.56 352 GLY A O 1
ATOM 2602 N N . ASP A 1 353 ? -13.805 -18.273 8.663 1.00 98.06 353 ASP A N 1
ATOM 2603 C CA . ASP A 1 353 ? -14.302 -17.674 7.420 1.00 98.06 353 ASP A CA 1
ATOM 2604 C C . ASP A 1 353 ? -13.338 -16.603 6.887 1.00 98.06 353 ASP A C 1
ATOM 2606 O O . ASP A 1 353 ? -12.862 -15.755 7.651 1.00 98.06 353 ASP A O 1
ATOM 2610 N N . GLN A 1 354 ? -13.059 -16.641 5.584 1.00 97.44 354 GLN A N 1
ATOM 2611 C CA . GLN A 1 354 ? -12.199 -15.668 4.916 1.00 97.44 354 GLN A CA 1
ATOM 2612 C C . GLN A 1 354 ? -12.955 -14.351 4.707 1.00 97.44 354 GLN A C 1
ATOM 2614 O O . GLN A 1 354 ? -14.029 -14.320 4.117 1.00 97.44 354 GLN A O 1
ATOM 2619 N N . ARG A 1 355 ? -12.350 -13.239 5.126 1.00 96.94 355 ARG A N 1
ATOM 2620 C CA . ARG A 1 355 ? -12.883 -11.877 5.007 1.00 96.94 355 ARG A CA 1
ATOM 2621 C C . ARG A 1 355 ? -11.952 -11.049 4.126 1.00 96.94 355 ARG A C 1
ATOM 2623 O O . ARG A 1 355 ? -10.778 -10.876 4.456 1.00 96.94 355 ARG A O 1
ATOM 2630 N N . ASN A 1 356 ? -12.475 -10.551 3.008 1.00 95.06 356 ASN A N 1
ATOM 2631 C CA . ASN A 1 356 ? -11.760 -9.659 2.082 1.00 95.06 356 ASN A CA 1
ATOM 2632 C C . ASN A 1 356 ? -12.202 -8.193 2.232 1.00 95.06 356 ASN A C 1
ATOM 2634 O O . ASN A 1 356 ? -11.888 -7.349 1.396 1.00 95.06 356 ASN A O 1
ATOM 2638 N N . ASP A 1 357 ? -12.952 -7.887 3.289 1.00 95.19 357 ASP A N 1
ATOM 2639 C CA . ASP A 1 357 ? -13.429 -6.538 3.549 1.00 95.19 357 ASP A CA 1
ATOM 2640 C C . ASP A 1 357 ? -12.265 -5.630 3.957 1.00 95.19 357 ASP A C 1
ATOM 2642 O O . ASP A 1 357 ? -11.412 -5.995 4.777 1.00 95.19 357 ASP A O 1
ATOM 2646 N N . SER A 1 358 ? -12.251 -4.406 3.425 1.00 93.25 358 SER A N 1
ATOM 2647 C CA . SER A 1 358 ? -11.347 -3.352 3.896 1.00 93.25 358 SER A CA 1
ATOM 2648 C C . SER A 1 358 ? -11.649 -2.976 5.350 1.00 93.25 358 SER A C 1
ATOM 2650 O O . SER A 1 358 ? -10.724 -2.666 6.105 1.00 93.25 358 SER A O 1
ATOM 2652 N N . VAL A 1 359 ? -12.911 -3.126 5.770 1.00 96.12 359 VAL A N 1
ATOM 2653 C CA . VAL A 1 359 ? -13.409 -2.817 7.114 1.00 96.12 359 VAL A CA 1
ATOM 2654 C C . VAL A 1 359 ? -14.009 -4.049 7.776 1.00 96.12 359 VAL A C 1
ATOM 2656 O O . VAL A 1 359 ? -15.023 -4.582 7.333 1.00 96.12 359 VAL A O 1
ATOM 2659 N N . LEU A 1 360 ? -13.435 -4.452 8.902 1.00 96.50 360 LEU A N 1
ATOM 2660 C CA . LEU A 1 360 ? -13.910 -5.574 9.699 1.00 96.50 360 LEU A CA 1
ATOM 2661 C C . LEU A 1 360 ? -14.935 -5.070 10.723 1.00 96.50 360 LEU A C 1
ATOM 2663 O O . LEU A 1 360 ? -14.583 -4.420 11.711 1.00 96.50 360 LEU A O 1
ATOM 2667 N N . ARG A 1 361 ? -16.220 -5.347 10.466 1.00 96.19 361 ARG A N 1
ATOM 2668 C CA . ARG A 1 361 ? -17.336 -5.036 11.381 1.00 96.19 361 ARG A CA 1
ATOM 2669 C C . ARG A 1 361 ? -17.774 -6.289 12.131 1.00 96.19 361 ARG A C 1
ATOM 2671 O O . ARG A 1 361 ? -17.445 -6.446 13.303 1.00 96.19 361 ARG A O 1
ATOM 2678 N N . SER A 1 362 ? -18.411 -7.209 11.415 1.00 97.38 362 SER A N 1
ATOM 2679 C CA . SER A 1 362 ? -18.837 -8.512 11.917 1.00 97.38 362 SER A CA 1
ATOM 2680 C C . SER A 1 362 ? -18.584 -9.611 10.878 1.00 97.38 362 SER A C 1
ATOM 2682 O O . SER A 1 362 ? -18.286 -9.331 9.713 1.00 97.38 362 SER A O 1
ATOM 2684 N N . CYS A 1 363 ? -18.603 -10.875 11.303 1.00 97.88 363 CYS A N 1
ATOM 2685 C CA . CYS A 1 363 ? -18.512 -12.029 10.409 1.00 97.88 363 CYS A CA 1
ATOM 2686 C C . CYS A 1 363 ? -19.900 -12.412 9.878 1.00 97.88 363 CYS A C 1
ATOM 2688 O O . CYS A 1 363 ? -20.786 -12.718 10.669 1.00 97.88 363 CYS A O 1
ATOM 2690 N N . ASP A 1 364 ? -20.092 -12.491 8.562 1.00 96.94 364 ASP A N 1
ATOM 2691 C CA . ASP A 1 364 ? -21.402 -12.781 7.965 1.00 96.94 364 ASP A CA 1
ATOM 2692 C C . ASP A 1 364 ? -21.884 -14.182 8.318 1.00 96.94 364 ASP A C 1
ATOM 2694 O O . ASP A 1 364 ? -23.081 -14.374 8.543 1.00 96.94 364 ASP A O 1
ATOM 2698 N N . ARG A 1 365 ? -20.940 -15.126 8.436 1.00 98.06 365 ARG A N 1
ATOM 2699 C CA . ARG A 1 365 ? -21.204 -16.535 8.725 1.00 98.06 365 ARG A CA 1
ATOM 2700 C C . ARG A 1 365 ? -21.569 -16.796 10.186 1.00 98.06 365 ARG A C 1
ATOM 2702 O O . ARG A 1 365 ? -22.560 -17.463 10.445 1.00 98.06 365 ARG A O 1
ATOM 2709 N N . CYS A 1 366 ? -20.771 -16.317 11.144 1.00 98.06 366 CYS A N 1
ATOM 2710 C CA . CYS A 1 366 ? -20.944 -16.655 12.570 1.00 98.06 366 CYS A CA 1
ATOM 2711 C C . CYS A 1 366 ? -21.310 -15.471 13.478 1.00 98.06 366 CYS A C 1
ATOM 2713 O O . CYS A 1 366 ? -21.358 -15.637 14.701 1.00 98.06 366 CYS A O 1
ATOM 2715 N N . LYS A 1 367 ? -21.515 -14.286 12.887 1.00 98.12 367 LYS A N 1
ATOM 2716 C CA . LYS A 1 367 ? -21.839 -13.016 13.559 1.00 98.12 367 LYS A CA 1
ATOM 2717 C C . LYS A 1 367 ? -20.827 -12.588 14.628 1.00 98.12 367 LYS A C 1
ATOM 2719 O O . LYS A 1 367 ? -21.160 -11.861 15.551 1.00 98.12 367 LYS A O 1
ATOM 2724 N N . PHE A 1 368 ? -19.576 -13.040 14.517 1.00 98.06 368 PHE A N 1
ATOM 2725 C CA . PHE A 1 368 ? -18.492 -12.581 15.385 1.00 98.06 368 PHE A CA 1
ATOM 2726 C C . PHE A 1 368 ? -18.254 -11.077 15.199 1.00 98.06 368 PHE A C 1
ATOM 2728 O O . PHE A 1 368 ? -18.008 -10.646 14.074 1.00 98.06 368 PHE A O 1
ATOM 2735 N N . GLU A 1 369 ? -18.299 -10.306 16.285 1.00 97.75 369 GLU A N 1
ATOM 2736 C CA . GLU A 1 369 ? -18.093 -8.854 16.300 1.00 97.75 369 GLU A CA 1
ATOM 2737 C C . GLU A 1 369 ? -16.599 -8.512 16.362 1.00 97.75 369 GLU A C 1
ATOM 2739 O O . GLU A 1 369 ? -15.972 -8.571 17.420 1.00 97.75 369 GLU A O 1
ATOM 2744 N N . PHE A 1 370 ? -16.008 -8.116 15.232 1.00 97.19 370 PHE A N 1
ATOM 2745 C CA . PHE A 1 370 ? -14.587 -7.756 15.175 1.00 97.19 370 PHE A CA 1
ATOM 2746 C C . PHE A 1 370 ? -14.280 -6.494 15.984 1.00 97.19 370 PHE A C 1
ATOM 2748 O O . PHE A 1 370 ? -13.198 -6.384 16.555 1.00 97.19 370 PHE A O 1
ATOM 2755 N N . ARG A 1 371 ? -15.236 -5.562 16.081 1.00 95.56 371 ARG A N 1
ATOM 2756 C CA . ARG A 1 371 ? -15.075 -4.291 16.809 1.00 95.56 371 ARG A CA 1
ATOM 2757 C C . ARG A 1 371 ? -14.717 -4.474 18.281 1.00 95.56 371 ARG A C 1
ATOM 2759 O O . ARG A 1 371 ? -13.974 -3.661 18.821 1.00 95.56 371 ARG A O 1
ATOM 2766 N N . ALA A 1 372 ? -15.168 -5.566 18.899 1.00 95.38 372 ALA A N 1
ATOM 2767 C CA . ALA A 1 372 ? -14.835 -5.892 20.283 1.00 95.38 372 ALA A CA 1
ATOM 2768 C C . ALA A 1 372 ? -13.324 -6.116 20.504 1.00 95.38 372 ALA A C 1
ATOM 2770 O O . ALA A 1 372 ? -12.845 -6.011 21.629 1.00 95.38 372 ALA A O 1
ATOM 2771 N N . LEU A 1 373 ? -12.554 -6.391 19.442 1.00 94.88 373 LEU A N 1
ATOM 2772 C CA . LEU A 1 373 ? -11.108 -6.589 19.525 1.00 94.88 373 LEU A CA 1
ATOM 2773 C C . LEU A 1 373 ? -10.320 -5.268 19.579 1.00 94.88 373 LEU A C 1
ATOM 2775 O O . LEU A 1 373 ? -9.220 -5.254 20.130 1.00 94.88 373 LEU A O 1
ATOM 2779 N N . GLY A 1 374 ? -10.845 -4.164 19.040 1.00 90.44 374 GLY A N 1
ATOM 2780 C CA . GLY A 1 374 ? -10.124 -2.890 18.906 1.00 90.44 374 GLY A CA 1
ATOM 2781 C C . GLY A 1 374 ? -10.803 -1.743 19.650 1.00 90.44 374 GLY A C 1
ATOM 2782 O O . GLY A 1 374 ? -11.533 -0.964 19.041 1.00 90.44 374 GLY A O 1
ATOM 2783 N N . SER A 1 375 ? -10.561 -1.622 20.958 1.00 91.19 375 SER A N 1
ATOM 2784 C CA . SER A 1 375 ? -11.008 -0.454 21.731 1.00 91.19 375 SER A CA 1
ATOM 2785 C C . SER A 1 375 ? -10.175 0.782 21.382 1.00 91.19 375 SER A C 1
ATOM 2787 O O . SER A 1 375 ? -8.957 0.679 21.228 1.00 91.19 375 SER A O 1
ATOM 2789 N N . THR A 1 376 ? -10.827 1.942 21.304 1.00 88.19 376 THR A N 1
ATOM 2790 C CA . THR A 1 376 ? -10.219 3.275 21.113 1.00 88.19 376 THR A CA 1
ATOM 2791 C C . THR A 1 376 ? -10.536 4.233 22.259 1.00 88.19 376 THR A C 1
ATOM 2793 O O . THR A 1 376 ? -10.302 5.427 22.126 1.00 88.19 376 THR A O 1
ATOM 2796 N N . LYS A 1 377 ? -11.072 3.725 23.380 1.00 82.62 377 LYS A N 1
ATOM 2797 C CA . LYS A 1 377 ? -11.551 4.555 24.500 1.00 82.62 377 LYS A CA 1
ATOM 2798 C C . LYS A 1 377 ? -10.499 5.517 25.063 1.00 82.62 377 LYS A C 1
ATOM 2800 O O . LYS A 1 377 ? -10.876 6.581 25.528 1.00 82.62 377 LYS A O 1
ATOM 2805 N N . ASP A 1 378 ? -9.222 5.175 24.927 1.00 86.00 378 ASP A N 1
ATOM 2806 C CA . ASP A 1 378 ? -8.100 5.921 25.504 1.00 86.00 378 ASP A CA 1
ATOM 2807 C C . ASP A 1 378 ? -7.180 6.485 24.412 1.00 86.00 378 ASP A C 1
ATOM 2809 O O . ASP A 1 378 ? -5.964 6.521 24.566 1.00 86.00 378 ASP A O 1
ATOM 2813 N N . LEU A 1 379 ? -7.733 6.810 23.236 1.00 92.81 379 LEU A N 1
ATOM 2814 C CA . LEU A 1 379 ? -6.908 7.277 22.125 1.00 92.81 379 LEU A CA 1
ATOM 2815 C C . LEU A 1 379 ? -6.441 8.723 22.307 1.00 92.81 379 LEU A C 1
ATOM 2817 O O . LEU A 1 379 ? -5.341 9.047 21.882 1.00 92.81 379 LEU A O 1
ATOM 2821 N N . TRP A 1 380 ? -7.270 9.586 22.883 1.00 95.06 380 TRP A N 1
ATOM 2822 C CA . TRP A 1 380 ? -7.044 11.027 22.894 1.00 95.06 380 TRP A CA 1
ATOM 2823 C C . TRP A 1 380 ? -6.746 11.540 24.292 1.00 95.06 380 TRP A C 1
ATOM 2825 O O . TRP A 1 380 ? -7.504 11.271 25.222 1.00 95.06 380 TRP A O 1
ATOM 2835 N N . ASP A 1 381 ? -5.702 12.352 24.385 1.00 92.19 381 ASP A N 1
ATOM 2836 C CA . ASP A 1 381 ? -5.398 13.168 25.550 1.00 92.19 381 ASP A CA 1
ATOM 2837 C C . ASP A 1 381 ? -5.894 14.604 25.331 1.00 92.19 381 ASP A C 1
ATOM 2839 O O . ASP A 1 381 ? -6.107 15.055 24.192 1.00 92.19 381 ASP A O 1
ATOM 2843 N N . GLU A 1 382 ? -6.038 15.349 26.432 1.00 83.31 382 GLU A N 1
ATOM 2844 C CA . GLU A 1 382 ? -6.232 16.797 26.355 1.00 83.31 382 GLU A CA 1
ATOM 2845 C C . GLU A 1 382 ? -5.126 17.426 25.493 1.00 83.31 382 GLU A C 1
ATOM 2847 O O . GLU A 1 382 ? -3.966 16.999 25.551 1.00 83.31 382 GLU A O 1
ATOM 2852 N N . PRO A 1 383 ? -5.471 18.416 24.650 1.00 76.38 383 PRO A N 1
ATOM 2853 C CA . PRO A 1 383 ? -4.526 18.980 23.707 1.00 76.38 383 PRO A CA 1
ATOM 2854 C C . PRO A 1 383 ? -3.346 19.561 24.478 1.00 76.38 383 PRO A C 1
ATOM 2856 O O . PRO A 1 383 ? -3.517 20.453 25.312 1.00 76.38 383 PRO A O 1
ATOM 2859 N N . ILE A 1 384 ? -2.141 19.072 24.174 1.00 75.00 384 ILE A N 1
ATOM 2860 C CA . ILE A 1 384 ? -0.908 19.659 24.695 1.00 75.00 384 ILE A CA 1
ATOM 2861 C C . ILE A 1 384 ? -0.901 21.117 24.237 1.00 75.00 384 ILE A C 1
ATOM 2863 O O . ILE A 1 384 ? -0.693 21.403 23.053 1.00 75.00 384 ILE A O 1
ATOM 2867 N N . GLN A 1 385 ? -1.156 22.044 25.163 1.00 72.00 385 GLN A N 1
ATOM 2868 C CA . GLN A 1 385 ? -1.011 23.466 24.893 1.00 72.00 385 GLN A CA 1
ATOM 2869 C C . GLN A 1 385 ? 0.455 23.681 24.535 1.00 72.00 385 GLN A C 1
ATOM 2871 O O . GLN A 1 385 ? 1.330 23.619 25.399 1.00 72.00 385 GLN A O 1
ATOM 2876 N N . ARG A 1 386 ? 0.742 23.872 23.240 1.00 69.06 386 ARG A N 1
ATOM 2877 C CA . ARG A 1 386 ? 2.074 24.291 22.803 1.00 69.06 386 ARG A CA 1
ATOM 2878 C C . ARG A 1 386 ? 2.352 25.565 23.604 1.00 69.06 386 ARG A C 1
ATOM 2880 O O . ARG A 1 386 ? 1.524 26.474 23.498 1.00 69.06 386 ARG A O 1
ATOM 2887 N N . PRO A 1 387 ? 3.414 25.620 24.435 1.00 64.12 387 PRO A N 1
ATOM 2888 C CA . PRO A 1 387 ? 3.711 26.816 25.203 1.00 64.12 387 PRO A CA 1
ATOM 2889 C C . PRO A 1 387 ? 3.692 27.970 24.215 1.00 64.12 387 PRO A C 1
ATOM 2891 O O . PRO A 1 387 ? 4.460 27.952 23.247 1.00 64.12 387 PRO A O 1
ATOM 2894 N N . LEU A 1 388 ? 2.730 28.887 24.380 1.00 67.00 388 LEU A N 1
ATOM 2895 C CA . LEU A 1 388 ? 2.693 30.104 23.583 1.00 67.00 388 LEU A CA 1
ATOM 2896 C C . LEU A 1 388 ? 4.113 30.654 23.666 1.00 67.00 388 LEU A C 1
ATOM 2898 O O . LEU A 1 388 ? 4.607 30.754 24.795 1.00 67.00 388 LEU A O 1
ATOM 2902 N N . PRO A 1 389 ? 4.804 30.905 22.534 1.00 69.75 389 PRO A N 1
ATOM 2903 C CA . PRO A 1 389 ? 6.128 31.497 22.590 1.00 69.75 389 PRO A CA 1
ATOM 2904 C C . PRO A 1 389 ? 5.971 32.709 23.490 1.00 69.75 389 PRO A C 1
ATOM 2906 O O . PRO A 1 389 ? 5.163 33.583 23.165 1.00 69.75 389 PRO A O 1
ATOM 2909 N N . HIS A 1 390 ? 6.597 32.664 24.676 1.00 66.44 390 HIS A N 1
ATOM 2910 C CA . HIS A 1 390 ? 6.441 33.712 25.672 1.00 66.44 390 HIS A CA 1
ATOM 2911 C C . HIS A 1 390 ? 6.649 35.001 24.911 1.00 66.44 390 HIS A C 1
ATOM 2913 O O . HIS A 1 390 ? 7.706 35.145 24.288 1.00 66.44 390 HIS A O 1
ATOM 2919 N N . ALA A 1 391 ? 5.596 35.827 24.847 1.00 62.25 391 ALA A N 1
ATOM 2920 C CA . ALA A 1 391 ? 5.632 37.073 24.109 1.00 62.25 391 ALA A CA 1
ATOM 2921 C C . ALA A 1 391 ? 6.928 37.733 24.538 1.00 62.25 391 ALA A C 1
ATOM 2923 O O . ALA A 1 391 ? 7.101 38.013 25.727 1.00 62.25 391 ALA A O 1
ATOM 2924 N N . THR A 1 392 ? 7.888 37.812 23.613 1.00 67.75 392 THR A N 1
ATOM 2925 C CA . THR A 1 392 ? 9.178 38.408 23.918 1.00 67.75 392 THR A CA 1
ATOM 2926 C C . THR A 1 392 ? 8.806 39.778 24.453 1.00 67.75 392 THR A C 1
ATOM 2928 O O . THR A 1 392 ? 8.079 40.476 23.736 1.00 67.75 392 THR A O 1
ATOM 2931 N N . PRO A 1 393 ? 9.114 40.097 25.728 1.00 70.44 393 PRO A N 1
ATOM 2932 C CA . PRO A 1 393 ? 8.606 41.305 26.356 1.00 70.44 393 PRO A CA 1
ATOM 2933 C C . PRO A 1 393 ? 8.892 42.440 25.391 1.00 70.44 393 PRO A C 1
ATOM 2935 O O . PRO A 1 393 ? 10.029 42.567 24.929 1.00 70.44 393 PRO A O 1
ATOM 2938 N N . ALA A 1 394 ? 7.823 43.130 24.978 1.00 65.31 394 ALA A N 1
ATOM 2939 C CA . ALA A 1 394 ? 7.895 44.144 23.945 1.00 65.31 394 ALA A CA 1
ATOM 2940 C C . ALA A 1 394 ? 9.079 45.045 24.283 1.00 65.31 394 ALA A C 1
ATOM 2942 O O . ALA A 1 394 ? 9.122 45.612 25.377 1.00 65.31 394 ALA A O 1
ATOM 2943 N N . LEU A 1 395 ? 10.065 45.094 23.380 1.00 68.50 395 LEU A N 1
ATOM 2944 C CA . LEU A 1 395 ? 11.158 46.047 23.491 1.00 68.50 395 LEU A CA 1
ATOM 2945 C C . LEU A 1 395 ? 10.506 47.407 23.769 1.00 68.50 395 LEU A C 1
ATOM 2947 O O . LEU A 1 395 ? 9.622 47.802 22.997 1.00 68.50 395 LEU A O 1
ATOM 2951 N N . PRO A 1 396 ? 10.846 48.075 24.886 1.00 73.31 396 PRO A N 1
ATOM 2952 C CA . PRO A 1 396 ? 10.256 49.362 25.204 1.00 73.31 396 PRO A CA 1
ATOM 2953 C C . PRO A 1 396 ? 10.455 50.301 24.008 1.00 73.31 396 PRO A C 1
ATOM 2955 O O . PRO A 1 396 ? 11.480 50.198 23.323 1.00 73.31 396 PRO A O 1
ATOM 2958 N N . PRO A 1 397 ? 9.480 51.177 23.709 1.00 68.62 397 PRO A N 1
ATOM 2959 C CA . PRO A 1 397 ? 9.563 52.064 22.561 1.00 68.62 397 PRO A CA 1
ATOM 2960 C C . PRO A 1 397 ? 10.886 52.831 22.603 1.00 68.62 397 PRO A C 1
ATOM 2962 O O . PRO A 1 397 ? 11.208 53.487 23.594 1.00 68.62 397 PRO A O 1
ATOM 2965 N N . ALA A 1 398 ? 11.659 52.707 21.523 1.00 60.44 398 ALA A N 1
ATOM 2966 C CA . ALA A 1 398 ? 12.893 53.443 21.300 1.00 60.44 398 ALA A CA 1
ATOM 2967 C C . ALA A 1 398 ? 12.564 54.939 21.255 1.00 60.44 398 ALA A C 1
ATOM 2969 O O . ALA A 1 398 ? 12.174 55.476 20.221 1.00 60.44 398 ALA A O 1
ATOM 2970 N N . GLY A 1 399 ? 12.627 55.589 22.411 1.00 62.19 399 GLY A N 1
ATOM 2971 C CA . GLY A 1 399 ? 12.083 56.928 22.555 1.00 62.19 399 GLY A CA 1
ATOM 2972 C C . GLY A 1 399 ? 12.411 57.594 23.875 1.00 62.19 399 GLY A C 1
ATOM 2973 O O . GLY A 1 399 ? 11.575 58.336 24.357 1.00 62.19 399 GLY A O 1
ATOM 2974 N N . MET A 1 400 ? 13.594 57.362 24.449 1.00 53.44 400 MET A N 1
ATOM 2975 C CA . MET A 1 400 ? 14.262 58.357 25.293 1.00 53.44 400 MET A CA 1
ATOM 2976 C C . MET A 1 400 ? 15.772 58.223 25.100 1.00 53.44 400 MET A C 1
ATOM 2978 O O . MET A 1 400 ? 16.348 57.154 25.293 1.00 53.44 400 MET A O 1
ATOM 2982 N N . ALA A 1 401 ? 16.389 59.317 24.656 1.00 60.00 401 ALA A N 1
ATOM 2983 C CA . ALA A 1 401 ? 17.828 59.486 24.604 1.00 60.00 401 ALA A CA 1
ATOM 2984 C C . ALA A 1 401 ? 18.398 59.270 26.011 1.00 60.00 401 ALA A C 1
ATOM 2986 O O . ALA A 1 401 ? 18.140 60.064 26.912 1.00 60.00 401 ALA A O 1
ATOM 2987 N N . SER A 1 402 ? 19.138 58.179 26.199 1.00 51.06 402 SER A N 1
ATOM 2988 C CA . SER A 1 402 ? 19.937 58.002 27.403 1.00 51.06 402 SER A CA 1
ATOM 2989 C C . SER A 1 402 ? 21.180 58.864 27.248 1.00 51.06 402 SER A C 1
ATOM 2991 O O . SER A 1 402 ? 22.026 58.600 26.391 1.00 51.06 402 SER A O 1
ATOM 2993 N N . GLU A 1 403 ? 21.262 59.901 28.077 1.00 51.50 403 GLU A N 1
ATOM 2994 C CA . GLU A 1 403 ? 22.514 60.557 28.425 1.00 51.50 403 GLU A CA 1
ATOM 2995 C C . GLU A 1 403 ? 23.584 59.500 28.711 1.00 51.50 403 GLU A C 1
ATOM 2997 O O . GLU A 1 403 ? 23.328 58.467 29.341 1.00 51.50 403 GLU A O 1
ATOM 3002 N N . ALA A 1 404 ? 24.783 59.763 28.196 1.00 53.59 404 ALA A N 1
ATOM 3003 C CA . ALA A 1 404 ? 25.971 58.982 28.467 1.00 53.59 404 ALA A CA 1
ATOM 3004 C C . ALA A 1 404 ? 26.253 59.024 29.972 1.00 53.59 404 ALA A C 1
ATOM 3006 O O . ALA A 1 404 ? 26.808 59.995 30.481 1.00 53.59 404 ALA A O 1
ATOM 3007 N N . VAL A 1 405 ? 25.866 57.967 30.682 1.00 60.66 405 VAL A N 1
ATOM 3008 C CA . VAL A 1 405 ? 26.344 57.721 32.039 1.00 60.66 405 VAL A CA 1
ATOM 3009 C C . VAL A 1 405 ? 27.824 57.335 31.917 1.00 60.66 405 VAL A C 1
ATOM 3011 O O . VAL A 1 405 ? 28.131 56.332 31.265 1.00 60.66 405 VAL A O 1
ATOM 3014 N N . PRO A 1 406 ? 28.761 58.113 32.487 1.00 59.00 406 PRO A N 1
ATOM 3015 C CA . PRO A 1 406 ? 30.152 57.710 32.544 1.00 59.00 406 PRO A CA 1
ATOM 3016 C C . PRO A 1 406 ? 30.255 56.514 33.486 1.00 59.00 406 PRO A C 1
ATOM 3018 O O . PRO A 1 406 ? 29.812 56.576 34.631 1.00 59.00 406 PRO A O 1
ATOM 3021 N N . TRP A 1 407 ? 30.822 55.419 32.985 1.00 56.22 407 TRP A N 1
ATOM 3022 C CA . TRP A 1 407 ? 31.155 54.242 33.776 1.00 56.22 407 TRP A CA 1
ATOM 3023 C C . TRP A 1 407 ? 32.045 54.659 34.957 1.00 56.22 407 TRP A C 1
ATOM 3025 O O . TRP A 1 407 ? 33.162 55.127 34.717 1.00 56.22 407 TRP A O 1
ATOM 3035 N N . PRO A 1 408 ? 31.609 54.510 36.221 1.00 57.19 408 PRO A N 1
ATOM 3036 C CA . PRO A 1 408 ? 32.536 54.595 37.331 1.00 57.19 408 PRO A CA 1
ATOM 3037 C C . PRO A 1 408 ? 33.437 53.361 37.275 1.00 57.19 408 PRO A C 1
ATOM 3039 O O . PRO A 1 408 ? 32.961 52.224 37.268 1.00 57.19 408 PRO A O 1
ATOM 3042 N N . MET A 1 409 ? 34.749 53.594 37.219 1.00 54.91 409 MET A N 1
ATOM 3043 C CA . MET A 1 409 ? 35.724 52.582 37.603 1.00 54.91 409 MET A CA 1
ATOM 3044 C C . MET A 1 409 ? 35.414 52.198 39.049 1.00 54.91 409 MET A C 1
ATOM 3046 O O . MET A 1 409 ? 35.502 53.043 39.937 1.00 54.91 409 MET A O 1
ATOM 3050 N N . ALA A 1 410 ? 34.970 50.962 39.253 1.00 51.94 410 ALA A N 1
ATOM 3051 C CA . ALA A 1 410 ? 34.691 50.418 40.568 1.00 51.94 410 ALA A CA 1
ATOM 3052 C C . ALA A 1 410 ? 35.719 49.337 40.893 1.00 51.94 410 ALA A C 1
ATOM 3054 O O . ALA A 1 410 ? 35.932 48.399 40.123 1.00 51.94 410 ALA A O 1
ATOM 3055 N N . ASP A 1 411 ? 36.334 49.570 42.044 1.00 43.16 411 ASP A N 1
ATOM 3056 C CA . ASP A 1 411 ? 37.366 48.831 42.745 1.00 43.16 411 ASP A CA 1
ATOM 3057 C C . ASP A 1 411 ? 37.201 47.307 42.808 1.00 43.16 411 ASP A C 1
ATOM 3059 O O . ASP A 1 411 ? 36.117 46.745 42.989 1.00 43.16 411 ASP A O 1
ATOM 3063 N N . GLU A 1 412 ? 38.367 46.659 42.784 1.00 51.66 412 GLU A N 1
ATOM 3064 C CA . GLU A 1 412 ? 38.642 45.373 43.416 1.00 51.66 412 GLU A CA 1
ATOM 3065 C C . GLU A 1 412 ? 38.215 45.389 44.889 1.00 51.66 412 GLU A C 1
ATOM 3067 O O . GLU A 1 412 ? 38.930 45.930 45.723 1.00 51.66 412 GLU A O 1
ATOM 3072 N N . THR A 1 413 ? 37.080 44.778 45.233 1.00 55.53 413 THR A N 1
ATOM 3073 C CA . THR A 1 413 ? 36.893 43.873 46.394 1.00 55.53 413 THR A CA 1
ATOM 3074 C C . THR A 1 413 ? 35.403 43.598 46.596 1.00 55.53 413 THR A C 1
ATOM 3076 O O . THR A 1 413 ? 34.686 44.355 47.242 1.00 55.53 413 THR A O 1
ATOM 3079 N N . ALA A 1 414 ? 34.916 42.474 46.072 1.00 46.25 414 ALA A N 1
ATOM 3080 C CA . ALA A 1 414 ? 33.624 41.935 46.477 1.00 46.25 414 ALA A CA 1
ATOM 3081 C C . ALA A 1 414 ? 33.681 40.407 46.483 1.00 46.25 414 ALA A C 1
ATOM 3083 O O . ALA A 1 414 ? 33.868 39.740 45.465 1.00 46.25 414 ALA A O 1
ATOM 3084 N N . GLU A 1 415 ? 33.570 39.893 47.697 1.00 46.31 415 GLU A N 1
ATOM 3085 C CA . GLU A 1 415 ? 33.582 38.502 48.107 1.00 46.31 415 GLU A CA 1
ATOM 3086 C C . GLU A 1 415 ? 32.466 37.711 47.408 1.00 46.31 415 GLU A C 1
ATOM 3088 O O . GLU A 1 415 ? 31.286 38.053 47.494 1.00 46.31 415 GLU A O 1
ATOM 3093 N N . GLN A 1 416 ? 32.834 36.644 46.696 1.00 47.03 416 GLN A N 1
ATOM 3094 C CA . GLN A 1 416 ? 31.872 35.707 46.116 1.00 47.03 416 GLN A CA 1
ATOM 3095 C C . GLN A 1 41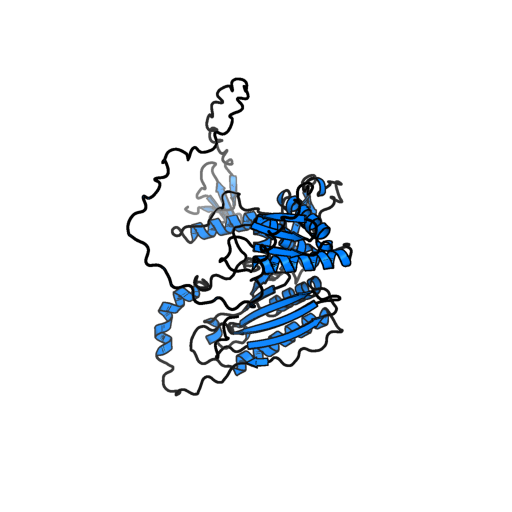6 ? 31.136 34.954 47.240 1.00 47.03 416 GLN A C 1
ATOM 3097 O O . GLN A 1 416 ? 31.796 34.276 48.035 1.00 47.03 416 GLN A O 1
ATOM 3102 N N . PRO A 1 417 ? 29.790 34.963 47.291 1.00 48.00 417 PRO A N 1
ATOM 3103 C CA . PRO A 1 417 ? 29.061 34.069 48.174 1.00 48.00 417 PRO A CA 1
ATOM 3104 C C . PRO A 1 417 ? 29.224 32.631 47.667 1.00 48.00 417 PRO A C 1
ATOM 3106 O O . PRO A 1 417 ? 28.702 32.254 46.617 1.00 48.00 417 PRO A O 1
ATOM 3109 N N . ARG A 1 418 ? 29.966 31.813 48.420 1.00 50.91 418 ARG A N 1
ATOM 3110 C CA . ARG A 1 418 ? 30.019 30.361 48.219 1.00 50.91 418 ARG A CA 1
ATOM 3111 C C . ARG A 1 418 ? 28.644 29.773 48.532 1.00 50.91 418 ARG A C 1
ATOM 3113 O O . ARG A 1 418 ? 28.189 29.822 49.672 1.00 50.91 418 ARG A O 1
ATOM 3120 N N . LEU A 1 419 ? 28.000 29.199 47.521 1.00 55.44 419 LEU A N 1
ATOM 3121 C CA . LEU A 1 419 ? 26.805 28.377 47.698 1.00 55.44 419 LEU A CA 1
ATOM 3122 C C . LEU A 1 419 ? 27.179 27.081 48.454 1.00 55.44 419 LEU A C 1
ATOM 3124 O O . LEU A 1 419 ? 28.173 26.446 48.090 1.00 55.44 419 LEU A O 1
ATOM 3128 N N . PRO A 1 420 ? 26.421 26.666 49.487 1.00 51.59 420 PRO A N 1
ATOM 3129 C CA . PRO A 1 420 ? 26.663 25.408 50.187 1.00 51.59 420 PRO A CA 1
ATOM 3130 C C . PRO A 1 420 ? 26.290 24.204 49.310 1.00 51.59 420 PRO A C 1
ATOM 3132 O O . PRO A 1 420 ? 25.214 24.156 48.716 1.00 51.59 420 PRO A O 1
ATOM 3135 N N . ALA A 1 421 ? 27.186 23.220 49.250 1.00 52.56 421 ALA A N 1
ATOM 3136 C CA . ALA A 1 421 ? 27.154 22.082 48.329 1.00 52.56 421 ALA A CA 1
ATOM 3137 C C . ALA A 1 421 ? 26.188 20.929 48.705 1.00 52.56 421 ALA A C 1
ATOM 3139 O O . ALA A 1 421 ? 26.301 19.852 48.130 1.00 52.56 421 ALA A O 1
ATOM 3140 N N . ASP A 1 422 ? 25.213 21.128 49.600 1.00 49.41 422 ASP A N 1
ATOM 3141 C CA . ASP A 1 422 ? 24.481 20.014 50.243 1.00 49.41 422 ASP A CA 1
ATOM 3142 C C . ASP A 1 422 ? 22.963 19.925 49.963 1.00 49.41 422 ASP A C 1
ATOM 3144 O O . ASP A 1 422 ? 22.231 19.312 50.736 1.00 49.41 422 ASP A O 1
ATOM 3148 N N . GLN A 1 423 ? 22.434 20.487 48.866 1.00 49.38 423 GLN A N 1
ATOM 3149 C CA . GLN A 1 423 ? 20.972 20.459 48.617 1.00 49.38 423 GLN A CA 1
ATOM 3150 C C . GLN A 1 423 ? 20.471 19.685 47.390 1.00 49.38 423 GLN A C 1
ATOM 3152 O O . GLN A 1 423 ? 19.285 19.758 47.075 1.00 49.38 423 GLN A O 1
ATOM 3157 N N . TRP A 1 424 ? 21.290 18.842 46.754 1.00 43.75 424 TRP A N 1
ATOM 3158 C CA . TRP A 1 424 ? 20.774 17.911 45.738 1.00 43.75 424 TRP A CA 1
ATOM 3159 C C . TRP A 1 424 ? 20.482 16.522 46.322 1.00 43.75 424 TRP A C 1
ATOM 3161 O O . TRP A 1 424 ? 21.225 15.566 46.118 1.00 43.75 424 TRP A O 1
ATOM 3171 N N . ALA A 1 425 ? 19.365 16.397 47.039 1.00 48.97 425 ALA A N 1
ATOM 3172 C CA . ALA A 1 425 ? 18.761 15.096 47.326 1.00 48.97 425 ALA A CA 1
ATOM 3173 C C . ALA A 1 425 ? 17.673 14.802 46.272 1.00 48.97 425 ALA A C 1
ATOM 3175 O O . ALA A 1 425 ? 16.764 15.617 46.103 1.00 48.97 425 ALA A O 1
ATOM 3176 N N . PRO A 1 426 ? 17.718 13.667 45.548 1.00 54.12 426 PRO A N 1
ATOM 3177 C CA . PRO A 1 426 ? 16.623 13.275 44.665 1.00 54.12 426 PRO A CA 1
ATOM 3178 C C . PRO A 1 426 ? 15.361 12.944 45.485 1.00 54.12 426 PRO A C 1
ATOM 3180 O O . PRO A 1 426 ? 15.470 12.509 46.638 1.00 54.12 426 PRO A O 1
ATOM 3183 N N . PRO A 1 427 ? 14.151 13.111 44.919 1.00 47.28 427 PRO A N 1
ATOM 3184 C CA . PRO A 1 427 ? 12.917 12.816 45.633 1.00 47.28 427 PRO A CA 1
ATOM 3185 C C . PRO A 1 427 ? 12.850 11.329 46.007 1.00 47.28 427 PRO A C 1
ATOM 3187 O O . PRO A 1 427 ? 12.887 10.445 45.151 1.00 47.28 427 PRO A O 1
ATOM 3190 N N . ARG A 1 428 ? 12.735 11.058 47.314 1.00 42.38 428 ARG A N 1
ATOM 3191 C CA . ARG A 1 428 ? 12.409 9.736 47.861 1.00 42.38 428 ARG A CA 1
ATOM 3192 C C . ARG A 1 428 ? 11.015 9.335 47.386 1.00 42.38 428 ARG A C 1
ATOM 3194 O O . ARG A 1 428 ? 10.010 9.837 47.884 1.00 42.38 428 ARG A O 1
ATOM 3201 N N . SER A 1 429 ? 10.964 8.387 46.461 1.00 47.28 429 SER A N 1
ATOM 3202 C CA . SER A 1 429 ? 9.760 7.635 46.124 1.00 47.28 429 SER A CA 1
ATOM 3203 C C . SER A 1 429 ? 9.202 6.975 47.387 1.00 47.28 429 SER A C 1
ATOM 3205 O O . SER A 1 429 ? 9.846 6.110 47.983 1.00 47.28 429 SER A O 1
ATOM 3207 N N . ALA A 1 430 ? 8.007 7.386 47.811 1.00 42.19 430 ALA A N 1
ATOM 3208 C CA . ALA A 1 430 ? 7.274 6.743 48.891 1.00 42.19 430 ALA A CA 1
ATOM 3209 C C . ALA A 1 430 ? 6.912 5.306 48.477 1.00 42.19 430 ALA A C 1
ATOM 3211 O O . ALA A 1 430 ? 5.982 5.076 47.703 1.00 42.19 430 ALA A O 1
ATOM 3212 N N . GLN A 1 431 ? 7.665 4.331 48.985 1.00 42.94 431 GLN A N 1
ATOM 3213 C CA . GLN A 1 431 ? 7.315 2.918 48.901 1.00 42.94 431 GLN A CA 1
ATOM 3214 C C . GLN A 1 431 ? 6.057 2.668 49.743 1.00 42.94 431 GLN A C 1
ATOM 3216 O O . GLN A 1 431 ? 6.115 2.584 50.969 1.00 42.94 431 GLN A O 1
ATOM 3221 N N . ARG A 1 432 ? 4.903 2.524 49.082 1.00 44.88 432 ARG A N 1
ATOM 3222 C CA . ARG A 1 432 ? 3.766 1.806 49.667 1.00 44.88 432 ARG A CA 1
ATOM 3223 C C . ARG A 1 432 ? 4.122 0.326 49.700 1.00 44.88 432 ARG A C 1
ATOM 3225 O O . ARG A 1 432 ? 4.109 -0.343 48.671 1.00 44.88 432 ARG A O 1
ATOM 3232 N N . VAL A 1 433 ? 4.423 -0.175 50.890 1.00 38.69 433 VAL A N 1
ATOM 3233 C CA . VAL A 1 433 ? 4.478 -1.609 51.171 1.00 38.69 433 VAL A CA 1
ATOM 3234 C C . VAL A 1 433 ? 3.046 -2.144 51.087 1.00 38.69 433 VAL A C 1
ATOM 3236 O O . VAL A 1 433 ? 2.256 -1.965 52.007 1.00 38.69 433 VAL A O 1
ATOM 3239 N N . SER A 1 434 ? 2.687 -2.758 49.957 1.00 46.59 434 SER A N 1
ATOM 3240 C CA . SER A 1 434 ? 1.573 -3.710 49.915 1.00 46.59 434 SER A CA 1
ATOM 3241 C C . SER A 1 434 ? 2.110 -5.063 50.356 1.00 46.59 434 SER A C 1
ATOM 3243 O O . SER A 1 434 ? 2.935 -5.665 49.672 1.00 46.59 434 SER A O 1
ATOM 3245 N N . THR A 1 435 ? 1.652 -5.532 51.510 1.00 42.25 435 THR A N 1
ATOM 3246 C CA . THR A 1 435 ? 1.844 -6.903 51.987 1.00 42.25 435 THR A CA 1
ATOM 3247 C C . THR A 1 435 ? 1.080 -7.864 51.077 1.00 42.25 435 THR A C 1
ATOM 3249 O O . THR A 1 435 ? -0.115 -8.088 51.259 1.00 42.25 435 THR A O 1
ATOM 3252 N N . LEU A 1 436 ? 1.770 -8.397 50.069 1.00 48.47 436 LEU A N 1
ATOM 3253 C CA . LEU A 1 436 ? 1.349 -9.582 49.322 1.00 48.47 436 LEU A CA 1
ATOM 3254 C C . LEU A 1 436 ? 1.610 -10.845 50.169 1.00 48.47 436 LEU A C 1
ATOM 3256 O O . LEU A 1 436 ? 2.622 -10.901 50.872 1.00 48.47 436 LEU A O 1
ATOM 3260 N N . PRO A 1 437 ? 0.727 -11.858 50.113 1.00 60.12 437 PRO A N 1
ATOM 3261 C CA . PRO A 1 437 ? 0.937 -13.140 50.780 1.00 60.12 437 PRO A CA 1
ATOM 3262 C C . PRO A 1 437 ? 2.160 -13.877 50.198 1.00 60.12 437 PRO A C 1
ATOM 3264 O O . PRO A 1 437 ? 2.517 -13.650 49.039 1.00 60.12 437 PRO A O 1
ATOM 3267 N N . PRO A 1 438 ? 2.816 -14.755 50.981 1.00 53.25 438 PRO A N 1
ATOM 3268 C CA . PRO A 1 438 ? 4.042 -15.429 50.567 1.00 53.25 438 PRO A CA 1
ATOM 3269 C C . PRO A 1 438 ? 3.798 -16.297 49.329 1.00 53.25 438 PRO A C 1
ATOM 3271 O O . PRO A 1 438 ? 3.015 -17.246 49.351 1.00 53.25 438 PRO A O 1
ATOM 3274 N N . ALA A 1 439 ? 4.487 -15.956 48.241 1.00 46.22 439 ALA A N 1
ATOM 3275 C CA . ALA A 1 439 ? 4.540 -16.763 47.037 1.00 46.22 439 ALA A CA 1
ATOM 3276 C C . ALA A 1 439 ? 5.295 -18.066 47.333 1.00 46.22 439 ALA A C 1
ATOM 3278 O O . ALA A 1 439 ? 6.452 -18.048 47.758 1.00 46.22 439 ALA A O 1
ATOM 3279 N N . HIS A 1 440 ? 4.635 -19.197 47.093 1.00 59.88 440 HIS A N 1
ATOM 3280 C CA . HIS A 1 440 ? 5.296 -20.494 47.034 1.00 59.88 440 HIS A CA 1
ATOM 3281 C C . HIS A 1 440 ? 6.379 -20.465 45.940 1.00 59.88 440 HIS A C 1
ATOM 3283 O O . 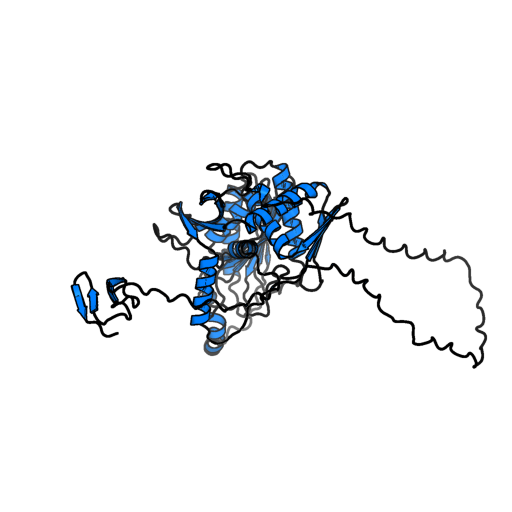HIS A 1 440 ? 6.126 -19.923 44.859 1.00 59.88 440 HIS A O 1
ATOM 3289 N N . PRO A 1 441 ? 7.573 -21.037 46.175 1.00 54.44 441 PRO A N 1
ATOM 3290 C CA . PRO A 1 441 ? 8.589 -21.148 45.140 1.00 54.44 441 PRO A CA 1
ATOM 3291 C C . PRO A 1 441 ? 8.070 -22.074 44.038 1.00 54.44 441 PRO A C 1
ATOM 3293 O O . PRO A 1 441 ? 7.978 -23.286 44.213 1.00 54.44 441 PRO A O 1
ATOM 3296 N N . VAL A 1 442 ? 7.709 -21.491 42.896 1.00 52.34 442 VAL A N 1
ATOM 3297 C CA . VAL A 1 442 ? 7.455 -22.245 41.669 1.00 52.34 442 VAL A CA 1
ATOM 3298 C C . VAL A 1 442 ? 8.813 -22.733 41.174 1.00 52.34 442 VAL A C 1
ATOM 3300 O O . VAL A 1 442 ? 9.603 -21.965 40.622 1.00 52.34 442 VAL A O 1
ATOM 3303 N N . SER A 1 443 ? 9.109 -24.006 41.428 1.00 52.16 443 SER A N 1
ATOM 3304 C CA . SER A 1 443 ? 10.220 -24.719 40.810 1.00 52.16 443 SER A CA 1
ATOM 3305 C C . SER A 1 443 ? 9.991 -24.749 39.301 1.00 52.16 443 SER A C 1
ATOM 3307 O O . SER A 1 443 ? 9.092 -25.424 38.801 1.00 52.16 443 SER A O 1
ATOM 3309 N N . TRP A 1 444 ? 10.790 -23.983 38.570 1.00 42.31 444 TRP A N 1
ATOM 3310 C CA . TRP A 1 444 ? 10.890 -24.086 37.124 1.00 42.31 444 TRP A CA 1
ATOM 3311 C C . TRP A 1 444 ? 11.707 -25.346 36.813 1.00 42.31 444 TRP A C 1
ATOM 3313 O O . TRP A 1 444 ? 12.921 -25.300 36.674 1.00 42.31 444 TRP A O 1
ATOM 3323 N N . GLU A 1 445 ? 11.067 -26.509 36.740 1.00 50.84 445 GLU A N 1
ATOM 3324 C CA . GLU A 1 445 ? 11.690 -27.618 36.018 1.00 50.84 445 GLU A CA 1
ATOM 3325 C C . GLU A 1 445 ? 11.629 -27.277 34.523 1.00 50.84 445 GLU A C 1
ATOM 3327 O O . GLU A 1 445 ? 10.541 -26.996 34.005 1.00 50.84 445 GLU A O 1
ATOM 3332 N N . PRO A 1 446 ? 12.773 -27.219 33.815 1.00 61.09 446 PRO A N 1
ATOM 3333 C CA . PRO A 1 446 ? 12.753 -27.046 32.373 1.00 61.09 446 PRO A CA 1
ATOM 3334 C C . PRO A 1 446 ? 11.912 -28.182 31.775 1.00 61.09 446 PRO A C 1
ATOM 3336 O O . PRO A 1 446 ? 12.128 -29.340 32.142 1.00 61.09 446 PRO A O 1
ATOM 3339 N N . PRO A 1 447 ? 10.942 -27.886 30.889 1.00 64.31 447 PRO A N 1
ATOM 3340 C CA . PRO A 1 447 ? 10.097 -28.918 30.313 1.00 64.31 447 PRO A CA 1
ATOM 3341 C C . PRO A 1 447 ? 10.996 -29.953 29.642 1.00 64.31 447 PRO A C 1
ATOM 3343 O O . PRO A 1 447 ? 11.790 -29.616 28.759 1.00 64.31 447 PRO A O 1
ATOM 3346 N N . THR A 1 448 ? 10.894 -31.203 30.097 1.00 67.88 448 THR A N 1
ATOM 3347 C CA . THR A 1 448 ? 11.564 -32.345 29.481 1.00 67.88 448 THR A CA 1
ATOM 3348 C C . THR A 1 448 ? 11.286 -32.281 27.979 1.00 67.88 448 THR A C 1
ATOM 3350 O O . THR A 1 448 ? 10.113 -32.173 27.604 1.00 67.88 448 THR A O 1
ATOM 3353 N N . PRO A 1 449 ? 12.313 -32.265 27.108 1.00 68.38 449 PRO A N 1
ATOM 3354 C CA . PRO A 1 449 ? 12.092 -32.171 25.675 1.00 68.38 449 PRO A CA 1
ATOM 3355 C C . PRO A 1 449 ? 11.167 -33.314 25.271 1.00 68.38 449 PRO A C 1
ATOM 3357 O O . PRO A 1 449 ? 11.502 -34.483 25.462 1.00 68.38 449 PRO A O 1
ATOM 3360 N N . ALA A 1 450 ? 9.978 -32.963 24.778 1.00 64.25 450 ALA A N 1
ATOM 3361 C CA . ALA A 1 450 ? 9.007 -33.935 24.311 1.00 64.25 450 ALA A CA 1
ATOM 3362 C C . ALA A 1 450 ? 9.710 -34.844 23.299 1.00 64.25 450 ALA A C 1
ATOM 3364 O O . ALA A 1 450 ? 10.205 -34.362 22.276 1.00 64.25 450 ALA A O 1
ATOM 3365 N N . GLN A 1 451 ? 9.809 -36.138 23.620 1.00 70.06 451 GLN A N 1
ATOM 3366 C CA . GLN A 1 451 ? 10.368 -37.132 22.712 1.00 70.06 451 GLN A CA 1
ATOM 3367 C C . GLN A 1 451 ? 9.598 -37.031 21.399 1.00 70.06 451 GLN A C 1
ATOM 3369 O O . GLN A 1 451 ? 8.390 -37.266 21.351 1.00 70.06 451 GLN A O 1
ATOM 3374 N N . GLN A 1 452 ? 10.291 -36.611 20.342 1.00 74.06 452 GLN A N 1
ATOM 3375 C CA . GLN A 1 452 ? 9.715 -36.593 19.010 1.00 74.06 452 GLN A CA 1
ATOM 3376 C C . GLN A 1 452 ? 9.393 -38.038 18.647 1.00 74.06 452 GLN A C 1
ATOM 3378 O O . GLN A 1 452 ? 10.293 -38.855 18.465 1.00 74.06 452 GLN A O 1
ATOM 3383 N N . VAL A 1 453 ? 8.102 -38.357 18.586 1.00 83.06 453 VAL A N 1
ATOM 3384 C CA . VAL A 1 453 ? 7.632 -39.638 18.069 1.00 83.06 453 VAL A CA 1
ATOM 3385 C C . VAL A 1 453 ? 7.961 -39.642 16.580 1.00 83.06 453 VAL A C 1
ATOM 3387 O O . VAL A 1 453 ? 7.298 -38.967 15.790 1.00 83.06 453 VAL A O 1
ATOM 3390 N N . LEU A 1 454 ? 9.044 -40.325 16.206 1.00 91.00 454 LEU A N 1
ATOM 3391 C CA . LEU A 1 454 ? 9.401 -40.515 14.806 1.00 91.00 454 LEU A CA 1
ATOM 3392 C C . LEU A 1 454 ? 8.299 -41.336 14.117 1.00 91.00 454 LEU A C 1
ATOM 3394 O O . LEU A 1 454 ? 7.713 -42.226 14.742 1.00 91.00 454 LEU A O 1
ATOM 3398 N N . PRO A 1 455 ? 7.976 -41.037 12.847 1.00 90.06 455 PRO A N 1
ATOM 3399 C CA . PRO A 1 455 ? 6.988 -41.811 12.111 1.00 90.06 455 PRO A CA 1
ATOM 3400 C C . PRO A 1 455 ? 7.450 -43.274 11.980 1.00 90.06 455 PRO A C 1
ATOM 3402 O O . PRO A 1 455 ? 8.654 -43.516 11.845 1.00 90.06 455 PRO A O 1
ATOM 3405 N N . PRO A 1 456 ? 6.521 -44.249 12.009 1.00 95.19 456 PRO A N 1
ATOM 3406 C CA . PRO A 1 456 ? 6.856 -45.663 11.854 1.00 95.19 456 PRO A CA 1
ATOM 3407 C C . PRO A 1 456 ? 7.444 -45.954 10.459 1.00 95.19 456 PRO A C 1
ATOM 3409 O O . PRO A 1 456 ? 7.311 -45.124 9.555 1.00 95.19 456 PRO A O 1
ATOM 3412 N N . PRO A 1 457 ? 8.072 -47.128 10.256 1.00 97.88 457 PRO A N 1
ATOM 3413 C CA . PRO A 1 457 ? 8.611 -47.519 8.958 1.00 97.88 457 PRO A CA 1
ATOM 3414 C C . PRO A 1 457 ? 7.557 -47.439 7.842 1.00 97.88 457 PRO A C 1
ATOM 3416 O O . PRO A 1 457 ? 6.482 -48.031 7.964 1.00 97.88 457 PRO A O 1
ATOM 3419 N N . MET A 1 458 ? 7.840 -46.701 6.766 1.00 98.00 458 MET A N 1
ATOM 3420 C CA . MET A 1 458 ? 6.899 -46.489 5.660 1.00 98.00 458 MET A CA 1
ATOM 3421 C C . MET A 1 458 ? 7.576 -45.979 4.378 1.00 98.00 458 MET A C 1
ATOM 3423 O O . MET A 1 458 ? 8.652 -45.382 4.408 1.00 98.00 458 MET A O 1
ATOM 3427 N N . TRP A 1 459 ? 6.896 -46.140 3.239 1.00 97.69 459 TRP A N 1
ATOM 3428 C CA . TRP A 1 459 ? 7.235 -45.429 2.003 1.00 97.69 459 TRP A CA 1
ATOM 3429 C C . TRP A 1 459 ? 6.780 -43.972 2.100 1.00 97.69 459 TRP A C 1
ATOM 3431 O O . TRP A 1 459 ? 5.616 -43.700 2.393 1.00 97.69 459 TRP A O 1
ATOM 3441 N N . SER A 1 460 ? 7.682 -43.033 1.833 1.00 97.25 460 SER A N 1
ATOM 3442 C CA . SER A 1 460 ? 7.417 -41.594 1.914 1.00 97.25 460 SER A CA 1
ATOM 3443 C C . SER A 1 460 ? 8.159 -40.865 0.779 1.00 97.25 460 SER A C 1
ATOM 3445 O O . SER A 1 460 ? 9.088 -41.452 0.216 1.00 97.25 460 SER A O 1
ATOM 3447 N N . PRO A 1 461 ? 7.744 -39.656 0.347 1.00 97.94 461 PRO A N 1
ATOM 3448 C CA . PRO A 1 461 ? 8.398 -38.950 -0.758 1.00 97.94 461 PRO A CA 1
ATOM 3449 C C . PRO A 1 461 ? 9.911 -38.833 -0.559 1.00 97.94 461 PRO A C 1
ATOM 3451 O O . PRO A 1 461 ? 10.355 -38.477 0.532 1.00 97.94 461 PRO A O 1
ATOM 3454 N N . ASP A 1 462 ? 10.692 -39.141 -1.601 1.00 97.25 462 ASP A N 1
ATOM 3455 C CA . ASP A 1 462 ? 12.156 -39.145 -1.510 1.00 97.25 462 ASP A CA 1
ATOM 3456 C C . ASP A 1 462 ? 12.668 -37.735 -1.153 1.00 97.25 462 ASP A C 1
ATOM 3458 O O . ASP A 1 462 ? 12.527 -36.817 -1.968 1.00 97.25 462 ASP A O 1
ATOM 3462 N N . PRO A 1 463 ? 13.287 -37.529 0.025 1.00 95.69 463 PRO A N 1
ATOM 3463 C CA . PRO A 1 463 ? 13.778 -36.214 0.439 1.00 95.69 463 PRO A CA 1
ATOM 3464 C C . PRO A 1 463 ? 14.879 -35.670 -0.481 1.00 95.69 463 PRO A C 1
ATOM 3466 O O . PRO A 1 463 ? 15.116 -34.463 -0.493 1.00 95.69 463 PRO A O 1
ATOM 3469 N N . MET A 1 464 ? 15.545 -36.537 -1.251 1.00 95.75 464 MET A N 1
ATOM 3470 C CA . MET A 1 464 ? 16.568 -36.152 -2.225 1.00 95.75 464 MET A CA 1
ATOM 3471 C C . MET A 1 464 ? 15.986 -35.820 -3.605 1.00 95.75 464 MET A C 1
ATOM 3473 O O . MET A 1 464 ? 16.708 -35.319 -4.462 1.00 95.75 464 MET A O 1
ATOM 3477 N N . GLY A 1 465 ? 14.704 -36.115 -3.847 1.00 95.81 465 GLY A N 1
ATOM 3478 C CA . GLY A 1 465 ? 14.037 -35.862 -5.126 1.00 95.81 465 GLY A CA 1
ATOM 3479 C C . GLY A 1 465 ? 14.571 -36.676 -6.311 1.00 95.81 465 GLY A C 1
ATOM 3480 O O . GLY A 1 465 ? 14.272 -36.330 -7.452 1.00 95.81 465 GLY A O 1
ATOM 3481 N N . ARG A 1 466 ? 15.355 -37.739 -6.067 1.00 97.31 466 ARG A N 1
ATOM 3482 C CA . ARG A 1 466 ? 15.879 -38.635 -7.116 1.00 97.31 466 ARG A CA 1
ATOM 3483 C C . ARG A 1 466 ? 14.832 -39.664 -7.556 1.00 97.31 466 ARG A C 1
ATOM 3485 O O . ARG A 1 466 ? 14.809 -40.058 -8.721 1.00 97.31 466 ARG A O 1
ATOM 3492 N N . HIS A 1 467 ? 13.948 -40.065 -6.642 1.00 97.75 467 HIS A N 1
ATOM 3493 C CA . HIS A 1 467 ? 12.909 -41.076 -6.855 1.00 97.75 467 HIS A CA 1
ATOM 3494 C C . HIS A 1 467 ? 11.520 -40.603 -6.387 1.00 97.75 467 HIS A C 1
ATOM 3496 O O . HIS A 1 467 ? 11.385 -39.564 -5.748 1.00 97.75 467 HIS A O 1
ATOM 3502 N N . GLN A 1 468 ? 10.457 -41.349 -6.715 1.00 98.00 468 GLN A N 1
ATOM 3503 C CA . GLN A 1 468 ? 9.082 -40.976 -6.336 1.00 98.00 468 GLN A CA 1
ATOM 3504 C C . GLN A 1 468 ? 8.839 -41.180 -4.837 1.00 98.00 468 GLN A C 1
ATOM 3506 O O . GLN A 1 468 ? 8.248 -40.324 -4.181 1.00 98.00 468 GLN A O 1
ATOM 3511 N N . LEU A 1 469 ? 9.304 -42.311 -4.299 1.00 98.00 469 LEU A N 1
ATOM 3512 C CA . LEU A 1 469 ? 9.242 -42.647 -2.877 1.00 98.00 469 LEU A CA 1
ATOM 3513 C C . LEU A 1 469 ? 10.578 -43.254 -2.440 1.00 98.00 469 LEU A C 1
ATOM 3515 O O . LEU A 1 469 ? 11.250 -43.921 -3.229 1.00 98.00 469 LEU A O 1
ATOM 3519 N N . ARG A 1 470 ? 10.929 -43.070 -1.171 1.00 98.44 470 ARG A N 1
ATOM 3520 C CA . ARG A 1 470 ? 12.033 -43.746 -0.488 1.00 98.44 470 ARG A CA 1
ATOM 3521 C C . ARG A 1 470 ? 11.504 -44.408 0.780 1.00 98.44 470 ARG A C 1
ATOM 3523 O O . ARG A 1 470 ? 10.520 -43.950 1.362 1.00 98.44 470 ARG A O 1
ATOM 3530 N N . TRP A 1 471 ? 12.102 -45.523 1.177 1.00 98.00 471 TRP A N 1
ATOM 3531 C CA . TRP A 1 471 ? 11.705 -46.221 2.392 1.00 98.00 471 TRP A CA 1
ATOM 3532 C C . TRP A 1 471 ? 12.367 -45.575 3.612 1.00 98.00 471 TRP A C 1
ATOM 3534 O O . TRP A 1 471 ? 13.597 -45.484 3.677 1.00 98.00 471 TRP A O 1
ATOM 3544 N N . TRP A 1 472 ? 11.542 -45.124 4.556 1.00 97.69 472 TRP A N 1
ATOM 3545 C CA . TRP A 1 472 ? 11.924 -44.718 5.907 1.00 97.69 472 TRP A CA 1
ATOM 3546 C C . TRP A 1 472 ? 11.783 -45.932 6.826 1.00 97.69 472 TRP A C 1
ATOM 3548 O O . TRP A 1 472 ? 10.719 -46.545 6.850 1.00 97.69 472 TRP A O 1
ATOM 3558 N N . ASP A 1 473 ? 12.819 -46.291 7.581 1.00 97.19 473 ASP A N 1
ATOM 3559 C CA . ASP A 1 473 ? 12.817 -47.478 8.455 1.00 97.19 473 ASP A CA 1
ATOM 3560 C C . ASP A 1 473 ? 12.402 -47.188 9.911 1.00 97.19 473 ASP A C 1
ATOM 3562 O O . ASP A 1 473 ? 12.582 -48.022 10.798 1.00 97.19 473 ASP A O 1
ATOM 3566 N N . GLY A 1 474 ? 11.859 -45.999 10.175 1.00 96.31 474 GLY A N 1
ATOM 3567 C CA . GLY A 1 474 ? 11.544 -45.527 11.526 1.00 96.31 474 GLY A CA 1
ATOM 3568 C C . GLY A 1 474 ? 12.644 -44.666 12.155 1.00 96.31 474 GLY A C 1
ATOM 3569 O O . GLY A 1 474 ? 12.343 -43.874 13.044 1.00 96.31 474 GLY A O 1
ATOM 3570 N N . HIS A 1 475 ? 13.887 -44.767 11.675 1.00 96.31 475 HIS A N 1
ATOM 3571 C CA . HIS A 1 475 ? 15.048 -44.065 12.235 1.00 96.31 475 HIS A CA 1
ATOM 3572 C C . HIS A 1 475 ? 15.850 -43.299 11.177 1.00 96.31 475 HIS A C 1
ATOM 3574 O O . HIS A 1 475 ? 16.365 -42.216 11.461 1.00 96.31 475 HIS A O 1
ATOM 3580 N N . ALA A 1 476 ? 15.950 -43.842 9.967 1.00 96.94 476 ALA A N 1
ATOM 3581 C CA . ALA A 1 476 ? 16.677 -43.284 8.845 1.00 96.94 476 ALA A CA 1
ATOM 3582 C C . ALA A 1 476 ? 15.983 -43.592 7.508 1.00 96.94 476 ALA A C 1
ATOM 3584 O O . ALA A 1 476 ? 15.172 -44.510 7.356 1.00 96.94 476 ALA A O 1
ATOM 3585 N N . TRP A 1 477 ? 16.326 -42.799 6.496 1.00 97.69 477 TRP A N 1
ATOM 3586 C CA . TRP A 1 477 ? 16.045 -43.171 5.115 1.00 97.69 477 TRP A CA 1
ATOM 3587 C C . TRP A 1 477 ? 16.973 -44.314 4.718 1.00 97.69 477 TRP A C 1
ATOM 3589 O O . TRP A 1 477 ? 18.123 -44.341 5.147 1.00 97.69 477 TRP A O 1
ATOM 3599 N N . THR A 1 478 ? 16.486 -45.240 3.897 1.00 98.19 478 THR A N 1
ATOM 3600 C CA . THR A 1 478 ? 17.268 -46.391 3.420 1.00 98.19 478 THR A CA 1
ATOM 3601 C C . THR A 1 478 ? 17.647 -46.249 1.941 1.00 98.19 478 THR A C 1
ATOM 3603 O O . THR A 1 478 ? 17.186 -45.343 1.237 1.00 98.19 478 THR A O 1
ATOM 3606 N N . ALA A 1 479 ? 18.476 -47.169 1.443 1.00 98.00 479 ALA A N 1
ATOM 3607 C CA . ALA A 1 479 ? 18.814 -47.250 0.021 1.00 98.00 479 ALA A CA 1
ATOM 3608 C C . ALA A 1 479 ? 17.642 -47.739 -0.856 1.00 98.00 479 ALA A C 1
ATOM 3610 O O . ALA A 1 479 ? 17.731 -47.699 -2.079 1.00 98.00 479 ALA A O 1
ATOM 3611 N N . HIS A 1 480 ? 16.537 -48.210 -0.270 1.00 98.31 480 HIS A N 1
ATOM 3612 C CA . HIS A 1 480 ? 15.384 -48.688 -1.030 1.00 98.31 480 HIS A CA 1
ATOM 3613 C C . HIS A 1 480 ? 14.509 -47.516 -1.486 1.00 98.31 480 HIS A C 1
ATOM 3615 O O . HIS A 1 480 ? 13.973 -46.761 -0.672 1.00 98.31 480 HIS A O 1
ATOM 3621 N N . ALA A 1 481 ? 14.335 -47.390 -2.799 1.00 98.38 481 ALA A N 1
ATOM 3622 C CA . ALA A 1 481 ? 13.526 -46.359 -3.434 1.00 98.38 481 ALA A CA 1
ATOM 3623 C C . ALA A 1 481 ? 12.538 -46.958 -4.452 1.00 98.38 481 ALA A C 1
ATOM 3625 O O . ALA A 1 481 ? 12.658 -48.112 -4.857 1.00 98.38 481 ALA A O 1
ATOM 3626 N N . LEU A 1 482 ? 11.542 -46.176 -4.866 1.00 97.88 482 LEU A N 1
ATOM 3627 C CA . LEU A 1 482 ? 10.578 -46.511 -5.917 1.00 97.88 482 LEU A CA 1
ATOM 3628 C C . LEU A 1 482 ? 10.692 -45.494 -7.054 1.00 97.88 482 LEU A C 1
ATOM 3630 O O . LEU A 1 482 ? 10.464 -44.298 -6.861 1.00 97.88 482 LEU A O 1
ATOM 3634 N N . SER A 1 483 ? 10.996 -45.978 -8.257 1.00 97.38 483 SER A N 1
ATOM 3635 C CA . SER A 1 483 ? 11.002 -45.190 -9.494 1.00 97.38 483 SER A CA 1
ATOM 3636 C C . SER A 1 483 ? 9.977 -45.738 -10.464 1.00 97.38 483 SER A C 1
ATOM 3638 O O . SER A 1 483 ? 10.043 -46.906 -10.834 1.00 97.38 483 SER A O 1
ATOM 3640 N N . HIS A 1 484 ? 9.027 -44.903 -10.884 1.00 96.31 484 HIS A N 1
ATOM 3641 C CA . HIS A 1 484 ? 7.930 -45.315 -11.766 1.00 96.31 484 HIS A CA 1
ATOM 3642 C C . HIS A 1 484 ? 7.197 -46.566 -11.246 1.00 96.31 484 HIS A C 1
ATOM 3644 O O . HIS A 1 484 ? 6.915 -47.496 -11.998 1.00 96.31 484 HIS A O 1
ATOM 3650 N N . GLY A 1 485 ? 6.952 -46.612 -9.932 1.00 95.62 485 GLY A N 1
ATOM 3651 C CA . GLY A 1 485 ? 6.327 -47.755 -9.258 1.00 95.62 485 GLY A CA 1
ATOM 3652 C C . GLY A 1 485 ? 7.180 -49.030 -9.178 1.00 95.62 485 GLY A C 1
ATOM 3653 O O . GLY A 1 485 ? 6.679 -50.049 -8.710 1.00 95.62 485 GLY A O 1
ATOM 3654 N N . ARG A 1 486 ? 8.449 -49.008 -9.611 1.00 96.75 486 ARG A N 1
ATOM 3655 C CA . ARG A 1 486 ? 9.369 -50.153 -9.524 1.00 96.75 486 ARG A CA 1
ATOM 3656 C C . ARG A 1 486 ? 10.395 -49.956 -8.407 1.00 96.75 486 ARG A C 1
ATOM 3658 O O . ARG A 1 486 ? 10.979 -48.872 -8.330 1.00 96.75 486 ARG A O 1
ATOM 3665 N N . PRO A 1 487 ? 10.622 -50.964 -7.548 1.00 97.44 487 PRO A N 1
ATOM 3666 C CA . PRO A 1 487 ? 11.630 -50.875 -6.503 1.00 97.44 487 PRO A CA 1
ATOM 3667 C C . PRO A 1 487 ? 13.029 -50.829 -7.125 1.00 97.44 487 PRO A C 1
ATOM 3669 O O . PRO A 1 487 ? 13.342 -51.587 -8.043 1.00 97.44 487 PRO A O 1
ATOM 3672 N N . VAL A 1 488 ? 13.861 -49.929 -6.618 1.00 97.94 488 VAL A N 1
ATOM 3673 C CA . VAL A 1 488 ? 15.263 -49.736 -6.998 1.00 97.94 488 VAL A CA 1
ATOM 3674 C C . VAL A 1 488 ? 16.108 -49.570 -5.733 1.00 97.94 488 VAL A C 1
ATOM 3676 O O . VAL A 1 488 ? 15.594 -49.186 -4.680 1.00 97.94 488 VAL A O 1
ATOM 3679 N N . VAL A 1 489 ? 17.401 -49.879 -5.825 1.00 97.94 489 VAL A N 1
ATOM 3680 C CA . VAL A 1 489 ? 18.373 -49.638 -4.751 1.00 97.94 489 VAL A CA 1
ATOM 3681 C C . VAL A 1 489 ? 19.269 -48.482 -5.185 1.00 97.94 489 VAL A C 1
ATOM 3683 O O . VAL A 1 489 ? 19.967 -48.592 -6.189 1.00 97.94 489 VAL A O 1
ATOM 3686 N N . ASP A 1 490 ? 19.216 -47.379 -4.445 1.00 96.25 490 ASP A N 1
ATOM 3687 C CA . ASP A 1 490 ? 19.942 -46.136 -4.700 1.00 96.25 490 ASP A CA 1
ATOM 3688 C C . ASP A 1 490 ? 20.784 -45.766 -3.468 1.00 96.25 490 ASP A C 1
ATOM 3690 O O . ASP A 1 490 ? 20.205 -45.492 -2.409 1.00 96.25 490 ASP A O 1
ATOM 3694 N N . PRO A 1 491 ? 22.128 -45.776 -3.572 1.00 94.00 491 PRO A N 1
ATOM 3695 C CA . PRO A 1 491 ? 23.015 -45.416 -2.471 1.00 94.00 491 PRO A CA 1
ATOM 3696 C C . PRO A 1 491 ? 22.709 -44.006 -1.948 1.00 94.00 491 PRO A C 1
ATOM 3698 O O . PRO A 1 491 ? 22.552 -43.058 -2.730 1.00 94.00 491 PRO A O 1
ATOM 3701 N N . LEU A 1 492 ? 22.606 -43.891 -0.620 1.00 83.88 492 LEU A N 1
ATOM 3702 C CA . LEU A 1 492 ? 22.374 -42.622 0.076 1.00 83.88 492 LEU A CA 1
ATOM 3703 C C . LEU A 1 492 ? 23.589 -41.705 0.034 1.00 83.88 492 LEU A C 1
ATOM 3705 O O . LEU A 1 492 ? 24.715 -42.215 0.229 1.00 83.88 492 LEU A O 1
#

Secondary structure (DSSP, 8-state):
-PPPPTT--EEEEEEEESS-HHHHHHHHHHHHHHTTPEEEEE-SSEEEEEES-TTGGGG--GGGS-EEEEEEEEE-SSSEEEEEEEEE---S-PPP-HHHHHHHHHHHHHHHHHHHHHH-TTPPPPPPPEEE--------S--HHHHGGGSHHHHHHHHT----GGG-------SSEEEEE-SS-EEEEEHHHHHHHHHHHHHHHH--TT--HHHHHHHHHHHHHHHHHHTS-TTSSEEEEE--GGGHHHHHHHHHHHHHHHTS-EEEEEEETTT--EEEE-HHHHHHHHHHHHHHH-SS-------TT---HHHHHHHHHH-GGG-TT---TTT----EEEEEEEE-TTT--EE--SS--B-TTT--BGGGG---TT--BPP--------PPPPPPS------PPPP---S--------S---PPP--------PPPPP----PPPPPP---PPPSEEE--TTSSSSEEEE-SSSEEEEEEETTEEEE---